Protein AF-A0A7K0K546-F1 (afdb_monomer)

Sequence (534 aa):
MDTLRQRLETKDLKIWVERTTDLLAESADLLNDLNTFPVPNFNTGSNLLASWSGIARFSKGLSAGLKPGQYTANLAGVAAKYPRGASGMFLAAFFGAMAKTWRDTAILRPADLVMAAETIETEFRALDGDAGLEYGLSSLASAVNEELSKLELYTLSQVIGTALVGAQERTVDSADANRGVGDAGLAGACLIIASLADVAAEAEGEAPANVELVSAMLSEWADRSRTLTKALRATPPGGEFAVTFCQVGFAADLKKQRGALSSTCSEVLLTGSVDEIGFGAFTTHVHTAVPLSALPHPPQGVLLEHLSETGMTLPDSTEEDPLPERGNVVLLSRFTKKPLASPRAHLLVLSEAPALMEMFARGGATVLLEPGEAEQIDWALGTRKGPVVVIPASEATRKLAEQFVESNLSENPERSLVLAPTVDELSAVWLCEELTKVDLRSLPLVPDGGLEREIQRILSEIRVEKMSDHLESQLDGLLAFSGEETKELFAVIGATQANPDRMSLQSLVALDPQIELITYYGGQTGPTLLGIHS

Foldseek 3Di:
DDDQQQWAWLVLVLQLLVVLLVLLVVCLQLLLLLCLPPWNLSCLSQQLNLLSVQLNVQLVPDDSQDAPLVSLLSSLVRLFAFHGAPNSLLVNLLSVLLNVLCVPPRIDGQVSLLSSLVSSLVSVCVFQDPPDDCLDPNVLSVQLNVQVVVDPDGGQLVSLVSSLVSLLVSQVVQCVVVVLRGHSSSLSVNQSSLSSNQSSCVSRVHHRDSNVVSVVVSVVSSVVCVVVSVVSLVPHTPQFKKKKDKDKFAPVVVVVLQVVCVVFFPGWTKGWDADPRRTTMMMIITRGPCVLSSADVVHAFMKMAGSRPQADDDPPPPDDDDDDPPDDADDDNPQDDGFDPDDAAEEEEEEQWSQCCVLLRSLRHTYTYHYDALVSVSSSCRPDDDAHEYHYAAPVSLVSVVVNVVVCCVVPVNHHYHYQPHHHNVLSSQLSRVSSVDPRVPADSDDPCRVVVVSVVSSVQKDKDFDDPPNLVVLVVLQVQADDPAWEKEKEAAPPCRPVVVVVVCVNVVVPPRYHYHYHYTHDPGMMMMHGHD

Organism: NCBI:txid2652278

Radius of gyration: 25.42 Å; Cα contacts (8 Å, |Δi|>4): 962; chains: 1; bounding box: 68×50×76 Å

Secondary structure (DSSP, 8-state):
-------B-HHHHHHHHHHHHHHHHHHHHHHHHHEEESS--S-HHHHHHHHHHHHHHHHHTS-TTS-HHHHHHHHHHHHHHS--HHHHHHHHHHHHHHHHHHTT-SSB-HHHHHHHHHHHHHHHHHHH-TT--TTSHHHHHHHHHHHHTT-SS--HHHHHHHHHHHHHHHHHHHHHHTTT-EEHHHHHHHHHHHHHHHHHHHHHTPPP-HHHHHHHHHHHHHHHHHHHHHHHTTSPPSSSEEEEEEEEEEHHHHHHHHHHHTTT-SEEEEEEEE-TTSEEEEEEEEEES-GGGG--SS--SEEEEESS-S-PPPP---S-PPPPSS-----------PPPSS-PPEEEEEES-TTTHHHHHHTTEEEEES--SHHHHHHHHTT--S-EEEEE-SHHHHHHHHHHHHHHHHH-TTS-EEE----SHHHHHHHHHHHHHS-GGGS--SSS-HHHHHHHHHHHTEEEEE--TTHHHHHHHHHHHH-SS-EEEEEEEPSSSHHHHHHHHHHHHTT-TTEEEEEEE--SSS-EEEEE--

Structure (mmCIF, N/CA/C/O backbone):
data_AF-A0A7K0K546-F1
#
_entry.id   AF-A0A7K0K546-F1
#
loop_
_atom_site.group_PDB
_atom_site.id
_atom_site.type_symbol
_atom_site.label_atom_id
_atom_site.label_alt_id
_atom_site.label_comp_id
_atom_site.label_asym_id
_atom_site.label_entity_id
_atom_site.label_seq_id
_atom_site.pdbx_PDB_ins_code
_atom_site.Cartn_x
_atom_site.Cartn_y
_atom_site.Cartn_z
_atom_site.occupancy
_atom_site.B_iso_or_equiv
_atom_site.auth_seq_id
_atom_site.auth_comp_id
_atom_site.auth_asym_id
_atom_site.auth_atom_id
_atom_site.pdbx_PDB_model_num
ATOM 1 N N . MET A 1 1 ? -30.101 18.270 27.335 1.00 40.88 1 MET A N 1
ATOM 2 C CA . MET A 1 1 ? -29.093 17.511 26.576 1.00 40.88 1 MET A CA 1
ATOM 3 C C . MET A 1 1 ? -29.440 16.064 26.792 1.00 40.88 1 MET A C 1
ATOM 5 O O . MET A 1 1 ? -29.297 15.568 27.899 1.00 40.88 1 MET A O 1
ATOM 9 N N . ASP A 1 2 ? -30.126 15.515 25.802 1.00 40.62 2 ASP A N 1
ATOM 10 C CA . ASP A 1 2 ? -30.921 14.298 25.881 1.00 40.62 2 ASP A CA 1
ATOM 11 C C . ASP A 1 2 ? -30.239 13.242 24.999 1.00 40.62 2 ASP A C 1
ATOM 13 O O . ASP A 1 2 ? -29.951 13.507 23.832 1.00 40.62 2 ASP A O 1
ATOM 17 N N . THR A 1 3 ? -29.978 12.074 25.591 1.00 49.44 3 THR A N 1
ATOM 18 C CA . THR A 1 3 ? -29.472 10.805 25.024 1.00 49.44 3 THR A CA 1
ATOM 19 C C . THR A 1 3 ? -28.021 10.724 24.504 1.00 49.44 3 THR A C 1
ATOM 21 O O . THR A 1 3 ? -27.746 10.963 23.334 1.00 49.44 3 THR A O 1
ATOM 24 N N . LEU A 1 4 ? -27.117 10.226 25.364 1.00 70.81 4 LEU A N 1
ATOM 25 C CA . LEU A 1 4 ? -25.844 9.584 24.989 1.00 70.81 4 LEU A CA 1
ATOM 26 C C . LEU A 1 4 ? -26.111 8.470 23.958 1.00 70.81 4 LEU A C 1
ATOM 28 O O . LEU A 1 4 ? -26.694 7.434 24.303 1.00 70.81 4 LEU A O 1
ATOM 32 N N . ARG A 1 5 ? -25.703 8.641 22.694 1.00 87.56 5 ARG A N 1
ATOM 33 C CA . ARG A 1 5 ? -25.858 7.588 21.682 1.00 87.56 5 ARG A CA 1
ATOM 34 C C . ARG A 1 5 ? -24.711 6.586 21.807 1.00 87.56 5 ARG A C 1
ATOM 36 O O . ARG A 1 5 ? -23.688 6.708 21.151 1.00 87.56 5 ARG A O 1
ATOM 43 N N . GLN A 1 6 ? -24.942 5.530 22.582 1.00 93.00 6 GLN A N 1
ATOM 44 C CA . GLN A 1 6 ? -24.031 4.386 22.762 1.00 93.00 6 GLN A CA 1
ATOM 45 C C . GLN A 1 6 ? -24.020 3.427 21.552 1.00 93.00 6 GLN A C 1
ATOM 47 O O . GLN A 1 6 ? -24.127 2.207 21.696 1.00 93.00 6 GLN A O 1
ATOM 52 N N . ARG A 1 7 ? -23.999 3.981 20.333 1.00 94.38 7 ARG A N 1
ATOM 53 C CA . ARG A 1 7 ? -23.923 3.216 19.084 1.00 94.38 7 ARG A CA 1
ATOM 54 C C . ARG A 1 7 ? -23.354 4.028 17.922 1.00 94.38 7 ARG A C 1
ATOM 56 O O . ARG A 1 7 ? -23.644 5.218 17.805 1.00 94.38 7 ARG A O 1
ATOM 63 N N . LEU A 1 8 ? -22.672 3.343 17.009 1.00 95.88 8 LEU A N 1
ATOM 64 C CA . LEU A 1 8 ? -22.259 3.868 15.709 1.00 95.88 8 LEU A CA 1
ATOM 65 C C . LEU A 1 8 ? -23.073 3.219 14.581 1.00 95.88 8 LEU A C 1
ATOM 67 O O . LEU A 1 8 ? -23.436 2.041 14.618 1.00 95.88 8 LEU A O 1
ATOM 71 N N . GLU A 1 9 ? -23.381 4.015 13.570 1.00 95.38 9 GLU A N 1
ATOM 72 C CA . GLU A 1 9 ? -24.082 3.648 12.343 1.00 95.38 9 GLU A CA 1
ATOM 73 C C . GLU A 1 9 ? -23.150 3.888 11.143 1.00 95.38 9 GLU A C 1
ATOM 75 O O . GLU A 1 9 ? -22.113 4.540 11.252 1.00 95.38 9 GLU A O 1
ATOM 80 N N . THR A 1 10 ? -23.523 3.405 9.959 1.00 96.56 10 THR A N 1
ATOM 81 C CA . THR A 1 10 ? -22.700 3.536 8.741 1.00 96.56 10 THR A CA 1
ATOM 82 C C . THR A 1 10 ? -22.330 4.981 8.411 1.00 96.56 10 THR A C 1
ATOM 84 O O . THR A 1 10 ? -21.231 5.241 7.933 1.00 96.56 10 THR A O 1
ATOM 87 N N . LYS A 1 11 ? -23.214 5.942 8.705 1.00 95.56 11 LYS A N 1
ATOM 88 C CA . LYS A 1 11 ? -22.924 7.373 8.533 1.00 95.56 11 LYS A CA 1
ATOM 89 C C . LYS A 1 11 ? -21.730 7.836 9.378 1.00 95.56 11 LYS A C 1
ATOM 91 O O . LYS A 1 11 ? -20.940 8.637 8.901 1.00 95.56 11 LYS A O 1
ATOM 96 N N . ASP A 1 12 ? -21.578 7.299 10.588 1.00 96.56 12 ASP A N 1
ATOM 97 C CA . ASP A 1 12 ? -20.487 7.655 11.497 1.00 96.56 12 ASP A CA 1
ATOM 98 C C . ASP A 1 12 ? -19.172 7.055 10.993 1.00 96.56 12 ASP A C 1
ATOM 100 O O . ASP A 1 12 ? -18.144 7.722 10.990 1.00 96.56 12 ASP A O 1
ATOM 104 N N . LEU A 1 13 ? -19.221 5.830 10.457 1.00 97.31 13 LEU A N 1
ATOM 105 C CA . LEU A 1 13 ? -18.067 5.205 9.806 1.00 97.31 13 LEU A CA 1
ATOM 106 C C . LEU A 1 13 ? -17.642 5.939 8.527 1.00 97.31 13 LEU A C 1
ATOM 108 O O . LEU A 1 13 ? -16.452 6.012 8.239 1.00 97.31 13 LEU A O 1
ATOM 112 N N . LYS A 1 14 ? -18.588 6.488 7.753 1.00 97.44 14 LYS A N 1
ATOM 113 C CA . LYS A 1 14 ? -18.265 7.343 6.597 1.00 97.44 14 LYS A CA 1
ATOM 114 C C . LYS A 1 14 ? -17.568 8.628 7.043 1.00 97.44 14 LYS A C 1
ATOM 116 O O . LYS A 1 14 ? -16.518 8.942 6.496 1.00 97.44 14 LYS A O 1
ATOM 121 N N . ILE A 1 15 ? -18.091 9.293 8.078 1.00 97.44 15 ILE A N 1
ATOM 122 C CA . ILE A 1 15 ? -17.460 10.482 8.672 1.00 97.44 15 ILE A CA 1
ATOM 123 C C . ILE A 1 15 ? -16.045 10.153 9.163 1.00 97.44 15 ILE A C 1
ATOM 125 O O . ILE A 1 15 ? -15.118 10.903 8.879 1.00 97.44 15 ILE A O 1
ATOM 129 N N . TRP A 1 16 ? -15.856 9.026 9.852 1.00 98.25 16 TRP A N 1
ATOM 130 C CA . TRP A 1 16 ? -14.535 8.586 10.303 1.00 98.25 16 TRP A CA 1
ATOM 131 C C . TRP A 1 16 ? -13.567 8.364 9.135 1.00 98.25 16 TRP A C 1
ATOM 133 O O . TRP A 1 16 ? -12.445 8.864 9.175 1.00 98.25 16 TRP A O 1
ATOM 143 N N . VAL A 1 17 ? -13.996 7.673 8.074 1.00 98.31 17 VAL A N 1
ATOM 144 C CA . VAL A 1 17 ? -13.164 7.447 6.879 1.00 98.31 17 VAL A CA 1
ATOM 145 C C . VAL A 1 17 ? -12.774 8.764 6.209 1.00 98.31 17 VAL A C 1
ATOM 147 O O . VAL A 1 17 ? -11.603 8.942 5.870 1.00 98.31 17 VAL A O 1
ATOM 150 N N . GLU A 1 18 ? -13.719 9.690 6.052 1.00 97.25 18 GLU A N 1
ATOM 151 C CA . GLU A 1 18 ? -13.484 11.015 5.467 1.00 97.25 18 GLU A CA 1
ATOM 152 C C . GLU A 1 18 ? -12.510 11.838 6.324 1.00 97.25 18 GLU A C 1
ATOM 154 O O . GLU A 1 18 ? -11.444 12.206 5.836 1.00 97.25 18 GLU A O 1
ATOM 159 N N . ARG A 1 19 ? -12.792 12.014 7.622 1.00 98.12 19 ARG A N 1
ATOM 160 C CA . ARG A 1 19 ? -11.923 12.766 8.546 1.00 98.12 19 ARG A CA 1
ATOM 161 C C . ARG A 1 19 ? -10.526 12.168 8.668 1.00 98.12 19 ARG A C 1
ATOM 163 O O . ARG A 1 19 ? -9.547 12.902 8.734 1.00 98.12 19 ARG A O 1
ATOM 170 N N . THR A 1 20 ? -10.418 10.840 8.689 1.00 98.56 20 THR A N 1
ATOM 171 C CA . THR A 1 20 ? -9.114 10.164 8.730 1.00 98.56 20 THR A CA 1
ATOM 172 C C . THR A 1 20 ? -8.340 10.383 7.431 1.00 98.56 20 THR A C 1
ATOM 174 O O . THR A 1 20 ? -7.120 10.484 7.468 1.00 98.56 20 THR A O 1
ATOM 177 N N . THR A 1 21 ? -9.020 10.507 6.285 1.00 97.38 21 THR A N 1
ATOM 178 C CA . THR A 1 21 ? -8.352 10.819 5.009 1.00 97.38 21 THR A CA 1
ATOM 179 C C . THR A 1 21 ? -7.686 12.188 5.070 1.00 97.38 21 THR A C 1
ATOM 181 O O . THR A 1 21 ? -6.504 12.292 4.750 1.00 97.38 21 THR A O 1
ATOM 184 N N . ASP A 1 22 ? -8.416 13.206 5.528 1.00 96.56 22 ASP A N 1
ATOM 185 C CA . ASP A 1 22 ? -7.891 14.568 5.664 1.00 96.56 22 ASP A CA 1
ATOM 186 C C . ASP A 1 22 ? -6.736 14.609 6.678 1.00 96.56 22 ASP A C 1
ATOM 188 O O . ASP A 1 22 ? -5.653 15.110 6.377 1.00 96.56 22 ASP A O 1
ATOM 192 N N . LEU A 1 23 ? -6.914 13.963 7.836 1.00 97.94 23 LEU A N 1
ATOM 193 C CA . LEU A 1 23 ? -5.892 13.886 8.881 1.00 97.94 23 LEU A CA 1
ATOM 194 C C . LEU A 1 23 ? -4.599 13.214 8.397 1.00 97.94 23 LEU A C 1
ATOM 196 O O . LEU A 1 23 ? -3.498 13.698 8.667 1.00 97.94 23 LEU A O 1
ATOM 200 N N . LEU A 1 24 ? -4.711 12.093 7.680 1.00 96.62 24 LEU A N 1
ATOM 201 C CA . LEU A 1 24 ? -3.552 11.405 7.114 1.00 96.62 24 LEU A CA 1
ATOM 202 C C . LEU A 1 24 ? -2.907 12.215 5.988 1.00 96.62 24 LEU A C 1
ATOM 204 O O . LEU A 1 24 ? -1.691 12.146 5.827 1.00 96.62 24 LEU A O 1
ATOM 208 N N . ALA A 1 25 ? -3.682 12.992 5.225 1.00 92.62 25 ALA A N 1
ATOM 209 C CA . ALA A 1 25 ? -3.144 13.869 4.191 1.00 92.62 25 ALA A CA 1
ATOM 210 C C . ALA A 1 25 ? -2.294 14.998 4.792 1.00 92.62 25 ALA A C 1
ATOM 212 O O . ALA A 1 25 ? -1.232 15.316 4.254 1.00 92.62 25 ALA A O 1
ATOM 213 N N . GLU A 1 26 ? -2.730 15.555 5.922 1.00 93.19 26 GLU A N 1
ATOM 214 C CA . GLU A 1 26 ? -2.000 16.572 6.687 1.00 93.19 26 GLU A CA 1
ATOM 215 C C . GLU A 1 26 ? -0.783 15.992 7.424 1.00 93.19 26 GLU A C 1
ATOM 217 O O . GLU A 1 26 ? 0.252 16.648 7.532 1.00 93.19 26 GLU A O 1
ATOM 222 N N . SER A 1 27 ? -0.878 14.743 7.889 1.00 93.06 27 SER A N 1
ATOM 223 C CA . SER A 1 27 ? 0.151 14.101 8.720 1.00 93.06 27 SER A CA 1
ATOM 224 C C . SER A 1 27 ? 1.150 13.241 7.939 1.00 93.06 27 SER A C 1
ATOM 226 O O . SER A 1 27 ? 2.081 12.705 8.539 1.00 93.06 27 SER A O 1
ATOM 228 N N . ALA A 1 28 ? 0.987 13.066 6.624 1.00 89.38 28 ALA A N 1
ATOM 229 C CA . ALA A 1 28 ? 1.807 12.135 5.843 1.00 89.38 28 ALA A CA 1
ATOM 230 C C . ALA A 1 28 ? 3.308 12.448 5.927 1.00 89.38 28 ALA A C 1
ATOM 232 O O . ALA A 1 28 ? 4.105 11.550 6.191 1.00 89.38 28 ALA A O 1
ATOM 233 N N . ASP A 1 29 ? 3.697 13.713 5.763 1.00 86.81 29 ASP A N 1
ATOM 234 C CA . ASP A 1 29 ? 5.107 14.113 5.825 1.00 86.81 29 ASP A CA 1
ATOM 235 C C . ASP A 1 29 ? 5.680 13.941 7.240 1.00 86.81 29 ASP A C 1
ATOM 237 O O . ASP A 1 29 ? 6.790 13.436 7.396 1.00 86.81 29 ASP A O 1
ATOM 241 N N . LEU A 1 30 ? 4.887 14.251 8.273 1.00 88.88 30 LEU A N 1
ATOM 242 C CA . LEU A 1 30 ? 5.243 14.007 9.673 1.00 88.88 30 LEU A CA 1
ATOM 243 C C . LEU A 1 30 ? 5.495 12.513 9.936 1.00 88.88 30 LEU A C 1
ATOM 245 O O . LEU A 1 30 ? 6.507 12.145 10.525 1.00 88.88 30 LEU A O 1
ATOM 249 N N . LEU A 1 31 ? 4.599 11.636 9.480 1.00 90.38 31 LEU A N 1
ATOM 250 C CA . LEU A 1 31 ? 4.751 10.186 9.628 1.00 90.38 31 LEU A CA 1
ATOM 251 C C . LEU A 1 31 ? 5.937 9.645 8.821 1.00 90.38 31 LEU A C 1
ATOM 253 O O . LEU A 1 31 ? 6.626 8.737 9.282 1.00 90.38 31 LEU A O 1
ATOM 257 N N . ASN A 1 32 ? 6.202 10.203 7.637 1.00 86.12 32 ASN A N 1
ATOM 258 C CA . ASN A 1 32 ? 7.397 9.884 6.859 1.00 86.12 32 ASN A CA 1
ATOM 259 C C . ASN A 1 32 ? 8.670 10.290 7.616 1.00 86.12 32 ASN A C 1
ATOM 261 O O . ASN A 1 32 ? 9.612 9.506 7.664 1.00 86.12 32 ASN A O 1
ATOM 265 N N . ASP A 1 33 ? 8.693 11.464 8.254 1.00 83.25 33 ASP A N 1
ATOM 266 C CA . ASP A 1 33 ? 9.810 11.928 9.090 1.00 83.25 33 ASP A CA 1
ATOM 267 C C . ASP A 1 33 ? 10.038 11.049 10.328 1.00 83.25 33 ASP A C 1
ATOM 269 O O . ASP A 1 33 ? 11.182 10.837 10.738 1.00 83.25 33 ASP A O 1
ATOM 273 N N . LEU A 1 34 ? 8.967 10.521 10.923 1.00 84.44 34 LEU A N 1
ATOM 274 C CA . LEU A 1 34 ? 9.049 9.605 12.062 1.00 84.44 34 LEU A CA 1
ATOM 275 C C . LEU A 1 34 ? 9.500 8.196 11.658 1.00 84.44 34 LEU A C 1
ATOM 277 O O . LEU A 1 34 ? 10.047 7.480 12.496 1.00 84.44 34 LEU A O 1
ATOM 281 N N . ASN A 1 35 ? 9.321 7.804 10.391 1.00 80.00 35 ASN A N 1
ATOM 282 C CA . ASN A 1 35 ? 9.610 6.462 9.883 1.00 80.00 35 ASN A CA 1
ATOM 283 C C . ASN A 1 35 ? 11.113 6.181 9.744 1.00 80.00 35 ASN A C 1
ATOM 285 O O . ASN A 1 35 ? 11.694 6.133 8.658 1.00 80.00 35 ASN A O 1
ATOM 289 N N . THR A 1 36 ? 11.735 6.013 10.901 1.00 74.12 36 THR A N 1
ATOM 290 C CA . THR A 1 36 ? 13.173 5.838 11.105 1.00 74.12 36 THR A CA 1
ATOM 291 C C . THR A 1 36 ? 13.504 4.499 11.764 1.00 74.12 36 THR A C 1
ATOM 293 O O . THR A 1 36 ? 14.676 4.139 11.868 1.00 74.12 36 THR A O 1
ATOM 296 N N . PHE A 1 37 ? 12.478 3.757 12.187 1.00 71.38 37 PHE A N 1
ATOM 297 C CA . PHE A 1 37 ? 12.557 2.473 12.868 1.00 71.38 37 PHE A CA 1
ATOM 298 C C . PHE A 1 37 ? 11.354 1.588 12.471 1.00 71.38 37 PHE A C 1
ATOM 300 O O . PHE A 1 37 ? 10.262 2.128 12.288 1.00 71.38 37 PHE A O 1
ATOM 307 N N . PRO A 1 38 ? 11.519 0.251 12.362 1.00 64.69 38 PRO A N 1
ATOM 308 C CA . PRO A 1 38 ? 12.786 -0.494 12.435 1.00 64.69 38 PRO A CA 1
ATOM 309 C C . PRO A 1 38 ? 13.668 -0.296 11.197 1.00 64.69 38 PRO A C 1
ATOM 311 O O . PRO A 1 38 ? 14.880 -0.495 11.264 1.00 64.69 38 PRO A O 1
ATOM 314 N N . VAL A 1 39 ? 13.072 0.135 10.083 1.00 71.75 39 VAL A N 1
ATOM 315 C CA . VAL A 1 39 ? 13.754 0.361 8.807 1.00 71.75 39 VAL A CA 1
ATOM 316 C C . VAL A 1 39 ? 13.539 1.818 8.375 1.00 71.75 39 VAL A C 1
ATOM 318 O O . VAL A 1 39 ? 12.400 2.202 8.116 1.00 71.75 39 VAL A O 1
ATOM 321 N N . PRO A 1 40 ? 14.595 2.649 8.279 1.00 74.62 40 PRO A N 1
ATOM 322 C CA . PRO A 1 40 ? 14.472 4.058 7.909 1.00 74.62 40 PRO A CA 1
ATOM 323 C C . PRO A 1 40 ? 14.278 4.222 6.393 1.00 74.62 40 PRO A C 1
ATOM 325 O O . PRO A 1 40 ? 15.223 4.515 5.663 1.00 74.62 40 PRO A O 1
ATOM 328 N N . ASN A 1 41 ? 13.055 4.008 5.904 1.00 75.56 41 ASN A N 1
ATOM 329 C CA . ASN A 1 41 ? 12.689 4.167 4.486 1.00 75.56 41 ASN A CA 1
ATOM 330 C C . ASN A 1 41 ? 11.722 5.343 4.223 1.00 75.56 41 ASN A C 1
ATOM 332 O O . ASN A 1 41 ? 11.343 5.565 3.075 1.00 75.56 41 ASN A O 1
ATOM 336 N N . PHE A 1 42 ? 11.353 6.114 5.258 1.00 82.50 42 PHE A N 1
ATOM 337 C CA . PHE A 1 42 ? 10.663 7.413 5.154 1.00 82.50 42 PHE A CA 1
ATOM 338 C C . PHE A 1 42 ? 9.371 7.413 4.317 1.00 82.50 42 PHE A C 1
ATOM 340 O O . PHE A 1 42 ? 9.059 8.400 3.652 1.00 82.50 42 PHE A O 1
ATOM 347 N N . ASN A 1 43 ? 8.618 6.311 4.332 1.00 85.69 43 ASN A N 1
ATOM 348 C CA . ASN A 1 43 ? 7.468 6.122 3.445 1.00 85.69 43 ASN A CA 1
ATOM 349 C C . ASN A 1 43 ? 6.167 5.707 4.153 1.00 85.69 43 ASN A C 1
ATOM 351 O O . ASN A 1 43 ? 5.153 5.533 3.476 1.00 85.69 43 ASN A O 1
ATOM 355 N N . THR A 1 44 ? 6.162 5.558 5.485 1.00 89.81 44 THR A N 1
ATOM 356 C CA . THR A 1 44 ? 4.975 5.101 6.236 1.00 89.81 44 THR A CA 1
ATOM 357 C C . THR A 1 44 ? 3.780 6.023 6.034 1.00 89.81 44 THR A C 1
ATOM 359 O O . THR A 1 44 ? 2.687 5.540 5.749 1.00 89.81 44 THR A O 1
ATOM 362 N N . GLY A 1 45 ? 3.968 7.341 6.119 1.00 91.12 45 GLY A N 1
ATOM 363 C CA . GLY A 1 45 ? 2.897 8.307 5.884 1.00 91.12 45 GLY A CA 1
ATOM 364 C C . GLY A 1 45 ? 2.356 8.245 4.459 1.00 91.12 45 GLY A C 1
ATOM 365 O O . GLY A 1 45 ? 1.144 8.175 4.262 1.00 91.12 45 GLY A O 1
ATOM 366 N N . SER A 1 46 ? 3.244 8.178 3.464 1.00 89.38 46 SER A N 1
ATOM 367 C CA . SER A 1 46 ? 2.870 8.042 2.049 1.00 89.38 46 SER A CA 1
ATOM 368 C C . SER A 1 46 ? 2.097 6.748 1.772 1.00 89.38 46 SER A C 1
ATOM 370 O O . SER A 1 46 ? 1.063 6.772 1.105 1.00 89.38 46 SER A O 1
ATOM 372 N N . ASN A 1 47 ? 2.566 5.616 2.302 1.00 93.06 47 ASN A N 1
ATOM 373 C CA . ASN A 1 47 ? 1.940 4.304 2.129 1.00 93.06 47 ASN A CA 1
ATOM 374 C C . ASN A 1 47 ? 0.588 4.205 2.843 1.00 93.06 47 ASN A C 1
ATOM 376 O O . ASN A 1 47 ? -0.379 3.679 2.278 1.00 93.06 47 ASN A O 1
ATOM 380 N N . LEU A 1 48 ? 0.499 4.745 4.061 1.00 95.44 48 LEU A N 1
ATOM 381 C CA . LEU A 1 48 ? -0.733 4.776 4.839 1.00 95.44 48 LEU A CA 1
ATOM 382 C C . LEU A 1 48 ? -1.785 5.666 4.169 1.00 95.44 48 LEU A C 1
ATOM 384 O O . LEU A 1 48 ? -2.910 5.216 3.951 1.00 95.44 48 LEU A O 1
ATOM 388 N N . LEU A 1 49 ? -1.407 6.882 3.757 1.00 95.00 49 LEU A N 1
ATOM 389 C CA . LEU A 1 49 ? -2.288 7.794 3.030 1.00 95.00 49 LEU A CA 1
ATOM 390 C C . LEU A 1 49 ? -2.756 7.189 1.702 1.00 95.00 49 LEU A C 1
ATOM 392 O O . LEU A 1 49 ? -3.941 7.278 1.386 1.00 95.00 49 LEU A O 1
ATOM 396 N N . ALA A 1 50 ? -1.859 6.565 0.931 1.00 92.62 50 ALA A N 1
ATOM 397 C CA . ALA A 1 50 ? -2.210 5.937 -0.342 1.00 92.62 50 ALA A CA 1
ATOM 398 C C . ALA A 1 50 ? -3.231 4.808 -0.166 1.00 92.62 50 ALA A C 1
ATOM 400 O O . ALA A 1 50 ? -4.254 4.785 -0.852 1.00 92.62 50 ALA A O 1
ATOM 401 N N . SER A 1 51 ? -2.989 3.919 0.800 1.00 95.69 51 SER A N 1
ATOM 402 C CA . SER A 1 51 ? -3.899 2.814 1.112 1.00 95.69 51 SER A CA 1
ATOM 403 C C . SER A 1 51 ? -5.260 3.326 1.597 1.00 95.69 51 SER A C 1
ATOM 405 O O . SER A 1 51 ? -6.301 2.903 1.092 1.00 95.69 51 SER A O 1
ATOM 407 N N . TRP A 1 52 ? -5.272 4.281 2.535 1.00 97.06 52 TRP A N 1
ATOM 408 C CA . TRP A 1 52 ? -6.511 4.833 3.088 1.00 97.06 52 TRP A CA 1
ATOM 409 C C . TRP A 1 52 ? -7.310 5.630 2.055 1.00 97.06 52 TRP A C 1
ATOM 411 O O . TRP A 1 52 ? -8.527 5.484 1.971 1.00 97.06 52 TRP A O 1
ATOM 421 N N . SER A 1 53 ? -6.642 6.423 1.212 1.00 93.19 53 SER A N 1
ATOM 422 C CA . SER A 1 53 ? -7.301 7.215 0.164 1.00 93.19 53 SER A CA 1
ATOM 423 C C . SER A 1 53 ? -8.005 6.333 -0.866 1.00 93.19 53 SER A C 1
ATOM 425 O O . SER A 1 53 ? -9.109 6.667 -1.300 1.00 93.19 53 SER A O 1
ATOM 427 N N . GLY A 1 54 ? -7.420 5.182 -1.224 1.00 90.44 54 GLY A N 1
ATOM 428 C CA . GLY A 1 54 ? -8.074 4.193 -2.085 1.00 90.44 54 GLY A CA 1
ATOM 429 C C . GLY A 1 54 ? -9.380 3.669 -1.476 1.00 90.44 54 GLY A C 1
ATOM 430 O O . GLY A 1 54 ? -10.420 3.654 -2.141 1.00 90.44 54 GLY A O 1
ATOM 431 N N . ILE A 1 55 ? -9.349 3.332 -0.182 1.00 94.50 55 ILE A N 1
ATOM 432 C CA . ILE A 1 55 ? -10.523 2.896 0.591 1.00 94.50 55 ILE A CA 1
ATOM 433 C C . ILE A 1 55 ? -11.569 4.017 0.673 1.00 94.50 55 ILE A C 1
ATOM 435 O O . ILE A 1 55 ? -12.755 3.784 0.432 1.00 94.50 55 ILE A O 1
ATOM 439 N N . ALA A 1 56 ? -11.146 5.246 0.967 1.00 94.94 56 ALA A N 1
ATOM 440 C CA . ALA A 1 56 ? -12.025 6.401 1.101 1.00 94.94 56 ALA A CA 1
ATOM 441 C C . ALA A 1 56 ? -12.705 6.773 -0.222 1.00 94.94 56 ALA A C 1
ATOM 443 O O . ALA A 1 56 ? -13.913 7.017 -0.251 1.00 94.94 56 ALA A O 1
ATOM 444 N N . ARG A 1 57 ? -11.968 6.757 -1.340 1.00 91.06 57 ARG A N 1
ATOM 445 C CA . ARG A 1 57 ? -12.530 6.997 -2.678 1.00 91.06 57 ARG A CA 1
ATOM 446 C C . ARG A 1 57 ? -13.609 5.971 -3.010 1.00 91.06 57 ARG A C 1
ATOM 448 O O . ARG A 1 57 ? -14.685 6.356 -3.458 1.00 91.06 57 ARG A O 1
ATOM 455 N N . PHE A 1 58 ? -13.360 4.692 -2.733 1.00 92.00 58 PHE A N 1
ATOM 456 C CA . PHE A 1 58 ? -14.369 3.650 -2.916 1.00 92.00 58 PHE A CA 1
ATOM 457 C C . PHE A 1 58 ? -15.577 3.845 -1.987 1.00 92.00 58 PHE A C 1
ATOM 459 O O . PHE A 1 58 ? -16.726 3.758 -2.426 1.00 92.00 58 PHE A O 1
ATOM 466 N N . SER A 1 59 ? -15.334 4.200 -0.722 1.00 95.00 59 SER A N 1
ATOM 467 C CA . SER A 1 59 ? -16.385 4.475 0.261 1.00 95.00 59 SER A CA 1
ATOM 468 C C . SER A 1 59 ? -17.368 5.560 -0.190 1.00 95.00 59 SER A C 1
ATOM 470 O O . SER A 1 59 ? -18.570 5.448 0.084 1.00 95.00 59 SER A O 1
ATOM 472 N N . LYS A 1 60 ? -16.910 6.595 -0.912 1.00 92.06 60 LYS A N 1
ATOM 473 C CA . LYS A 1 60 ? -17.778 7.677 -1.417 1.00 92.06 60 LYS A CA 1
ATOM 474 C C . LYS A 1 60 ? -18.934 7.148 -2.273 1.00 92.06 60 LYS A C 1
ATOM 476 O O . LYS A 1 60 ? -20.042 7.664 -2.155 1.00 92.06 60 LYS A O 1
ATOM 481 N N . GLY A 1 61 ? -18.708 6.087 -3.053 1.00 91.69 61 GLY A N 1
ATOM 482 C CA . GLY A 1 61 ? -19.735 5.442 -3.881 1.00 91.69 61 GLY A CA 1
ATOM 483 C C . GLY A 1 61 ? -20.722 4.551 -3.113 1.00 91.69 61 GLY A C 1
ATOM 484 O O . GLY A 1 61 ? -21.760 4.173 -3.654 1.00 91.69 61 GLY A O 1
ATOM 485 N N . LEU A 1 62 ? -20.438 4.212 -1.850 1.00 94.62 62 LEU A N 1
ATOM 486 C CA . LEU A 1 62 ? -21.283 3.327 -1.048 1.00 94.62 62 LEU A CA 1
ATOM 487 C C . LEU A 1 62 ? -22.457 4.076 -0.404 1.00 94.62 62 LEU A C 1
ATOM 489 O O . LEU A 1 62 ? -22.294 5.138 0.209 1.00 94.62 62 LEU A O 1
ATOM 493 N N . SER A 1 63 ? -23.643 3.463 -0.470 1.00 90.69 63 SER A N 1
ATOM 494 C CA . SER A 1 63 ? -24.865 3.981 0.152 1.00 90.69 63 SER A CA 1
ATOM 495 C C . SER A 1 63 ? -24.738 4.078 1.674 1.00 90.69 63 SER A C 1
ATOM 497 O O . SER A 1 63 ? -24.356 3.117 2.343 1.00 90.69 63 SER A O 1
ATOM 499 N N . ALA A 1 64 ? -25.166 5.209 2.240 1.00 85.12 64 ALA A N 1
ATOM 500 C CA . ALA A 1 64 ? -25.270 5.389 3.689 1.00 85.12 64 ALA A CA 1
ATOM 501 C C . ALA A 1 64 ? -26.337 4.481 4.342 1.00 85.12 64 ALA A C 1
ATOM 503 O O . ALA A 1 64 ? -26.356 4.344 5.561 1.00 85.12 64 ALA A O 1
ATOM 504 N N . GLY A 1 65 ? -27.217 3.862 3.543 1.00 89.31 65 GLY A N 1
ATOM 505 C CA . GLY A 1 65 ? -28.229 2.911 4.011 1.00 89.31 65 GLY A CA 1
ATOM 506 C C . GLY A 1 65 ? -27.722 1.477 4.205 1.00 89.31 65 GLY A C 1
ATOM 507 O O . GLY A 1 65 ? -28.485 0.629 4.665 1.00 89.31 65 GLY A O 1
ATOM 508 N N . LEU A 1 66 ? -26.465 1.184 3.851 1.00 94.75 66 LEU A N 1
ATOM 509 C CA . LEU A 1 66 ? -25.845 -0.105 4.163 1.00 94.75 66 LEU A CA 1
ATOM 510 C C . LEU A 1 66 ? -25.766 -0.303 5.676 1.00 94.75 66 LEU A C 1
ATOM 512 O O . LEU A 1 66 ? -25.600 0.657 6.426 1.00 94.75 66 LEU A O 1
ATOM 516 N N . LYS A 1 67 ? -25.830 -1.555 6.131 1.00 95.88 67 LYS A N 1
ATOM 517 C CA . LYS A 1 67 ? -25.488 -1.881 7.522 1.00 95.88 67 LYS A CA 1
ATOM 518 C C . LYS A 1 67 ? -23.978 -1.698 7.753 1.00 95.88 67 LYS A C 1
ATOM 520 O O . LYS A 1 67 ? -23.222 -1.968 6.816 1.00 95.88 67 LYS A O 1
ATOM 525 N N . PRO A 1 68 ? -23.523 -1.346 8.971 1.00 95.75 68 PRO A N 1
ATOM 526 C CA . PRO A 1 68 ? -22.100 -1.203 9.286 1.00 95.75 68 PRO A CA 1
ATOM 527 C C . PRO A 1 68 ? -21.256 -2.403 8.852 1.00 95.75 68 PRO A C 1
ATOM 529 O O . PRO A 1 68 ? -20.245 -2.223 8.186 1.00 95.75 68 PRO A O 1
ATOM 532 N N . GLY A 1 69 ? -21.725 -3.627 9.117 1.00 95.31 69 GLY A N 1
ATOM 533 C CA . GLY A 1 69 ? -21.052 -4.851 8.673 1.00 95.31 69 GLY A CA 1
ATOM 534 C C . GLY A 1 69 ? -20.814 -4.932 7.169 1.00 95.31 69 GLY A C 1
ATOM 535 O O . GLY A 1 69 ? -19.711 -5.225 6.716 1.00 95.31 69 GLY A O 1
ATOM 536 N N . GLN A 1 70 ? -21.847 -4.619 6.385 1.00 95.94 70 GLN A N 1
ATOM 537 C CA . GLN A 1 70 ? -21.780 -4.635 4.922 1.00 95.94 70 GLN A CA 1
ATOM 538 C C . GLN A 1 70 ? -20.882 -3.520 4.393 1.00 95.94 70 GLN A C 1
ATOM 540 O O . GLN A 1 70 ? -20.116 -3.736 3.458 1.00 95.94 70 GLN A O 1
ATOM 545 N N . TYR A 1 71 ? -20.975 -2.326 4.977 1.00 96.81 71 TYR A N 1
ATOM 546 C CA . TYR A 1 71 ? -20.109 -1.208 4.626 1.00 96.81 71 TYR A CA 1
ATOM 547 C C . TYR A 1 71 ? -18.636 -1.563 4.872 1.00 96.81 71 TYR A 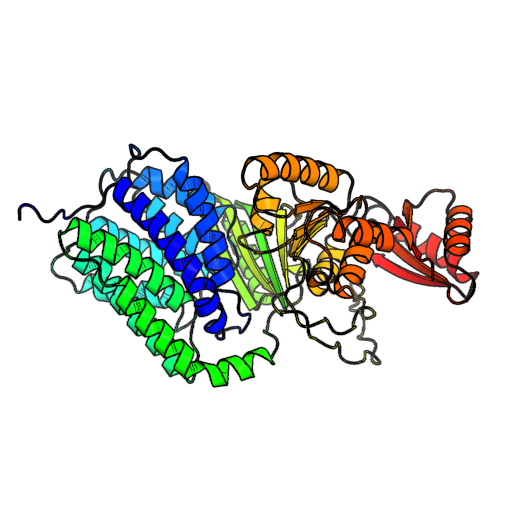C 1
ATOM 549 O O . TYR A 1 71 ? -17.829 -1.466 3.953 1.00 96.81 71 TYR A O 1
ATOM 557 N N . THR A 1 72 ? -18.299 -2.085 6.051 1.00 96.81 72 THR A N 1
ATOM 558 C CA . THR A 1 72 ? -16.928 -2.485 6.391 1.00 96.81 72 THR A CA 1
ATOM 559 C C . THR A 1 72 ? -16.424 -3.650 5.540 1.00 96.81 72 THR A C 1
ATOM 561 O O . THR A 1 72 ? -15.273 -3.627 5.119 1.00 96.81 72 THR A O 1
ATOM 564 N N . ALA A 1 73 ? -17.269 -4.633 5.206 1.00 95.31 73 ALA A N 1
ATOM 565 C CA . ALA A 1 73 ? -16.895 -5.720 4.294 1.00 95.31 73 ALA A CA 1
ATOM 566 C C . ALA A 1 73 ? -16.529 -5.217 2.888 1.00 95.31 73 ALA A C 1
ATOM 568 O O . ALA A 1 73 ? -15.570 -5.699 2.287 1.00 95.31 73 ALA A O 1
ATOM 569 N N . ASN A 1 74 ? -17.247 -4.207 2.388 1.00 95.38 74 ASN A N 1
ATOM 570 C CA . ASN A 1 74 ? -16.912 -3.536 1.134 1.00 95.38 74 ASN A CA 1
ATOM 571 C C . ASN A 1 74 ? -15.551 -2.818 1.226 1.00 95.38 74 ASN A C 1
ATOM 573 O O . ASN A 1 74 ? -14.736 -2.944 0.313 1.00 95.38 74 ASN A O 1
ATOM 577 N N . LEU A 1 75 ? -15.267 -2.122 2.336 1.00 96.12 75 LEU A N 1
ATOM 578 C CA . LEU A 1 75 ? -13.958 -1.487 2.552 1.00 96.12 75 LEU A CA 1
ATOM 579 C C . LEU A 1 75 ? -12.819 -2.512 2.636 1.00 96.12 75 LEU A C 1
ATOM 581 O O . LEU A 1 75 ? -11.770 -2.308 2.028 1.00 96.12 75 LEU A O 1
ATOM 585 N N . ALA A 1 76 ? -13.039 -3.628 3.335 1.00 95.69 76 ALA A N 1
ATOM 586 C CA . ALA A 1 76 ? -12.064 -4.707 3.477 1.00 95.69 76 ALA A CA 1
ATOM 587 C C . ALA A 1 76 ? -11.669 -5.319 2.127 1.00 95.69 76 ALA A C 1
ATOM 589 O O . ALA A 1 76 ? -10.488 -5.566 1.893 1.00 95.69 76 ALA A O 1
ATOM 590 N N . GLY A 1 77 ? -12.634 -5.508 1.217 1.00 92.19 77 GLY A N 1
ATOM 591 C CA . GLY A 1 77 ? -12.361 -6.016 -0.129 1.00 92.19 77 GLY A CA 1
ATOM 592 C C . GLY A 1 77 ? -11.399 -5.124 -0.920 1.00 92.19 77 GLY A C 1
ATOM 593 O O . GLY A 1 77 ? -10.477 -5.626 -1.558 1.00 92.19 77 GLY A O 1
ATOM 594 N N . VAL A 1 78 ? -11.563 -3.799 -0.831 1.00 91.94 78 VAL A N 1
ATOM 595 C CA . VAL A 1 78 ? -10.662 -2.843 -1.498 1.00 91.94 78 VAL A CA 1
ATOM 596 C C . VAL A 1 78 ? -9.306 -2.765 -0.806 1.00 91.94 78 VAL A C 1
ATOM 598 O O . VAL A 1 78 ? -8.282 -2.792 -1.486 1.00 91.94 78 VAL A O 1
ATOM 601 N N . ALA A 1 79 ? -9.291 -2.725 0.529 1.00 94.31 79 ALA A N 1
ATOM 602 C CA . ALA A 1 79 ? -8.057 -2.700 1.310 1.00 94.31 79 ALA A CA 1
ATOM 603 C C . ALA A 1 79 ? -7.165 -3.918 1.006 1.00 94.31 79 ALA A C 1
ATOM 605 O O . ALA A 1 79 ? -5.955 -3.774 0.856 1.00 94.31 79 ALA A O 1
ATOM 606 N N . ALA A 1 80 ? -7.768 -5.103 0.859 1.00 92.62 80 ALA A N 1
ATOM 607 C CA . ALA A 1 80 ? -7.053 -6.336 0.551 1.00 92.62 80 ALA A CA 1
ATOM 608 C C . ALA A 1 80 ? -6.517 -6.392 -0.888 1.00 92.62 80 ALA A C 1
ATOM 610 O O . ALA A 1 80 ? -5.454 -6.970 -1.101 1.00 92.62 80 ALA A O 1
ATOM 611 N N . LYS A 1 81 ? -7.215 -5.801 -1.871 1.00 88.50 81 LYS A N 1
ATOM 612 C CA . LYS A 1 81 ? -6.811 -5.889 -3.287 1.00 88.50 81 LYS A CA 1
ATOM 613 C C . LYS A 1 81 ? -5.575 -5.037 -3.600 1.00 88.50 81 LYS A C 1
ATOM 615 O O . LYS A 1 81 ? -4.740 -5.458 -4.391 1.00 88.50 81 LYS A O 1
ATOM 620 N N . TYR A 1 82 ? -5.452 -3.858 -2.986 1.00 87.19 82 TYR A N 1
ATOM 621 C CA . TYR A 1 82 ? -4.442 -2.859 -3.366 1.00 87.19 82 TYR A CA 1
ATOM 622 C C . TYR A 1 82 ? -3.711 -2.205 -2.173 1.00 87.19 82 TYR A C 1
ATOM 624 O O . TYR A 1 82 ? -3.678 -0.975 -2.067 1.00 87.19 82 TYR A O 1
ATOM 632 N N . PRO A 1 83 ? -3.101 -2.979 -1.255 1.00 93.12 83 PRO A N 1
ATOM 633 C CA . PRO A 1 83 ? -2.355 -2.413 -0.136 1.00 93.12 83 PRO A CA 1
ATOM 634 C C . PRO A 1 83 ? -1.034 -1.780 -0.595 1.00 93.12 83 PRO A C 1
ATOM 636 O O . PRO A 1 83 ? -0.377 -2.260 -1.522 1.00 93.12 83 PRO A O 1
ATOM 639 N N . ARG A 1 84 ? -0.614 -0.696 0.064 1.00 92.62 84 ARG A N 1
ATOM 640 C CA . ARG A 1 84 ? 0.683 -0.043 -0.166 1.00 92.62 84 ARG A CA 1
ATOM 641 C C . ARG A 1 84 ? 1.596 -0.251 1.037 1.00 92.62 84 ARG A C 1
ATOM 643 O O . ARG A 1 84 ? 1.301 0.241 2.126 1.00 92.62 84 ARG A O 1
ATOM 650 N N . GLY A 1 85 ? 2.698 -0.969 0.823 1.00 90.50 85 GLY A N 1
ATOM 651 C CA . GLY A 1 85 ? 3.668 -1.298 1.867 1.00 90.50 85 GLY A CA 1
ATOM 652 C C . GLY A 1 85 ? 3.075 -2.101 3.030 1.00 90.50 85 GLY A C 1
ATOM 653 O O . GLY A 1 85 ? 1.908 -2.503 3.009 1.00 90.50 85 GLY A O 1
ATOM 654 N N . ALA A 1 86 ? 3.859 -2.255 4.096 1.00 91.31 86 ALA A N 1
ATOM 655 C CA . ALA A 1 86 ? 3.395 -2.854 5.344 1.00 91.31 86 ALA A CA 1
ATOM 656 C C . ALA A 1 86 ? 2.153 -2.149 5.921 1.00 91.31 86 ALA A C 1
ATOM 658 O O . ALA A 1 86 ? 1.204 -2.810 6.342 1.00 91.31 86 ALA A O 1
ATOM 659 N N . SER A 1 87 ? 2.094 -0.814 5.866 1.00 93.56 87 SER A N 1
ATOM 660 C CA . SER A 1 87 ? 0.948 -0.038 6.364 1.00 93.56 87 SER A CA 1
ATOM 661 C C . SER A 1 87 ? -0.371 -0.445 5.700 1.00 93.56 87 SER A C 1
ATOM 663 O O . SER A 1 87 ? -1.371 -0.651 6.385 1.00 93.56 87 SER A O 1
ATOM 665 N N . GLY A 1 88 ? -0.378 -0.619 4.375 1.00 95.44 88 GLY A N 1
ATOM 666 C CA . GLY A 1 88 ? -1.551 -1.099 3.648 1.00 95.44 88 GLY A CA 1
ATOM 667 C C . GLY A 1 88 ? -1.942 -2.528 4.019 1.00 95.44 88 GLY A C 1
ATOM 668 O O . GLY A 1 88 ? -3.130 -2.822 4.123 1.00 95.44 88 GLY A O 1
ATOM 669 N N . MET A 1 89 ? -0.965 -3.403 4.277 1.00 96.31 89 MET A N 1
ATOM 670 C CA . MET A 1 89 ? -1.218 -4.783 4.708 1.00 96.31 89 MET A CA 1
ATOM 671 C C . MET A 1 89 ? -1.902 -4.843 6.076 1.00 96.31 89 MET A C 1
ATOM 673 O O . MET A 1 89 ? -2.871 -5.583 6.250 1.00 96.31 89 MET A O 1
ATOM 677 N N . PHE A 1 90 ? -1.446 -4.034 7.035 1.00 96.31 90 PHE A N 1
ATOM 678 C CA . PHE A 1 90 ? -2.092 -3.934 8.344 1.00 96.31 90 PHE A CA 1
ATOM 679 C C . PHE A 1 90 ? -3.483 -3.302 8.250 1.00 96.31 90 PHE A C 1
ATOM 681 O O . PHE A 1 90 ? -4.400 -3.774 8.917 1.00 96.31 90 PHE A O 1
ATOM 688 N N . LEU A 1 91 ? -3.693 -2.305 7.380 1.00 97.19 91 LEU A N 1
ATOM 689 C CA . LEU A 1 91 ? -5.038 -1.786 7.105 1.00 97.19 91 LEU A CA 1
ATOM 690 C C . LEU A 1 91 ? -5.957 -2.859 6.507 1.00 97.19 91 LEU A C 1
ATOM 692 O O . LEU A 1 91 ? -7.109 -2.974 6.924 1.00 97.19 91 LEU A O 1
ATOM 696 N N . ALA A 1 92 ? -5.461 -3.668 5.569 1.00 96.88 92 ALA A N 1
ATOM 697 C CA . ALA A 1 92 ? -6.217 -4.777 4.997 1.00 96.88 92 ALA A CA 1
ATOM 698 C C . ALA A 1 92 ? -6.629 -5.796 6.069 1.00 96.88 92 ALA A C 1
ATOM 700 O O . ALA A 1 92 ? -7.803 -6.159 6.145 1.00 96.88 92 ALA A O 1
ATOM 701 N N . ALA A 1 93 ? -5.699 -6.194 6.944 1.00 96.88 93 ALA A N 1
ATOM 702 C CA . ALA A 1 93 ? -5.995 -7.080 8.067 1.00 96.88 93 ALA A CA 1
ATOM 703 C C . ALA A 1 93 ? -6.975 -6.443 9.069 1.00 96.88 93 ALA A C 1
ATOM 705 O O . ALA A 1 93 ? -7.896 -7.109 9.536 1.00 96.88 93 ALA A O 1
ATOM 706 N N . PHE A 1 94 ? -6.838 -5.145 9.350 1.00 97.56 94 PHE A N 1
ATOM 707 C CA . PHE A 1 94 ? -7.708 -4.399 10.260 1.00 97.56 94 PHE A CA 1
ATOM 708 C C . PHE A 1 94 ? -9.154 -4.328 9.747 1.00 97.56 94 PHE A C 1
ATOM 710 O O . PHE A 1 94 ? -10.087 -4.709 10.456 1.00 97.56 94 PHE A O 1
ATOM 717 N N . PHE A 1 95 ? -9.361 -3.915 8.491 1.00 97.44 95 PHE A N 1
ATOM 718 C CA . PHE A 1 95 ? -10.693 -3.919 7.880 1.00 97.44 95 PHE A CA 1
ATOM 719 C C . PHE A 1 95 ? -11.241 -5.339 7.703 1.00 97.44 95 PHE A C 1
ATOM 721 O O . PHE A 1 95 ? -12.433 -5.556 7.925 1.00 97.44 95 PHE A O 1
ATOM 728 N N . GLY A 1 96 ? -10.389 -6.309 7.359 1.00 95.94 96 GLY A N 1
ATOM 729 C CA . GLY A 1 96 ? -10.751 -7.724 7.272 1.00 95.94 96 GLY A CA 1
ATOM 730 C C . GLY A 1 96 ? -11.269 -8.285 8.598 1.00 95.94 96 GLY A C 1
ATOM 731 O O . GLY A 1 96 ? -12.331 -8.910 8.625 1.00 95.94 96 GLY A O 1
ATOM 732 N N . ALA A 1 97 ? -10.580 -7.992 9.704 1.00 96.88 97 ALA A N 1
ATOM 733 C CA . ALA A 1 97 ? -10.994 -8.364 11.052 1.00 96.88 97 ALA A CA 1
ATOM 734 C C . ALA A 1 97 ? -12.361 -7.763 11.401 1.00 96.88 97 ALA A C 1
ATOM 736 O O . ALA A 1 97 ? -13.289 -8.496 11.739 1.00 96.88 97 ALA A O 1
ATOM 737 N N . MET A 1 98 ? -12.530 -6.449 11.224 1.00 97.25 98 MET A N 1
ATOM 738 C CA . MET A 1 98 ? -13.808 -5.782 11.492 1.00 97.25 98 MET A CA 1
ATOM 739 C C . MET A 1 98 ? -14.948 -6.339 10.623 1.00 97.25 98 MET A C 1
ATOM 741 O O . MET A 1 98 ? -16.053 -6.567 11.112 1.00 97.25 98 MET A O 1
ATOM 745 N N . ALA A 1 99 ? -14.696 -6.615 9.340 1.00 95.50 99 ALA A N 1
ATOM 746 C CA . ALA A 1 99 ? -15.683 -7.210 8.438 1.00 95.50 99 ALA A CA 1
ATOM 747 C C . ALA A 1 99 ? -16.093 -8.631 8.861 1.00 95.50 99 ALA A C 1
ATOM 749 O O . ALA A 1 99 ? -17.263 -9.006 8.740 1.00 95.50 99 ALA A O 1
ATOM 750 N N . LYS A 1 100 ? -15.145 -9.422 9.375 1.00 94.12 100 LYS A N 1
ATOM 751 C CA . LYS A 1 100 ? -15.392 -10.764 9.916 1.00 94.12 100 LYS A CA 1
ATOM 752 C C . LYS A 1 100 ? -16.253 -10.702 11.176 1.00 94.12 100 LYS A C 1
ATOM 754 O O . LYS A 1 100 ? -17.210 -11.467 11.275 1.00 94.12 100 LYS A O 1
ATOM 759 N N . THR A 1 101 ? -15.959 -9.776 12.087 1.00 96.50 101 THR A N 1
ATOM 760 C CA . THR A 1 101 ? -16.701 -9.602 13.343 1.00 96.50 101 THR A CA 1
ATOM 761 C C . THR A 1 101 ? -18.100 -9.025 13.116 1.00 96.50 101 THR A C 1
ATOM 763 O O . THR A 1 101 ? -19.061 -9.471 13.736 1.00 96.50 101 THR A O 1
ATOM 766 N N . TRP A 1 102 ? -18.250 -8.049 12.216 1.00 96.50 102 TRP A N 1
ATOM 767 C CA . TRP A 1 102 ? -19.488 -7.271 12.075 1.00 96.50 102 TRP A CA 1
ATOM 768 C C . TRP A 1 102 ? -20.431 -7.755 10.972 1.00 96.50 102 TRP A C 1
ATOM 770 O O . TRP A 1 102 ? -21.401 -7.058 10.690 1.00 96.50 102 TRP A O 1
ATOM 780 N N . ARG A 1 103 ? -20.172 -8.905 10.334 1.00 86.69 103 ARG A N 1
ATOM 781 C CA . ARG A 1 103 ? -20.809 -9.387 9.086 1.00 86.69 103 ARG A CA 1
ATOM 782 C C . ARG A 1 103 ? -22.322 -9.116 8.959 1.00 86.69 103 ARG A C 1
ATOM 784 O O . ARG A 1 103 ? -22.768 -8.710 7.888 1.00 86.69 103 ARG A O 1
ATOM 791 N N . ASP A 1 104 ? -23.086 -9.252 10.045 1.00 85.06 104 ASP A N 1
ATOM 792 C CA . ASP A 1 104 ? -24.548 -9.055 10.077 1.00 85.06 104 ASP A CA 1
ATOM 793 C C . ASP A 1 104 ? -25.027 -7.908 10.989 1.00 85.06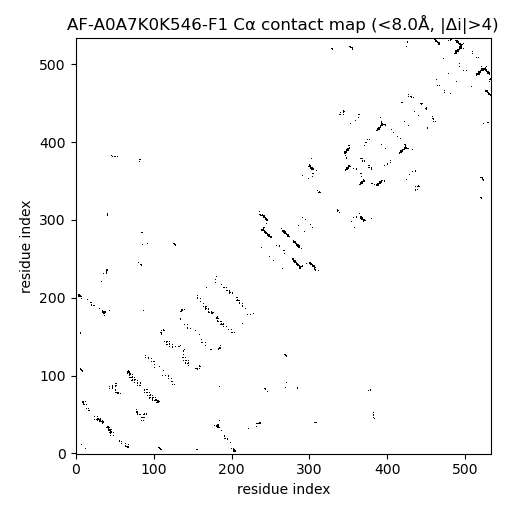 104 ASP A C 1
ATOM 795 O O . ASP A 1 104 ? -26.232 -7.684 11.174 1.00 85.06 104 ASP A O 1
ATOM 799 N N . THR A 1 105 ? -24.091 -7.144 11.543 1.00 91.00 105 THR A N 1
ATOM 800 C CA . THR A 1 105 ? -24.344 -6.121 12.551 1.00 91.00 105 THR A CA 1
ATOM 801 C C . THR A 1 105 ? -25.009 -4.888 11.935 1.00 91.00 105 THR A C 1
ATOM 803 O O . THR A 1 105 ? -24.467 -4.236 11.040 1.00 91.00 105 THR A O 1
ATOM 806 N N . ALA A 1 106 ? -26.214 -4.560 12.416 1.00 90.38 106 ALA A N 1
ATOM 807 C CA . ALA A 1 106 ? -27.017 -3.436 11.921 1.00 90.38 106 ALA A CA 1
ATOM 808 C C . ALA A 1 106 ? -26.655 -2.081 12.558 1.00 90.38 106 ALA A C 1
ATOM 810 O O . ALA A 1 106 ? -26.894 -1.042 11.949 1.00 90.38 106 ALA A O 1
ATOM 811 N N . ILE A 1 107 ? -26.093 -2.101 13.768 1.00 92.31 107 ILE A N 1
ATOM 812 C CA . ILE A 1 107 ? -25.551 -0.956 14.513 1.00 92.31 107 ILE A CA 1
ATOM 813 C C . ILE A 1 107 ? -24.353 -1.456 15.317 1.00 92.31 107 ILE A C 1
ATOM 815 O O . ILE A 1 107 ? -24.434 -2.554 15.854 1.00 92.31 107 ILE A O 1
ATOM 819 N N . LEU A 1 108 ? -23.285 -0.676 15.434 1.00 95.69 108 LEU A N 1
ATOM 820 C CA . LEU A 1 108 ? -22.136 -1.047 16.259 1.00 95.69 108 LEU A CA 1
ATOM 821 C C . LEU A 1 108 ? -22.347 -0.542 17.682 1.00 95.69 108 LEU A C 1
ATOM 823 O O . LEU A 1 108 ? -22.551 0.652 17.894 1.00 95.69 108 LEU A O 1
ATOM 827 N N . ARG A 1 109 ? -22.313 -1.443 18.653 1.00 95.75 109 ARG A N 1
ATOM 828 C CA . ARG A 1 109 ? -22.321 -1.146 20.088 1.00 95.75 109 ARG A CA 1
ATOM 829 C C . ARG A 1 109 ? -20.897 -1.275 20.638 1.00 95.75 109 ARG A C 1
ATOM 831 O O . ARG A 1 109 ? -20.064 -1.912 19.999 1.00 95.75 109 ARG A O 1
ATOM 838 N N . PRO A 1 110 ? -20.616 -0.765 21.848 1.00 96.38 110 PRO A N 1
ATOM 839 C CA . PRO A 1 110 ? -19.297 -0.908 22.467 1.00 96.38 110 PRO A CA 1
ATOM 840 C C . PRO A 1 110 ? -18.773 -2.356 22.498 1.00 96.38 110 PRO A C 1
ATOM 842 O O . PRO A 1 110 ? -17.617 -2.599 22.177 1.00 96.38 110 PRO A O 1
ATOM 845 N N . ALA A 1 111 ? -19.639 -3.340 22.769 1.00 94.94 111 ALA A N 1
ATOM 846 C CA . ALA A 1 111 ? -19.259 -4.756 22.753 1.00 94.94 111 ALA A CA 1
ATOM 847 C C . ALA A 1 111 ? -18.813 -5.260 21.362 1.00 94.94 111 ALA A C 1
ATOM 849 O O . ALA A 1 111 ? -17.933 -6.111 21.275 1.00 94.94 111 ALA A O 1
ATOM 850 N N . ASP A 1 112 ? -19.376 -4.722 20.273 1.00 96.81 112 ASP A N 1
ATOM 851 C CA . ASP A 1 112 ? -18.965 -5.075 18.906 1.00 96.81 112 ASP A CA 1
ATOM 852 C C . ASP A 1 112 ? -17.555 -4.558 18.581 1.00 96.81 112 ASP A C 1
ATOM 854 O O . ASP A 1 112 ? -16.851 -5.160 17.768 1.00 96.81 112 ASP A O 1
ATOM 858 N N . LEU A 1 113 ? -17.134 -3.460 19.219 1.00 96.94 113 LEU A N 1
ATOM 859 C CA . LEU A 1 113 ? -15.777 -2.919 19.107 1.00 96.94 113 LEU A CA 1
ATOM 860 C C . LEU A 1 113 ? -14.771 -3.767 19.898 1.00 96.94 113 LEU A C 1
ATOM 862 O O . LEU A 1 113 ? -13.692 -4.046 19.387 1.00 96.94 113 LEU A O 1
ATOM 866 N N . VAL A 1 114 ? -15.145 -4.239 21.094 1.00 97.44 114 VAL A N 1
ATOM 867 C CA . VAL A 1 114 ? -14.315 -5.163 21.891 1.00 97.44 114 VAL A CA 1
ATOM 868 C C . VAL A 1 114 ? -14.092 -6.479 21.138 1.00 97.44 114 VAL A C 1
ATOM 870 O O . VAL A 1 114 ? -12.954 -6.897 20.959 1.00 97.44 114 VAL A O 1
ATOM 873 N N . MET A 1 115 ? -15.153 -7.084 20.588 1.00 96.56 115 MET A N 1
ATOM 874 C CA . MET A 1 115 ? -15.019 -8.298 19.765 1.00 96.56 115 MET A CA 1
ATOM 875 C C . MET A 1 115 ? -14.160 -8.069 18.508 1.00 96.56 115 MET A C 1
ATOM 877 O O . MET A 1 115 ? -13.467 -8.977 18.036 1.00 96.56 115 MET A O 1
ATOM 881 N N . ALA A 1 116 ? -14.210 -6.863 17.932 1.00 97.62 116 ALA A N 1
ATOM 882 C CA . ALA A 1 116 ? -13.364 -6.520 16.796 1.00 97.62 116 ALA A CA 1
ATOM 883 C C . ALA A 1 116 ? -11.894 -6.428 17.215 1.00 97.62 116 ALA A C 1
ATOM 885 O O . ALA A 1 116 ? -11.051 -6.941 16.487 1.00 97.62 116 ALA A O 1
ATOM 886 N N . ALA A 1 117 ? -11.586 -5.858 18.384 1.00 97.69 117 ALA A N 1
ATOM 887 C CA . ALA A 1 117 ? -10.224 -5.786 18.910 1.00 97.69 117 ALA A CA 1
ATOM 888 C C . ALA A 1 117 ? -9.596 -7.183 19.095 1.00 97.69 117 ALA A C 1
ATOM 890 O O . ALA A 1 117 ? -8.465 -7.403 18.655 1.00 97.69 117 ALA A O 1
ATOM 891 N N . GLU A 1 118 ? -10.341 -8.162 19.624 1.00 96.56 118 GLU A N 1
ATOM 892 C CA . GLU A 1 118 ? -9.893 -9.566 19.741 1.00 96.56 118 GLU A CA 1
ATOM 893 C C . GLU A 1 118 ? -9.570 -10.186 18.369 1.00 96.56 118 GLU A C 1
ATOM 895 O O . GLU A 1 118 ? -8.571 -10.892 18.175 1.00 96.56 118 GLU A O 1
ATOM 900 N N . THR A 1 119 ? -10.417 -9.894 17.379 1.00 97.00 119 THR A N 1
ATOM 901 C CA . THR A 1 119 ? -10.230 -10.384 16.010 1.00 97.00 119 THR A CA 1
ATOM 902 C C . THR A 1 119 ? -9.036 -9.694 15.344 1.00 97.00 119 THR A C 1
ATOM 904 O O . THR A 1 119 ? -8.251 -10.363 14.679 1.00 97.00 119 THR A O 1
ATOM 907 N N . ILE A 1 120 ? -8.847 -8.389 15.560 1.00 97.31 120 ILE A N 1
ATOM 908 C CA . ILE A 1 120 ? -7.712 -7.613 15.040 1.00 97.31 120 ILE A CA 1
ATOM 909 C C . ILE A 1 120 ? -6.388 -8.171 15.565 1.00 97.31 120 ILE A C 1
ATOM 911 O O . ILE A 1 120 ? -5.485 -8.394 14.766 1.00 97.31 120 ILE A O 1
ATOM 915 N N . GLU A 1 121 ? -6.272 -8.462 16.865 1.00 95.50 121 GLU A N 1
ATOM 916 C CA . GLU A 1 121 ? -5.068 -9.094 17.433 1.00 95.50 121 GLU A CA 1
ATOM 917 C C . GLU A 1 121 ? -4.754 -10.425 16.742 1.00 95.50 121 GLU A C 1
ATOM 919 O O . GLU A 1 121 ? -3.605 -10.690 16.382 1.00 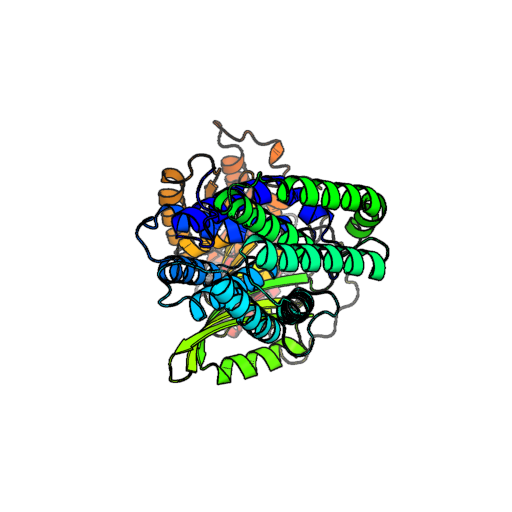95.50 121 GLU A O 1
ATOM 924 N N . THR A 1 122 ? -5.783 -11.245 16.510 1.00 94.25 122 THR A N 1
ATOM 925 C CA . THR A 1 122 ? -5.632 -12.537 15.831 1.00 94.25 122 THR A CA 1
ATOM 926 C C . THR A 1 122 ? -5.146 -12.366 14.391 1.00 94.25 122 THR A C 1
ATOM 928 O O . THR A 1 122 ? -4.199 -13.037 13.980 1.00 94.25 122 THR A O 1
ATOM 931 N N . GLU A 1 123 ? -5.767 -11.467 13.623 1.00 94.50 123 GLU A N 1
ATOM 932 C CA . GLU A 1 123 ? -5.402 -11.230 12.222 1.00 94.50 123 GLU A CA 1
ATOM 933 C C . GLU A 1 123 ? -4.031 -10.541 12.098 1.00 94.50 123 GLU A C 1
ATOM 935 O O . GLU A 1 123 ? -3.273 -10.856 11.185 1.00 94.50 123 GLU A O 1
ATOM 940 N N . PHE A 1 124 ? -3.654 -9.660 13.033 1.00 94.62 124 PHE A N 1
ATOM 941 C CA . PHE A 1 124 ? -2.332 -9.023 13.049 1.00 94.62 124 PHE A CA 1
ATOM 942 C C . PHE A 1 124 ? -1.218 -10.026 13.346 1.00 94.62 124 PHE A C 1
ATOM 944 O O . PHE A 1 124 ? -0.229 -10.034 12.622 1.00 94.62 124 PHE A O 1
ATOM 951 N N . ARG A 1 125 ? -1.398 -10.921 14.326 1.00 90.94 125 ARG A N 1
ATOM 952 C CA . ARG A 1 125 ? -0.440 -12.015 14.577 1.00 90.94 125 ARG A CA 1
ATOM 953 C C . ARG A 1 125 ? -0.347 -12.992 13.409 1.00 90.94 125 ARG A C 1
ATOM 955 O O . ARG A 1 125 ? 0.715 -13.530 13.115 1.00 90.94 125 ARG A O 1
ATOM 962 N N . ALA A 1 126 ? -1.469 -13.260 12.741 1.00 90.00 126 ALA A N 1
ATOM 963 C CA . ALA A 1 126 ? 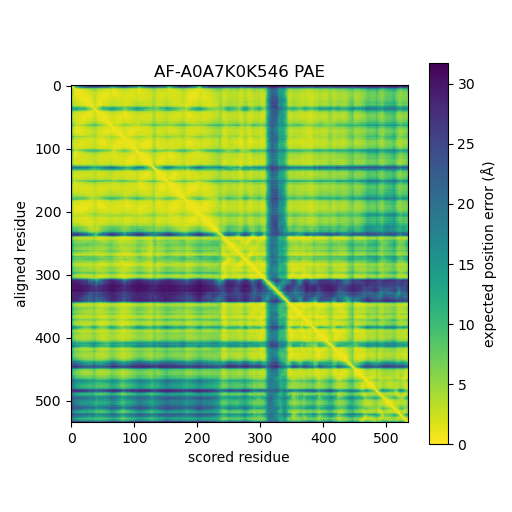-1.454 -14.072 11.532 1.00 90.00 126 ALA A CA 1
ATOM 964 C C . ALA A 1 126 ? -0.708 -13.359 10.394 1.00 90.00 126 ALA A C 1
ATOM 966 O O . ALA A 1 126 ? -0.043 -14.020 9.597 1.00 90.00 126 ALA A O 1
ATOM 967 N N . LEU A 1 127 ? -0.794 -12.029 10.317 1.00 91.38 127 LEU A N 1
ATOM 968 C CA . LEU A 1 127 ? -0.147 -11.214 9.296 1.00 91.38 127 LEU A CA 1
ATOM 969 C C . LEU A 1 127 ? 1.381 -11.249 9.409 1.00 91.38 127 LEU A C 1
ATOM 971 O O . LEU A 1 127 ? 2.024 -11.661 8.442 1.00 91.38 127 LEU A O 1
ATOM 975 N N . ASP A 1 128 ? 1.953 -10.881 10.557 1.00 84.62 128 ASP A N 1
ATOM 976 C CA . ASP A 1 128 ? 3.410 -10.793 10.768 1.00 84.62 128 ASP A CA 1
ATOM 977 C C . ASP A 1 128 ? 4.068 -12.131 11.174 1.00 84.62 128 ASP A C 1
ATOM 979 O O . ASP A 1 128 ? 5.247 -12.355 10.896 1.00 84.62 128 ASP A O 1
ATOM 983 N N . GLY A 1 129 ? 3.294 -13.086 11.702 1.00 80.00 129 GLY A N 1
ATOM 984 C CA . GLY A 1 129 ? 3.756 -14.430 12.062 1.00 80.00 129 GLY A CA 1
ATOM 985 C C . GLY A 1 129 ? 4.506 -14.492 13.400 1.00 80.00 129 GLY A C 1
ATOM 986 O O . GLY A 1 129 ? 4.468 -13.573 14.210 1.00 80.00 129 GLY A O 1
ATOM 987 N N . ASP A 1 130 ? 5.218 -15.597 13.648 1.00 68.00 130 ASP A N 1
ATOM 988 C CA . ASP A 1 130 ? 5.846 -15.878 14.957 1.00 68.00 130 ASP A CA 1
ATOM 989 C C . ASP A 1 130 ? 7.000 -14.920 15.332 1.00 68.00 130 ASP A C 1
ATOM 991 O O . ASP A 1 130 ? 7.447 -14.908 16.477 1.00 68.00 130 ASP A O 1
ATOM 995 N N . ALA A 1 131 ? 7.497 -14.129 14.375 1.00 60.56 131 ALA A N 1
ATOM 996 C CA . ALA A 1 131 ? 8.621 -13.205 14.540 1.00 60.56 131 ALA A CA 1
ATOM 997 C C . ALA A 1 131 ? 8.187 -11.738 14.742 1.00 60.56 131 ALA A C 1
ATOM 999 O O . ALA A 1 131 ? 8.999 -10.838 14.525 1.00 60.56 131 ALA A O 1
ATOM 1000 N N . GLY A 1 132 ? 6.920 -11.497 15.110 1.00 61.72 132 GLY A N 1
ATOM 1001 C CA . GLY A 1 132 ? 6.359 -10.155 15.286 1.00 61.72 132 GLY A CA 1
ATOM 1002 C C . GLY A 1 132 ? 7.232 -9.224 16.141 1.00 61.72 132 GLY A C 1
ATOM 1003 O O . GLY A 1 132 ? 7.933 -9.652 17.061 1.00 61.72 132 GLY A O 1
ATOM 1004 N N . LEU A 1 133 ? 7.198 -7.928 15.823 1.00 65.94 133 LEU A N 1
ATOM 1005 C CA . LEU A 1 133 ? 7.996 -6.918 16.517 1.00 65.94 133 LEU A CA 1
ATOM 1006 C C . LEU A 1 133 ? 7.499 -6.724 17.956 1.00 65.94 133 LEU A C 1
ATOM 1008 O O . LEU A 1 133 ? 6.307 -6.519 18.188 1.00 65.94 133 LEU A O 1
ATOM 1012 N N . GLU A 1 134 ? 8.433 -6.684 18.911 1.00 69.19 134 GLU A N 1
ATOM 1013 C CA . GLU A 1 134 ? 8.146 -6.440 20.337 1.00 69.19 134 GLU A CA 1
ATOM 1014 C C . GLU A 1 134 ? 7.321 -5.153 20.551 1.00 69.19 134 GLU A C 1
ATOM 1016 O O . GLU A 1 134 ? 6.402 -5.124 21.373 1.00 69.19 134 GLU A O 1
ATOM 1021 N N . TYR A 1 135 ? 7.589 -4.128 19.732 1.00 72.69 135 TYR A N 1
ATOM 1022 C CA . TYR A 1 135 ? 6.901 -2.832 19.712 1.00 72.69 135 TYR A CA 1
ATOM 1023 C C . TYR A 1 135 ? 6.166 -2.578 18.382 1.00 72.69 135 TYR A C 1
ATOM 1025 O O . TYR A 1 135 ? 6.205 -1.467 17.863 1.00 72.69 135 TYR A O 1
ATOM 1033 N N . GLY A 1 136 ? 5.535 -3.609 17.808 1.00 85.75 136 GLY A N 1
ATOM 1034 C CA . GLY A 1 136 ? 4.738 -3.509 16.578 1.00 85.75 136 GLY A CA 1
ATOM 1035 C C . GLY A 1 136 ? 3.223 -3.440 16.805 1.00 85.75 136 GLY A C 1
ATOM 1036 O O . GLY A 1 136 ? 2.721 -3.503 17.930 1.00 85.75 136 GLY A O 1
ATOM 1037 N N . LEU A 1 137 ? 2.465 -3.370 15.707 1.00 92.19 137 LEU A N 1
ATOM 1038 C CA . LEU A 1 137 ? 0.997 -3.294 15.728 1.00 92.19 137 LEU A CA 1
ATOM 1039 C C . LEU A 1 137 ? 0.324 -4.534 16.346 1.00 92.19 137 LEU A C 1
ATOM 1041 O O . LEU A 1 137 ? -0.712 -4.402 16.998 1.00 92.19 137 LEU A O 1
ATOM 1045 N N . SER A 1 138 ? 0.903 -5.728 16.194 1.00 91.88 138 SER A N 1
ATOM 1046 C CA . SER A 1 138 ? 0.409 -6.959 16.830 1.00 91.88 138 SER A CA 1
ATOM 1047 C C . SER A 1 138 ? 0.550 -6.922 18.361 1.00 91.88 138 SER A C 1
ATOM 1049 O O . SER A 1 138 ? -0.373 -7.316 19.079 1.00 91.88 138 SER A O 1
ATOM 1051 N N . SER A 1 139 ? 1.661 -6.377 18.868 1.00 91.44 139 SER A N 1
ATOM 1052 C CA . SER A 1 139 ? 1.895 -6.125 20.300 1.00 91.44 139 SER A CA 1
ATOM 1053 C C . SER A 1 139 ? 0.929 -5.074 20.861 1.00 91.44 139 SER A C 1
ATOM 1055 O O . SER A 1 139 ? 0.338 -5.278 21.925 1.00 91.44 139 SER A O 1
ATOM 1057 N N . LEU A 1 140 ? 0.676 -3.993 20.108 1.00 95.06 140 LEU A N 1
ATOM 1058 C CA . LEU A 1 140 ? -0.356 -3.007 20.447 1.00 95.06 140 LEU A CA 1
ATOM 1059 C C . LEU A 1 140 ? -1.739 -3.658 20.573 1.00 95.06 140 LEU A C 1
ATOM 1061 O O . LEU A 1 140 ? -2.403 -3.470 21.589 1.00 95.06 140 LEU A O 1
ATOM 1065 N N . ALA A 1 141 ? -2.163 -4.441 19.579 1.00 95.94 141 ALA A N 1
ATOM 1066 C CA . ALA A 1 141 ? -3.472 -5.091 19.607 1.00 95.94 141 ALA A CA 1
ATOM 1067 C C . ALA A 1 141 ? -3.633 -6.001 20.840 1.00 95.94 141 ALA A C 1
ATOM 1069 O O . ALA A 1 141 ? -4.664 -5.957 21.508 1.00 95.94 141 ALA A O 1
ATOM 1070 N N . SER A 1 142 ? -2.580 -6.745 21.199 1.00 94.56 142 SER A N 1
ATOM 1071 C CA . SER A 1 142 ? -2.554 -7.565 22.416 1.00 94.56 142 SER A CA 1
ATOM 1072 C C . SER A 1 142 ? -2.690 -6.736 23.697 1.00 94.56 142 SER A C 1
ATOM 1074 O O . SER A 1 142 ? -3.428 -7.129 24.597 1.00 94.56 142 SER A O 1
ATOM 1076 N N . ALA A 1 143 ? -1.991 -5.601 23.789 1.00 95.12 143 ALA A N 1
ATOM 1077 C CA . ALA A 1 143 ? -2.053 -4.716 24.953 1.00 95.12 143 ALA A CA 1
ATOM 1078 C C . ALA A 1 143 ? -3.443 -4.085 25.113 1.00 95.12 143 ALA A C 1
ATOM 1080 O O . ALA A 1 143 ? -3.995 -4.057 26.209 1.00 95.12 143 ALA A O 1
ATOM 1081 N N . VAL A 1 144 ? -4.040 -3.639 24.004 1.00 97.31 144 VAL A N 1
ATOM 1082 C CA . VAL A 1 144 ? -5.399 -3.088 23.998 1.00 97.31 144 VAL A CA 1
ATOM 1083 C C . VAL A 1 144 ? -6.406 -4.129 24.480 1.00 97.31 144 VAL A C 1
ATOM 1085 O O . VAL A 1 144 ? -7.232 -3.805 25.326 1.00 97.31 144 VAL A O 1
ATOM 1088 N N . ASN A 1 145 ? -6.333 -5.379 24.013 1.00 97.38 145 ASN A N 1
ATOM 1089 C CA . ASN A 1 145 ? -7.250 -6.422 24.482 1.00 97.38 145 ASN A CA 1
ATOM 1090 C C . ASN A 1 145 ? -7.064 -6.751 25.967 1.00 97.38 145 ASN A C 1
ATOM 1092 O O . ASN A 1 145 ? -8.055 -6.965 26.669 1.00 97.38 145 ASN A O 1
ATOM 1096 N N . GLU A 1 146 ? -5.826 -6.741 26.471 1.00 97.19 146 GLU A N 1
ATOM 1097 C CA . GLU A 1 146 ? -5.576 -6.908 27.904 1.00 97.19 146 GLU A CA 1
ATOM 1098 C C . GLU A 1 146 ? -6.276 -5.807 28.716 1.00 97.19 146 GLU A C 1
ATOM 1100 O O . GLU A 1 146 ? -6.988 -6.112 29.674 1.00 97.19 146 GLU A O 1
ATOM 1105 N N . GLU A 1 147 ? -6.144 -4.542 28.316 1.00 97.62 147 GLU A N 1
ATOM 1106 C CA . GLU A 1 147 ? -6.786 -3.421 29.010 1.00 97.62 147 GLU A CA 1
ATOM 1107 C C . GLU A 1 147 ? -8.313 -3.424 28.861 1.00 97.62 147 GLU A C 1
ATOM 1109 O O . GLU A 1 147 ? -9.036 -3.209 29.835 1.00 97.62 147 GLU A O 1
ATOM 1114 N N . LEU A 1 148 ? -8.837 -3.753 27.677 1.00 97.31 148 LEU A N 1
ATOM 1115 C CA . LEU A 1 148 ? -10.281 -3.883 27.454 1.00 97.31 148 LEU A CA 1
ATOM 1116 C C . LEU A 1 148 ? -10.907 -4.982 28.325 1.00 97.31 148 LEU A C 1
ATOM 1118 O O . LEU A 1 148 ? -12.052 -4.837 28.760 1.00 97.31 148 LEU A O 1
ATOM 1122 N N . SER A 1 149 ? -10.163 -6.052 28.627 1.00 96.06 149 SER A N 1
ATOM 1123 C CA . SER A 1 149 ? -10.625 -7.134 29.510 1.00 96.06 149 SER A CA 1
ATOM 1124 C C . SER A 1 149 ? -10.797 -6.705 30.974 1.00 96.06 149 SER A C 1
ATOM 1126 O O . SER A 1 149 ? -11.513 -7.364 31.729 1.00 96.06 149 SER A O 1
ATOM 1128 N N . LYS A 1 150 ? -10.167 -5.591 31.375 1.00 96.44 150 LYS A N 1
ATOM 1129 C CA . LYS A 1 150 ? -10.223 -5.033 32.737 1.00 96.44 150 LYS A CA 1
ATOM 1130 C C . LYS A 1 150 ? -11.414 -4.092 32.938 1.00 96.44 150 LYS A C 1
ATOM 1132 O O . LYS A 1 150 ? -11.708 -3.721 34.073 1.00 96.44 150 LYS A O 1
ATOM 1137 N N . LEU A 1 151 ? -12.098 -3.692 31.865 1.00 94.06 151 LEU A N 1
ATOM 1138 C CA . LEU A 1 151 ? -13.260 -2.811 31.949 1.00 94.06 151 LEU A CA 1
ATOM 1139 C C . LEU A 1 151 ? -14.488 -3.562 32.488 1.00 94.06 151 LEU A C 1
ATOM 1141 O O . LEU A 1 151 ? -14.854 -4.628 31.999 1.00 94.06 151 LEU A O 1
ATOM 1145 N N . GLU A 1 152 ? -15.175 -2.965 33.462 1.00 90.25 152 GLU A N 1
ATOM 1146 C CA . GLU A 1 152 ? -16.406 -3.528 34.041 1.00 90.25 152 GLU A CA 1
ATOM 1147 C C . GLU A 1 152 ? -17.673 -3.152 33.250 1.00 90.25 152 GLU A C 1
ATOM 1149 O O . GLU A 1 152 ? -18.692 -3.841 33.317 1.00 90.25 152 GLU A O 1
ATOM 1154 N N . LEU A 1 153 ? -17.623 -2.043 32.508 1.00 86.81 153 LEU A N 1
ATOM 1155 C CA . LEU A 1 153 ? -18.703 -1.520 31.673 1.00 86.81 153 LEU A CA 1
ATOM 1156 C C . LEU A 1 153 ? -18.118 -0.973 30.372 1.00 86.81 153 LEU A C 1
ATOM 1158 O O . LEU A 1 153 ? -16.996 -0.471 30.353 1.00 86.81 153 LEU A O 1
ATOM 1162 N N . TYR A 1 154 ? -18.904 -1.046 29.297 1.00 91.50 154 TYR A N 1
ATOM 1163 C CA . TYR A 1 154 ? -18.496 -0.569 27.980 1.00 91.50 154 TYR A CA 1
ATOM 1164 C C . TYR A 1 154 ? -19.366 0.604 27.518 1.00 91.50 154 TYR A C 1
ATOM 1166 O O . TYR A 1 154 ? -20.544 0.415 27.198 1.00 91.50 154 TYR A O 1
ATOM 1174 N N . THR A 1 155 ? -18.769 1.793 27.420 1.00 93.31 155 THR A N 1
ATOM 1175 C CA . THR A 1 155 ? -19.247 2.887 26.554 1.00 93.31 155 THR A CA 1
ATOM 1176 C C . THR A 1 155 ? -18.394 3.001 25.289 1.00 93.31 155 THR A C 1
ATOM 1178 O O . THR A 1 155 ? -17.326 2.386 25.217 1.00 93.31 155 THR A O 1
ATOM 1181 N N . LEU A 1 156 ? -18.837 3.756 24.273 1.00 94.00 156 LEU A N 1
ATOM 1182 C CA . LEU A 1 156 ? -18.021 3.950 23.066 1.00 94.00 156 LEU A CA 1
ATOM 1183 C C . LEU A 1 156 ? -16.717 4.665 23.423 1.00 94.00 156 LEU A C 1
ATOM 1185 O O . LEU A 1 156 ? -15.645 4.188 23.049 1.00 94.00 156 LEU A O 1
ATOM 1189 N N . SER A 1 157 ? -16.808 5.751 24.195 1.00 91.44 157 SER A N 1
ATOM 1190 C CA . SER A 1 157 ? -15.634 6.532 24.600 1.00 91.44 157 SER A CA 1
ATOM 1191 C C . SER A 1 157 ? -14.688 5.743 25.502 1.00 91.44 157 SER A C 1
ATOM 1193 O O . SER A 1 157 ? -13.478 5.879 25.362 1.00 91.44 157 SER A O 1
ATOM 1195 N N . GLN A 1 158 ? -15.195 4.865 26.378 1.00 93.75 158 GLN A N 1
ATOM 1196 C CA . GLN A 1 158 ? -14.335 3.999 27.192 1.00 93.75 158 GLN A CA 1
ATOM 1197 C C . GLN A 1 158 ? -13.574 2.993 26.329 1.00 93.75 158 GLN A C 1
ATOM 1199 O O . GLN A 1 158 ? -12.357 2.912 26.430 1.00 93.75 158 GLN A O 1
ATOM 1204 N N . VAL A 1 159 ? -14.262 2.259 25.450 1.00 97.56 159 VAL A N 1
ATOM 1205 C CA . VAL A 1 159 ? -13.620 1.219 24.631 1.00 97.56 159 VAL A CA 1
ATOM 1206 C C . VAL A 1 159 ? -12.608 1.824 23.654 1.00 97.56 159 VAL A C 1
ATOM 1208 O O . VAL A 1 159 ? -11.470 1.364 23.573 1.00 97.56 159 VAL A O 1
ATOM 1211 N N . ILE A 1 160 ? -12.991 2.878 22.928 1.00 97.81 160 ILE A N 1
ATOM 1212 C CA . ILE A 1 160 ? -12.100 3.515 21.948 1.00 97.81 160 ILE A CA 1
ATOM 1213 C C . ILE A 1 160 ? -11.004 4.322 22.655 1.00 97.81 160 ILE A C 1
ATOM 1215 O O . ILE A 1 160 ? -9.860 4.308 22.211 1.00 97.81 160 ILE A O 1
ATOM 1219 N N . GLY A 1 161 ? -11.319 4.967 23.781 1.00 97.06 161 GLY A N 1
ATOM 1220 C CA . GLY A 1 161 ? -10.346 5.671 24.613 1.00 97.06 161 GLY A CA 1
ATOM 1221 C C . GLY A 1 161 ? -9.278 4.738 25.182 1.00 97.06 161 GLY A C 1
ATOM 1222 O O . GLY A 1 161 ? -8.100 5.071 25.119 1.00 97.06 161 GLY A O 1
ATOM 1223 N N . THR A 1 162 ? -9.645 3.539 25.650 1.00 98.06 162 THR A N 1
ATOM 1224 C CA . THR A 1 162 ? -8.676 2.512 26.071 1.00 98.06 162 THR A CA 1
ATOM 1225 C C . THR A 1 162 ? -7.750 2.113 24.923 1.00 98.06 162 THR A C 1
ATOM 1227 O O . THR A 1 162 ? -6.536 2.049 25.111 1.00 98.06 162 THR A O 1
ATOM 1230 N N . ALA A 1 163 ? -8.291 1.904 23.718 1.00 98.19 163 ALA A N 1
ATOM 1231 C CA . ALA A 1 163 ? -7.469 1.617 22.544 1.00 98.19 163 ALA A CA 1
ATOM 1232 C C . ALA A 1 163 ? -6.529 2.783 22.187 1.00 98.19 163 ALA A C 1
ATOM 1234 O O . ALA A 1 163 ? -5.373 2.556 21.833 1.00 98.19 163 ALA A O 1
ATOM 1235 N N . LEU A 1 164 ? -7.008 4.027 22.307 1.00 98.50 164 LEU A N 1
ATOM 1236 C CA . LEU A 1 164 ? -6.223 5.227 22.032 1.00 98.50 164 LEU A CA 1
ATOM 1237 C C . LEU A 1 164 ? -5.066 5.391 23.018 1.00 98.50 164 LEU A C 1
ATOM 1239 O O . LEU A 1 164 ? -3.936 5.606 22.588 1.00 98.50 164 LEU A O 1
ATOM 1243 N N . VAL A 1 165 ? -5.335 5.250 24.318 1.00 97.94 165 VAL A N 1
ATOM 1244 C CA . VAL A 1 165 ? -4.306 5.317 25.364 1.00 97.94 165 VAL A CA 1
ATOM 1245 C C . VAL A 1 165 ? -3.260 4.230 25.140 1.00 97.94 165 VAL A C 1
ATOM 1247 O O . VAL A 1 165 ? -2.072 4.539 25.106 1.00 97.94 165 VAL A O 1
ATOM 1250 N N . GLY A 1 166 ? -3.682 2.991 24.862 1.00 96.75 166 GLY A N 1
ATOM 1251 C CA . GLY A 1 166 ? -2.752 1.908 24.536 1.00 96.75 166 GLY A CA 1
ATOM 1252 C C . GLY A 1 166 ? -1.880 2.219 23.313 1.00 96.75 166 GLY A C 1
ATOM 1253 O O . GLY A 1 166 ? -0.684 1.933 23.315 1.00 96.75 166 GLY A O 1
ATOM 1254 N N . ALA A 1 167 ? -2.439 2.855 22.278 1.00 96.56 167 ALA A N 1
ATOM 1255 C CA . ALA A 1 167 ? -1.677 3.275 21.102 1.00 96.56 167 ALA A CA 1
ATOM 1256 C C . ALA A 1 167 ? -0.655 4.376 21.434 1.00 96.56 167 ALA A C 1
ATOM 1258 O O . ALA A 1 167 ? 0.492 4.302 20.982 1.00 96.56 167 ALA A O 1
ATOM 1259 N N . GLN A 1 168 ? -1.041 5.361 22.249 1.00 96.12 168 GLN A N 1
ATOM 1260 C CA . GLN A 1 168 ? -0.159 6.439 22.705 1.00 96.12 168 GLN A CA 1
ATOM 1261 C C . GLN A 1 168 ? 1.001 5.893 23.541 1.00 96.12 168 GLN A C 1
ATOM 1263 O O . GLN A 1 168 ? 2.156 6.184 23.234 1.00 96.12 168 GLN A O 1
ATOM 1268 N N . GLU A 1 169 ? 0.706 5.058 24.541 1.00 95.44 169 GLU A N 1
ATOM 1269 C CA . GLU A 1 169 ? 1.705 4.416 25.401 1.00 95.44 169 GLU A CA 1
ATOM 1270 C C . GLU A 1 169 ? 2.684 3.586 24.573 1.00 95.44 169 GLU A C 1
ATOM 1272 O O . GLU A 1 169 ? 3.888 3.804 24.653 1.00 95.44 169 GLU A O 1
ATOM 1277 N N . ARG A 1 170 ? 2.189 2.723 23.676 1.00 93.44 170 ARG A N 1
ATOM 1278 C CA . ARG A 1 170 ? 3.060 1.911 22.813 1.00 93.44 170 ARG A CA 1
ATOM 1279 C C . ARG A 1 170 ? 3.922 2.744 21.874 1.00 93.44 170 ARG A C 1
ATOM 1281 O O . ARG A 1 170 ? 5.063 2.369 21.612 1.00 93.44 170 ARG A O 1
ATOM 1288 N N . THR A 1 171 ? 3.400 3.859 21.369 1.00 92.56 171 THR A N 1
ATOM 1289 C CA . THR A 1 171 ? 4.175 4.784 20.531 1.00 92.56 171 THR A CA 1
ATOM 1290 C C . THR A 1 171 ? 5.320 5.409 21.329 1.00 92.56 171 THR A C 1
ATOM 1292 O O . THR A 1 171 ? 6.451 5.455 20.844 1.00 92.56 171 THR A O 1
ATOM 1295 N N . VAL A 1 172 ? 5.050 5.843 22.565 1.00 91.62 172 VAL A N 1
ATOM 1296 C CA . VAL A 1 172 ? 6.065 6.399 23.472 1.00 91.62 172 VAL A CA 1
ATOM 1297 C C . VAL A 1 172 ? 7.082 5.335 23.885 1.00 91.62 172 VAL A C 1
ATOM 1299 O O . VAL A 1 172 ? 8.277 5.575 23.745 1.00 91.62 172 VAL A O 1
ATOM 1302 N N . ASP A 1 173 ? 6.636 4.146 24.293 1.00 91.94 173 ASP A N 1
ATOM 1303 C CA . ASP A 1 173 ? 7.505 3.024 24.665 1.00 91.94 173 ASP A CA 1
ATOM 1304 C C . ASP A 1 173 ? 8.439 2.633 23.515 1.00 91.94 173 ASP A C 1
ATOM 1306 O O . ASP A 1 173 ? 9.635 2.426 23.717 1.00 91.94 173 ASP A O 1
ATOM 1310 N N . SER A 1 174 ? 7.905 2.571 22.289 1.00 90.38 174 SER A N 1
ATOM 1311 C CA . SER A 1 174 ? 8.687 2.305 21.080 1.00 90.38 174 SER A CA 1
ATOM 1312 C C . SER A 1 174 ? 9.762 3.372 20.872 1.00 90.38 174 SER A C 1
ATOM 1314 O O . SER A 1 174 ? 10.911 3.034 20.582 1.00 90.38 174 SER A O 1
ATOM 1316 N N . ALA A 1 175 ? 9.421 4.650 21.069 1.00 87.62 175 ALA A N 1
ATOM 1317 C CA . ALA A 1 175 ? 10.376 5.747 20.972 1.00 87.62 175 ALA A CA 1
ATOM 1318 C C . ALA A 1 175 ? 11.468 5.669 22.057 1.00 87.62 175 ALA A C 1
ATOM 1320 O O . ALA A 1 175 ? 12.659 5.796 21.760 1.00 87.62 175 ALA A O 1
ATOM 1321 N N . ASP A 1 176 ? 11.084 5.423 23.308 1.00 89.25 176 ASP A N 1
ATOM 1322 C CA . ASP A 1 176 ? 12.000 5.353 24.447 1.00 89.25 176 ASP A CA 1
ATOM 1323 C C . ASP A 1 176 ? 12.956 4.157 24.337 1.00 89.25 176 ASP A C 1
ATOM 1325 O O . ASP A 1 176 ? 14.168 4.303 24.539 1.00 89.25 176 ASP A O 1
ATOM 1329 N N . ALA A 1 177 ? 12.447 2.992 23.922 1.00 87.56 177 ALA A N 1
ATOM 1330 C CA . ALA A 1 177 ? 13.246 1.791 23.686 1.00 87.56 177 ALA A CA 1
ATOM 1331 C C . ALA A 1 177 ? 14.299 1.989 22.580 1.00 87.56 177 ALA A C 1
ATOM 1333 O O . ALA A 1 177 ? 15.371 1.379 22.616 1.00 87.56 177 ALA A O 1
ATOM 1334 N N . ASN A 1 178 ? 14.035 2.884 21.625 1.00 83.62 178 ASN A N 1
ATOM 1335 C CA . ASN A 1 178 ? 14.849 3.068 20.428 1.00 83.62 178 ASN A CA 1
ATOM 1336 C C . ASN A 1 178 ? 15.520 4.455 20.366 1.00 83.62 178 ASN A C 1
ATOM 1338 O O . ASN A 1 178 ? 15.779 4.998 19.296 1.00 83.62 178 ASN A O 1
ATOM 1342 N N . ARG A 1 179 ? 15.918 5.011 21.522 1.00 82.19 179 ARG A N 1
ATOM 1343 C CA . ARG A 1 179 ? 16.724 6.254 21.632 1.00 82.19 179 ARG A CA 1
ATOM 1344 C C . ARG A 1 179 ? 16.044 7.491 21.025 1.00 82.19 179 ARG A C 1
ATOM 1346 O O . ARG A 1 179 ? 16.719 8.386 20.513 1.00 82.19 179 ARG A O 1
ATOM 1353 N N . GLY A 1 180 ? 14.720 7.547 21.095 1.00 79.69 180 GLY A N 1
ATOM 1354 C CA . GLY A 1 180 ? 13.897 8.659 20.627 1.00 79.69 180 GLY A CA 1
ATOM 1355 C C . GLY A 1 180 ? 13.425 8.545 19.176 1.00 79.69 180 GLY A C 1
ATOM 1356 O O . GLY A 1 180 ? 12.619 9.373 18.755 1.00 79.69 180 GLY A O 1
ATOM 1357 N N . VAL A 1 181 ? 13.876 7.543 18.414 1.00 79.56 181 VAL A N 1
ATOM 1358 C CA . VAL A 1 181 ? 13.183 7.089 17.192 1.00 79.56 181 VAL A CA 1
ATOM 1359 C C . VAL A 1 181 ? 12.278 5.927 17.552 1.00 79.56 181 VAL A C 1
ATOM 1361 O O . VAL A 1 181 ? 12.542 5.266 18.537 1.00 79.56 181 VAL A O 1
ATOM 1364 N N . GLY A 1 182 ? 11.213 5.683 16.805 1.00 83.81 182 GLY A N 1
ATOM 1365 C CA . GLY A 1 182 ? 10.176 4.718 17.171 1.00 83.81 182 GLY A CA 1
ATOM 1366 C C . GLY A 1 182 ? 9.347 4.337 15.955 1.00 83.81 182 GLY A C 1
ATOM 1367 O O . GLY A 1 182 ? 9.582 4.837 14.854 1.00 83.81 182 GLY A O 1
ATOM 1368 N N . ASP A 1 183 ? 8.401 3.428 16.148 1.00 89.25 183 ASP A N 1
ATOM 1369 C CA . ASP A 1 183 ? 7.600 2.867 15.063 1.00 89.25 183 ASP A CA 1
ATOM 1370 C C . ASP A 1 183 ? 6.550 3.878 14.554 1.00 89.25 183 ASP A C 1
ATOM 1372 O O . ASP A 1 183 ? 5.594 4.239 15.246 1.00 89.25 183 ASP A O 1
ATOM 1376 N N . ALA A 1 184 ? 6.717 4.342 13.312 1.00 90.38 184 ALA A N 1
ATOM 1377 C CA . ALA A 1 184 ? 5.783 5.278 12.681 1.00 90.38 184 ALA A CA 1
ATOM 1378 C C . ALA A 1 184 ? 4.421 4.645 12.334 1.00 90.38 184 ALA A C 1
ATOM 1380 O O . ALA A 1 184 ? 3.436 5.362 12.146 1.00 90.38 184 ALA A O 1
ATOM 1381 N N . GLY A 1 185 ? 4.337 3.317 12.249 1.00 92.81 185 GLY A N 1
ATOM 1382 C CA . GLY A 1 185 ? 3.083 2.583 12.119 1.00 92.81 185 GLY A CA 1
ATOM 1383 C C . GLY A 1 185 ? 2.215 2.705 13.372 1.00 92.81 185 GLY A C 1
ATOM 1384 O O . GLY A 1 185 ? 1.010 2.930 13.246 1.00 92.81 185 GLY A O 1
ATOM 1385 N N . LEU A 1 186 ? 2.813 2.663 14.570 1.00 94.56 186 LEU A N 1
ATOM 1386 C CA . LEU A 1 186 ? 2.103 2.946 15.829 1.00 94.56 186 LEU A CA 1
ATOM 1387 C C . LEU A 1 186 ? 1.589 4.394 15.883 1.00 94.56 186 LEU A C 1
ATOM 1389 O O . LEU A 1 186 ? 0.445 4.634 16.275 1.00 94.56 186 LEU A O 1
ATOM 1393 N N . ALA A 1 187 ? 2.390 5.349 15.401 1.00 94.81 187 ALA A N 1
ATOM 1394 C CA . ALA A 1 187 ? 1.981 6.748 15.267 1.00 94.81 187 ALA A CA 1
ATOM 1395 C C . ALA A 1 187 ? 0.770 6.909 14.330 1.00 94.81 187 ALA A C 1
ATOM 1397 O O . ALA A 1 187 ? -0.197 7.600 14.653 1.00 94.81 187 ALA A O 1
ATOM 1398 N N . GLY A 1 188 ? 0.797 6.225 13.180 1.00 96.81 188 GLY A N 1
ATOM 1399 C CA . GLY A 1 188 ? -0.326 6.178 12.245 1.00 96.81 188 GLY A CA 1
ATOM 1400 C C . GLY A 1 188 ? -1.582 5.559 12.865 1.00 96.81 188 GLY A C 1
ATOM 1401 O O . GLY A 1 188 ? -2.678 6.097 12.701 1.00 96.81 188 GLY A O 1
ATOM 1402 N N . ALA A 1 189 ? -1.435 4.478 13.639 1.00 97.56 189 ALA A N 1
ATOM 1403 C CA . ALA A 1 189 ? -2.542 3.872 14.376 1.00 97.56 189 ALA A CA 1
ATOM 1404 C C . ALA A 1 189 ? -3.141 4.834 15.416 1.00 97.56 189 ALA A C 1
ATOM 1406 O O . ALA A 1 189 ? -4.366 4.926 15.502 1.00 97.56 189 ALA A O 1
ATOM 1407 N N . CYS A 1 190 ? -2.317 5.610 16.134 1.00 97.31 190 CYS A N 1
ATOM 1408 C CA . CYS A 1 190 ? -2.802 6.646 17.055 1.00 97.31 190 CYS A CA 1
ATOM 1409 C C . CYS A 1 190 ? -3.725 7.646 16.355 1.00 97.31 190 CYS A C 1
ATOM 1411 O O . CYS A 1 190 ? -4.796 7.945 16.873 1.00 97.31 190 CYS A O 1
ATOM 1413 N N . LEU A 1 191 ? -3.344 8.143 15.173 1.00 98.56 191 LEU A N 1
ATOM 1414 C CA . LEU A 1 191 ? -4.152 9.106 14.415 1.00 98.56 191 LEU A CA 1
ATOM 1415 C C . LEU A 1 191 ? -5.487 8.502 13.954 1.00 98.56 191 LEU A C 1
ATOM 1417 O O . LEU A 1 191 ? -6.536 9.133 14.096 1.00 98.56 191 LEU A O 1
ATOM 1421 N N . ILE A 1 192 ? -5.464 7.264 13.449 1.00 98.62 192 ILE A N 1
ATOM 1422 C CA . ILE A 1 192 ? -6.672 6.554 12.997 1.00 98.62 192 ILE A CA 1
ATOM 1423 C C . ILE A 1 192 ? -7.640 6.322 14.167 1.00 98.62 192 ILE A C 1
ATOM 1425 O O . ILE A 1 192 ? -8.844 6.566 14.031 1.00 98.62 192 ILE A O 1
ATOM 1429 N N . ILE A 1 193 ? -7.123 5.875 15.318 1.00 98.62 193 ILE A N 1
ATOM 1430 C CA . ILE A 1 193 ? -7.922 5.623 16.523 1.00 98.62 193 ILE A CA 1
ATOM 1431 C C . ILE A 1 193 ? -8.426 6.942 17.120 1.00 98.62 193 ILE A C 1
ATOM 1433 O O . ILE A 1 193 ? -9.590 7.016 17.503 1.00 98.62 193 ILE A O 1
ATOM 1437 N N . ALA A 1 194 ? -7.614 8.003 17.141 1.00 98.69 194 ALA A N 1
ATOM 1438 C CA . ALA A 1 194 ? -8.025 9.324 17.622 1.00 98.69 194 ALA A CA 1
ATOM 1439 C C . ALA A 1 194 ? -9.175 9.909 16.795 1.00 98.69 194 ALA A C 1
ATOM 1441 O O . ALA A 1 194 ? -10.133 10.437 17.357 1.00 98.69 194 ALA A O 1
ATOM 1442 N N . SER A 1 195 ? -9.129 9.754 15.468 1.00 98.62 195 SER A N 1
ATOM 1443 C CA . SER A 1 195 ? -10.230 10.172 14.595 1.00 98.62 195 SER A CA 1
ATOM 1444 C C . SER A 1 195 ? -11.527 9.412 14.906 1.00 98.62 195 SER A C 1
ATOM 1446 O O . SER A 1 195 ? -12.605 10.009 14.950 1.00 98.62 195 SER A O 1
ATOM 1448 N N . LEU A 1 196 ? -11.436 8.105 15.187 1.00 98.50 196 LEU A N 1
ATOM 1449 C CA . LEU A 1 196 ? -12.588 7.307 15.616 1.00 98.50 196 LEU A CA 1
ATOM 1450 C C . LEU A 1 196 ? -13.090 7.723 17.009 1.00 98.50 196 LEU A C 1
ATOM 1452 O O . LEU A 1 196 ? -14.300 7.760 17.234 1.00 98.50 196 LEU A O 1
ATOM 1456 N N . ALA A 1 197 ? -12.178 8.053 17.926 1.00 98.25 197 ALA A N 1
ATOM 1457 C CA . ALA A 1 197 ? -12.494 8.518 19.274 1.00 98.25 197 ALA A CA 1
ATOM 1458 C C . ALA A 1 197 ? -13.292 9.827 19.239 1.00 98.25 197 ALA A C 1
ATOM 1460 O O . ALA A 1 197 ? -14.286 9.953 19.945 1.00 98.25 197 ALA A O 1
ATOM 1461 N N . ASP A 1 198 ? -12.930 10.759 18.356 1.00 98.25 198 ASP A N 1
ATOM 1462 C CA . ASP A 1 198 ? -13.670 12.010 18.169 1.00 98.25 198 ASP A CA 1
ATOM 1463 C C . ASP A 1 198 ? -15.072 11.784 17.586 1.00 98.25 198 ASP A C 1
ATOM 1465 O O . ASP A 1 198 ? -16.036 12.408 18.028 1.00 98.25 198 ASP A O 1
ATOM 1469 N N . VAL A 1 199 ? -15.230 10.838 16.654 1.00 97.38 199 VAL A N 1
ATOM 1470 C CA . VAL A 1 199 ? -16.556 10.435 16.144 1.00 97.38 199 VAL A CA 1
ATOM 1471 C C . VAL A 1 199 ? -17.414 9.811 17.254 1.00 97.38 199 VAL A C 1
ATOM 1473 O O . VAL A 1 199 ? -18.623 10.049 17.319 1.00 97.38 199 VAL A O 1
ATOM 1476 N N . ALA A 1 200 ? -16.809 9.014 18.138 1.00 95.75 200 ALA A N 1
ATOM 1477 C CA . ALA A 1 200 ? -17.496 8.413 19.278 1.00 95.75 200 ALA A CA 1
ATOM 1478 C C . ALA A 1 200 ? -17.892 9.445 20.343 1.00 95.75 200 ALA A C 1
ATOM 1480 O O . ALA A 1 200 ? -19.037 9.421 20.797 1.00 95.75 200 ALA A O 1
ATOM 1481 N N . ALA A 1 201 ? -16.998 10.380 20.672 1.00 94.81 201 ALA A N 1
ATOM 1482 C CA . ALA A 1 201 ? -17.274 11.493 21.576 1.00 94.81 201 ALA A CA 1
ATOM 1483 C C . ALA A 1 201 ? -18.474 12.312 21.073 1.00 94.81 201 ALA A C 1
ATOM 1485 O O . ALA A 1 201 ? -19.448 12.510 21.798 1.00 94.81 201 ALA A O 1
ATOM 1486 N N . GLU A 1 202 ? -18.483 12.680 19.788 1.00 94.50 202 GLU A N 1
ATOM 1487 C CA . GLU A 1 202 ? -19.610 13.392 19.175 1.00 94.50 202 GLU A CA 1
ATOM 1488 C C . GLU A 1 202 ? -20.914 12.582 19.210 1.00 94.50 202 GLU A C 1
ATOM 1490 O O . GLU A 1 202 ? -21.988 13.141 19.453 1.00 94.50 202 GLU A O 1
ATOM 1495 N N . ALA A 1 203 ? -20.853 11.262 18.994 1.00 92.50 203 ALA A N 1
ATOM 1496 C CA . ALA A 1 203 ? -22.020 10.394 19.131 1.00 92.50 203 ALA A CA 1
ATOM 1497 C C . ALA A 1 203 ? -22.578 10.423 20.566 1.00 92.50 203 ALA A C 1
ATOM 1499 O O . ALA A 1 203 ? -23.793 10.418 20.764 1.00 92.50 203 ALA A O 1
ATOM 1500 N N . GLU A 1 204 ? -21.705 10.506 21.561 1.00 92.38 204 GLU A N 1
ATOM 1501 C CA . GLU A 1 204 ? -22.059 10.633 22.972 1.00 92.38 204 GLU A CA 1
ATOM 1502 C C . GLU A 1 204 ? -22.444 12.074 23.377 1.00 92.38 204 GLU A C 1
ATOM 1504 O O . GLU A 1 204 ? -22.958 12.299 24.470 1.00 92.38 204 GLU A O 1
ATOM 1509 N N . GLY A 1 205 ? -22.330 13.048 22.470 1.00 91.62 205 GLY A N 1
ATOM 1510 C CA . GLY A 1 205 ? -22.632 14.456 22.745 1.00 91.62 205 GLY A CA 1
ATOM 1511 C C . GLY A 1 205 ? -21.509 15.186 23.485 1.00 91.62 205 GLY A C 1
ATOM 1512 O O . GLY A 1 205 ? -21.744 16.249 24.064 1.00 91.62 205 GLY A O 1
ATOM 1513 N N . GLU A 1 206 ? -20.307 14.618 23.466 1.00 91.81 206 GLU A N 1
ATOM 1514 C CA . GLU A 1 206 ? -19.067 15.207 23.954 1.00 91.81 206 GLU A CA 1
ATOM 1515 C C . GLU A 1 206 ? -18.340 15.951 22.821 1.00 91.81 206 GLU A C 1
ATOM 1517 O O . GLU A 1 206 ? -18.629 15.766 21.636 1.00 91.81 206 GLU A O 1
ATOM 1522 N N . ALA A 1 207 ? -17.422 16.851 23.180 1.00 93.06 207 ALA A N 1
ATOM 1523 C CA . ALA A 1 207 ? -16.648 17.605 22.199 1.00 93.06 207 ALA A CA 1
ATOM 1524 C C . ALA A 1 207 ? -15.461 16.768 21.682 1.00 93.06 207 ALA A C 1
ATOM 1526 O O . ALA A 1 207 ? -14.777 16.148 22.499 1.00 93.06 207 ALA A O 1
ATOM 1527 N N . PRO A 1 208 ? -15.174 16.779 20.366 1.00 94.44 208 PRO A N 1
ATOM 1528 C CA . PRO A 1 208 ? -13.980 16.139 19.823 1.00 94.44 208 PRO A CA 1
ATOM 1529 C C . PRO A 1 208 ? -12.720 16.890 20.285 1.00 94.44 208 PRO A C 1
ATOM 1531 O O . PRO A 1 208 ? -12.708 18.122 20.317 1.00 94.44 208 PRO A O 1
ATOM 1534 N N . ALA A 1 209 ? -11.670 16.155 20.649 1.00 96.12 209 ALA A N 1
ATOM 1535 C CA . ALA A 1 209 ? -10.399 16.713 21.136 1.00 96.12 209 ALA A CA 1
ATOM 1536 C C . ALA A 1 209 ? -9.193 15.768 20.956 1.00 96.12 209 ALA A C 1
ATOM 1538 O O . ALA A 1 209 ? -8.044 16.170 21.154 1.00 96.12 209 ALA A O 1
ATOM 1539 N N . ASN A 1 210 ? -9.425 14.503 20.600 1.00 98.06 210 ASN A N 1
ATOM 1540 C CA . ASN A 1 210 ? -8.404 13.462 20.587 1.00 98.06 210 ASN A CA 1
ATOM 1541 C C . ASN A 1 210 ? -7.416 13.651 19.435 1.00 98.06 210 ASN A C 1
ATOM 1543 O O . ASN A 1 210 ? -6.213 13.468 19.630 1.00 98.06 210 ASN A O 1
ATOM 1547 N N . VAL A 1 211 ? -7.895 14.042 18.247 1.00 97.94 211 VAL A N 1
ATOM 1548 C CA . VAL A 1 211 ? -7.022 14.292 17.089 1.00 97.94 211 VAL A CA 1
ATOM 1549 C C . VAL A 1 211 ? -6.046 15.432 17.365 1.00 97.94 211 VAL A C 1
ATOM 1551 O O . VAL A 1 211 ? -4.859 15.297 17.068 1.00 97.94 211 VAL A O 1
ATOM 1554 N N . GLU A 1 212 ? -6.514 16.531 17.963 1.00 96.94 212 GLU A N 1
ATOM 1555 C CA . GLU A 1 212 ? -5.662 17.673 18.319 1.00 96.94 212 GLU A CA 1
ATOM 1556 C C . GLU A 1 212 ? -4.563 17.250 19.304 1.00 96.94 212 GLU A C 1
ATOM 1558 O O . GLU A 1 212 ? -3.382 17.530 19.083 1.00 96.94 212 GLU A O 1
ATOM 1563 N N . LEU A 1 213 ? -4.934 16.494 20.343 1.00 97.19 213 LEU A N 1
ATOM 1564 C CA . LEU A 1 213 ? -4.008 16.007 21.363 1.00 97.19 213 LEU A CA 1
ATOM 1565 C C . LEU A 1 213 ? -2.941 15.067 20.782 1.00 97.19 213 LEU A C 1
ATOM 1567 O O . LEU A 1 213 ? -1.752 15.240 21.056 1.00 97.19 213 LEU A O 1
ATOM 1571 N N . VAL A 1 214 ? -3.337 14.092 19.956 1.00 97.62 214 VAL A N 1
ATOM 1572 C CA . VAL A 1 214 ? -2.383 13.173 19.312 1.00 97.62 214 VAL A CA 1
ATOM 1573 C C . VAL A 1 214 ? -1.487 13.911 18.325 1.00 97.62 214 VAL A C 1
ATOM 1575 O O . VAL A 1 214 ? -0.281 13.672 18.306 1.00 97.62 214 VAL A O 1
ATOM 1578 N N . SER A 1 215 ? -2.033 14.837 17.538 1.00 94.94 215 SER A N 1
ATOM 1579 C CA . SER A 1 215 ? -1.243 15.610 16.571 1.00 94.94 215 SER A CA 1
ATOM 1580 C C . SER A 1 215 ? -0.176 16.458 17.267 1.00 94.94 215 SER A C 1
ATOM 1582 O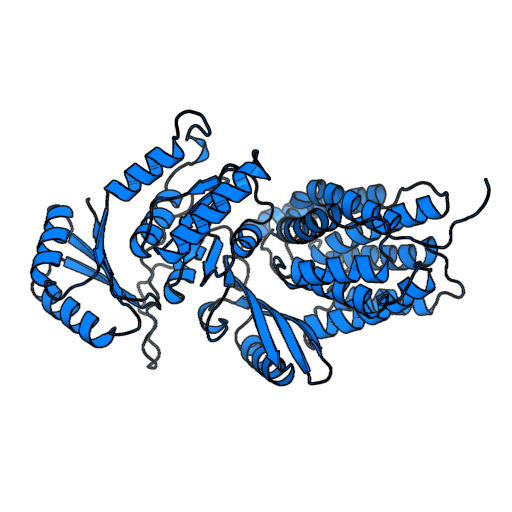 O . SER A 1 215 ? 0.970 16.504 16.813 1.00 94.94 215 SER A O 1
ATOM 1584 N N . ALA A 1 216 ? -0.513 17.071 18.407 1.00 94.12 216 ALA A N 1
ATOM 1585 C CA . ALA A 1 216 ? 0.446 17.792 19.240 1.00 94.12 216 ALA A CA 1
ATOM 1586 C C . ALA A 1 216 ? 1.536 16.862 19.801 1.00 94.12 216 ALA A C 1
ATOM 1588 O O . ALA A 1 216 ? 2.722 17.173 19.683 1.00 94.12 216 ALA A O 1
ATOM 1589 N N . MET A 1 217 ? 1.152 15.694 20.332 1.00 95.12 217 MET A N 1
ATOM 1590 C CA . MET A 1 217 ? 2.084 14.681 20.846 1.00 95.12 217 MET A CA 1
ATOM 1591 C C . MET A 1 217 ? 3.081 14.209 19.773 1.00 95.12 217 MET A C 1
ATOM 1593 O O . MET A 1 217 ? 4.287 14.149 20.024 1.00 95.12 217 MET A O 1
ATOM 1597 N N . LEU A 1 218 ? 2.597 13.888 18.568 1.00 93.25 218 LEU A N 1
ATOM 1598 C CA . LEU A 1 218 ? 3.443 13.426 17.463 1.00 93.25 218 LEU A CA 1
ATOM 1599 C C . LEU A 1 218 ? 4.346 14.540 16.922 1.00 93.25 218 LEU A C 1
ATOM 1601 O O . LEU A 1 218 ? 5.502 14.280 16.591 1.00 93.25 218 LEU A O 1
ATOM 1605 N N . SER A 1 219 ? 3.856 15.782 16.884 1.00 90.38 219 SER A N 1
ATOM 1606 C CA . SER A 1 219 ? 4.664 16.945 16.497 1.00 90.38 219 SER A CA 1
ATOM 1607 C C . SER A 1 219 ? 5.812 17.183 17.482 1.00 90.38 219 SER A C 1
ATOM 1609 O O . SER A 1 219 ? 6.958 17.356 17.068 1.00 90.38 219 SER A O 1
ATOM 1611 N N . GLU A 1 220 ? 5.537 17.110 18.789 1.00 89.94 220 GLU A N 1
ATOM 1612 C CA . GLU A 1 220 ? 6.567 17.216 19.827 1.00 89.94 220 GLU A CA 1
ATOM 1613 C C . GLU A 1 220 ? 7.591 16.077 19.729 1.00 89.94 220 GLU A C 1
ATOM 1615 O O . GLU A 1 220 ? 8.795 16.283 19.906 1.00 89.94 220 GLU A O 1
ATOM 1620 N N . TRP A 1 221 ? 7.144 14.853 19.438 1.00 88.50 221 TRP A N 1
ATOM 1621 C CA . TRP A 1 221 ? 8.057 13.740 19.198 1.00 88.50 221 TRP A CA 1
ATOM 1622 C C . TRP A 1 221 ? 8.953 13.979 17.975 1.00 88.50 221 TRP A C 1
ATOM 1624 O O . TRP A 1 221 ? 10.174 13.856 18.100 1.00 88.50 221 TRP A O 1
ATOM 1634 N N . ALA A 1 222 ? 8.396 14.391 16.835 1.00 86.44 222 ALA A N 1
ATOM 1635 C CA . ALA A 1 222 ? 9.179 14.683 15.635 1.00 86.44 222 ALA A CA 1
ATOM 1636 C C . ALA A 1 222 ? 10.200 15.812 15.852 1.00 86.44 222 ALA A C 1
ATOM 1638 O O . ALA A 1 222 ? 11.330 15.741 15.363 1.00 86.44 222 ALA A O 1
ATOM 1639 N N . ASP A 1 223 ? 9.848 16.838 16.632 1.00 85.69 223 ASP A N 1
ATOM 1640 C CA . ASP A 1 223 ? 10.784 17.897 17.012 1.00 85.69 223 ASP A CA 1
ATOM 1641 C C . ASP A 1 223 ? 11.952 17.362 17.857 1.00 85.69 223 ASP A C 1
ATOM 1643 O O . ASP A 1 223 ? 13.107 17.730 17.612 1.00 85.69 223 ASP A O 1
ATOM 1647 N N . ARG A 1 224 ? 11.682 16.450 18.802 1.00 85.44 224 ARG A N 1
ATOM 1648 C CA . ARG A 1 224 ? 12.712 15.799 19.633 1.00 85.44 224 ARG A CA 1
ATOM 1649 C C . ARG A 1 224 ? 13.618 14.864 18.825 1.00 85.44 224 ARG A C 1
ATOM 1651 O O . ARG A 1 224 ? 14.825 14.832 19.072 1.00 85.44 224 ARG A O 1
ATOM 1658 N N . SER A 1 225 ? 13.072 14.128 17.857 1.00 83.81 225 SER A N 1
ATOM 1659 C CA . SER A 1 225 ? 13.815 13.141 17.058 1.00 83.81 225 SER A CA 1
ATOM 1660 C C . SER A 1 225 ? 14.536 13.742 15.842 1.00 83.81 225 SER A C 1
ATOM 1662 O O . SER A 1 225 ? 15.456 13.120 15.305 1.00 83.81 225 SER A O 1
ATOM 1664 N N . ARG A 1 226 ? 14.223 14.991 15.459 1.00 83.06 226 ARG A N 1
ATOM 1665 C CA . ARG A 1 226 ? 14.705 15.681 14.246 1.00 83.06 226 ARG A CA 1
ATOM 1666 C C . ARG A 1 226 ? 16.200 15.527 13.955 1.00 83.06 226 ARG A C 1
ATOM 1668 O O . ARG A 1 226 ? 16.582 15.323 12.802 1.00 83.06 226 ARG A O 1
ATOM 1675 N N . THR A 1 227 ? 17.065 15.674 14.959 1.00 82.31 227 THR A N 1
ATOM 1676 C CA . THR A 1 227 ? 18.525 15.573 14.768 1.00 82.31 227 THR A CA 1
ATOM 1677 C C . THR A 1 227 ? 18.943 14.156 14.379 1.00 82.31 227 THR A C 1
ATOM 1679 O O . THR A 1 227 ? 19.755 13.986 13.470 1.00 82.31 227 THR A O 1
ATOM 1682 N N . LEU A 1 228 ? 18.367 13.145 15.032 1.00 80.56 228 LEU A N 1
ATOM 1683 C CA . LEU A 1 228 ? 18.643 11.739 14.754 1.00 80.56 228 LEU A CA 1
ATOM 1684 C C . LEU A 1 228 ? 18.042 11.321 13.407 1.00 80.56 228 LEU A C 1
ATOM 1686 O O . LEU A 1 228 ? 18.751 10.743 12.589 1.00 80.56 228 LEU A O 1
ATOM 1690 N N . THR A 1 229 ? 16.800 11.719 13.118 1.00 76.69 229 THR A N 1
ATOM 1691 C CA . THR A 1 229 ? 16.145 11.523 11.814 1.00 76.69 229 THR A CA 1
ATOM 1692 C C . THR A 1 229 ? 17.002 12.054 10.664 1.00 76.69 229 THR A C 1
ATOM 1694 O O . THR A 1 229 ? 17.236 11.352 9.681 1.00 76.69 229 THR A O 1
ATOM 1697 N N . LYS A 1 230 ? 17.544 13.274 10.796 1.00 76.88 230 LYS A N 1
ATOM 1698 C CA . LYS A 1 230 ? 18.447 13.859 9.789 1.00 76.88 230 LYS A CA 1
ATOM 1699 C C . LYS A 1 230 ? 19.721 13.042 9.578 1.00 76.88 230 LYS A C 1
ATOM 1701 O O . LYS A 1 230 ? 20.188 12.962 8.448 1.00 76.88 230 LYS A O 1
ATOM 1706 N N . ALA A 1 231 ? 20.282 12.454 10.634 1.00 76.69 231 ALA A N 1
ATOM 1707 C CA . ALA A 1 231 ? 21.451 11.584 10.519 1.00 76.69 231 ALA A CA 1
ATOM 1708 C C . ALA A 1 231 ? 21.101 10.239 9.855 1.00 76.69 231 ALA A C 1
ATOM 1710 O O . ALA A 1 231 ? 21.849 9.762 9.005 1.00 76.69 231 ALA A O 1
ATOM 1711 N N . LEU A 1 232 ? 19.948 9.652 10.194 1.00 73.44 232 LEU A N 1
ATOM 1712 C CA . LEU A 1 232 ? 19.498 8.368 9.649 1.00 73.44 232 LEU A CA 1
ATOM 1713 C C . LEU A 1 232 ? 19.121 8.440 8.169 1.00 73.44 232 LEU A C 1
ATOM 1715 O O . LEU A 1 232 ? 19.375 7.479 7.453 1.00 73.44 232 LEU A O 1
ATOM 1719 N N . ARG A 1 233 ? 18.635 9.589 7.674 1.00 69.44 233 ARG A N 1
ATOM 1720 C CA . ARG A 1 233 ? 18.416 9.822 6.229 1.00 69.44 233 ARG A CA 1
ATOM 1721 C C . ARG A 1 233 ? 19.666 9.586 5.367 1.00 69.44 233 ARG A C 1
ATOM 1723 O O . ARG A 1 233 ? 19.539 9.406 4.164 1.00 69.44 233 ARG A O 1
ATOM 1730 N N . ALA A 1 234 ? 20.865 9.592 5.956 1.00 60.53 234 ALA A N 1
ATOM 1731 C CA . ALA A 1 234 ? 22.116 9.309 5.253 1.00 60.53 234 ALA A CA 1
ATOM 1732 C C . ALA A 1 234 ? 22.489 7.811 5.205 1.00 60.53 234 ALA A C 1
ATOM 1734 O O . ALA A 1 234 ? 23.510 7.469 4.611 1.00 60.53 234 ALA A O 1
ATOM 1735 N N . THR A 1 235 ? 21.705 6.929 5.837 1.00 55.41 235 THR A N 1
ATOM 1736 C CA . THR A 1 235 ? 21.973 5.485 5.912 1.00 55.41 235 THR A CA 1
ATOM 1737 C C . THR A 1 235 ? 20.908 4.725 5.117 1.00 55.41 235 THR A C 1
ATOM 1739 O O . THR A 1 235 ? 19.725 4.891 5.412 1.00 55.41 235 THR A O 1
ATOM 1742 N N . PRO A 1 236 ? 21.274 3.901 4.119 1.00 50.53 236 PRO A N 1
ATOM 1743 C CA . PRO A 1 236 ? 20.289 3.149 3.351 1.00 50.53 236 PRO A CA 1
ATOM 1744 C C . PRO A 1 236 ? 19.572 2.113 4.235 1.00 50.53 236 PRO A C 1
ATOM 1746 O O . PRO A 1 236 ? 20.225 1.485 5.075 1.00 50.53 236 PRO A O 1
ATOM 1749 N N . PRO A 1 237 ? 18.260 1.898 4.049 1.00 54.09 237 PRO A N 1
ATOM 1750 C CA . PRO A 1 237 ? 17.528 0.828 4.719 1.00 54.09 237 PRO A CA 1
ATOM 1751 C C . PRO A 1 237 ? 18.060 -0.567 4.345 1.00 54.09 237 PRO A C 1
ATOM 1753 O O . PRO A 1 237 ? 18.579 -0.782 3.250 1.00 54.09 237 PRO A O 1
ATOM 1756 N N . GLY A 1 238 ? 17.907 -1.532 5.256 1.00 49.69 238 GLY A N 1
ATOM 1757 C CA . GLY A 1 238 ? 18.093 -2.956 4.953 1.00 49.69 238 GLY A CA 1
ATOM 1758 C C . GLY A 1 238 ? 16.882 -3.529 4.205 1.00 49.69 238 GLY A C 1
ATOM 1759 O O . GLY A 1 238 ? 15.752 -3.161 4.511 1.00 49.69 238 GLY A O 1
ATOM 1760 N N . GLY A 1 239 ? 17.114 -4.443 3.253 1.00 63.47 239 GLY A N 1
ATOM 1761 C CA . GLY A 1 239 ? 16.090 -4.910 2.307 1.00 63.47 239 GLY A CA 1
ATOM 1762 C C . GLY A 1 239 ? 15.822 -3.838 1.251 1.00 63.47 239 GLY A C 1
ATOM 1763 O O . GLY A 1 239 ? 15.138 -2.858 1.513 1.00 63.47 239 GLY A O 1
ATOM 1764 N N . GLU A 1 240 ? 16.414 -3.981 0.068 1.00 79.81 240 GLU A N 1
ATOM 1765 C CA . GLU A 1 240 ? 16.439 -2.901 -0.929 1.00 79.81 240 GLU A CA 1
ATOM 1766 C C . GLU A 1 240 ? 15.095 -2.682 -1.631 1.00 79.81 240 GLU A C 1
ATOM 1768 O O . GLU A 1 240 ? 14.827 -1.581 -2.111 1.00 79.81 240 GLU A O 1
ATOM 1773 N N . PHE A 1 241 ? 14.243 -3.707 -1.674 1.00 88.06 241 PHE A N 1
ATOM 1774 C CA . PHE A 1 241 ? 13.007 -3.704 -2.443 1.00 88.06 241 PHE A CA 1
ATOM 1775 C C . PHE A 1 241 ? 11.801 -4.093 -1.601 1.00 88.06 241 PHE A C 1
ATOM 1777 O O . PHE A 1 241 ? 11.860 -5.026 -0.799 1.00 88.06 241 PHE A O 1
ATOM 1784 N N . ALA A 1 242 ? 10.690 -3.418 -1.869 1.00 91.88 242 ALA A N 1
ATOM 1785 C CA . ALA A 1 242 ? 9.351 -3.814 -1.480 1.00 91.88 242 ALA A CA 1
ATOM 1786 C C . ALA A 1 242 ? 8.660 -4.476 -2.673 1.00 91.88 242 ALA A C 1
ATOM 1788 O O . ALA A 1 242 ? 8.582 -3.882 -3.748 1.00 91.88 242 ALA A O 1
ATOM 1789 N N . VAL A 1 243 ? 8.143 -5.688 -2.474 1.00 94.94 243 VAL A N 1
ATOM 1790 C CA . VAL A 1 243 ? 7.382 -6.430 -3.486 1.00 94.94 243 VAL A CA 1
ATOM 1791 C C . VAL A 1 243 ? 5.999 -6.733 -2.928 1.00 94.94 243 VAL A C 1
ATOM 1793 O O . VAL A 1 243 ? 5.892 -7.355 -1.873 1.00 94.94 243 VAL A O 1
ATOM 1796 N N . THR A 1 244 ? 4.945 -6.325 -3.630 1.00 96.25 244 THR A N 1
ATOM 1797 C CA . THR A 1 244 ? 3.553 -6.602 -3.256 1.00 96.25 244 THR A CA 1
ATOM 1798 C C . THR A 1 244 ? 2.811 -7.242 -4.416 1.00 96.25 244 THR A C 1
ATOM 1800 O O . THR A 1 244 ? 2.901 -6.764 -5.543 1.00 96.25 244 THR A O 1
ATOM 1803 N N . PHE A 1 245 ? 2.041 -8.295 -4.162 1.00 94.81 245 PHE A N 1
ATOM 1804 C CA . PHE A 1 245 ? 1.229 -8.946 -5.191 1.00 94.81 245 PHE A CA 1
ATOM 1805 C C . PHE A 1 245 ? 0.027 -9.680 -4.600 1.00 94.81 245 PHE A C 1
ATOM 1807 O O . PHE A 1 245 ? 0.042 -10.099 -3.440 1.00 94.81 245 PHE A O 1
ATOM 1814 N N . CYS A 1 246 ? -1.000 -9.869 -5.430 1.00 92.19 246 CYS A N 1
ATOM 1815 C CA . CYS A 1 246 ? -2.181 -10.663 -5.106 1.00 92.19 246 CYS A CA 1
ATOM 1816 C C . CYS A 1 246 ? -2.138 -12.011 -5.832 1.00 92.19 246 CYS A C 1
ATOM 1818 O O . CYS A 1 246 ? -1.843 -12.074 -7.022 1.00 92.19 246 CYS A O 1
ATOM 1820 N N . GLN A 1 247 ? -2.480 -13.088 -5.133 1.00 90.12 247 GLN A N 1
ATOM 1821 C CA . GLN A 1 247 ? -2.591 -14.436 -5.684 1.00 90.12 247 GLN A CA 1
ATOM 1822 C C . GLN A 1 247 ? -3.886 -15.098 -5.232 1.00 90.12 247 GLN A C 1
ATOM 1824 O O . GLN A 1 247 ? -4.416 -14.805 -4.163 1.00 90.12 247 GLN A O 1
ATOM 1829 N N . VAL A 1 248 ? -4.364 -16.049 -6.029 1.00 90.56 248 VAL A N 1
ATOM 1830 C CA . VAL A 1 248 ? -5.484 -16.916 -5.662 1.00 90.56 248 VAL A CA 1
ATOM 1831 C C . VAL A 1 248 ? -4.958 -18.337 -5.492 1.00 90.56 248 VAL A C 1
ATOM 1833 O O . VAL A 1 248 ? -4.177 -18.812 -6.316 1.00 90.56 248 VAL A O 1
ATOM 1836 N N . GLY A 1 249 ? -5.358 -19.023 -4.426 1.00 91.75 249 GLY A N 1
ATOM 1837 C CA . GLY A 1 249 ? -4.876 -20.374 -4.149 1.00 91.75 249 GLY A CA 1
ATOM 1838 C C . GLY A 1 249 ? -5.445 -20.976 -2.872 1.00 91.75 249 GLY A C 1
ATOM 1839 O O . GLY A 1 249 ? -6.395 -20.455 -2.293 1.00 91.75 249 GLY A O 1
ATOM 1840 N N . PHE A 1 250 ? -4.859 -22.088 -2.427 1.00 92.31 250 PHE A N 1
ATOM 1841 C CA . PHE A 1 250 ? -5.209 -22.730 -1.159 1.00 92.31 250 PHE A CA 1
ATOM 1842 C C . PHE A 1 250 ? -4.324 -22.225 -0.019 1.00 92.31 250 PHE A C 1
ATOM 1844 O O . PHE A 1 250 ? -3.099 -22.209 -0.149 1.00 92.31 250 PHE A O 1
ATOM 1851 N N . ALA A 1 251 ? -4.910 -21.929 1.146 1.00 88.81 251 ALA A N 1
ATOM 1852 C CA . ALA A 1 251 ? -4.180 -21.457 2.332 1.00 88.81 251 ALA A CA 1
ATOM 1853 C C . ALA A 1 251 ? -2.971 -22.335 2.710 1.00 88.81 251 ALA A C 1
ATOM 1855 O O . ALA A 1 251 ? -1.950 -21.832 3.181 1.00 88.81 251 ALA A O 1
ATOM 1856 N N . ALA A 1 252 ? -3.067 -23.650 2.492 1.00 88.75 252 ALA A N 1
ATOM 1857 C CA . ALA A 1 252 ? -1.982 -24.587 2.771 1.00 88.75 252 ALA A CA 1
ATOM 1858 C C . ALA A 1 252 ? -0.733 -24.337 1.907 1.00 88.75 252 ALA A C 1
ATOM 1860 O O . ALA A 1 252 ? 0.387 -24.507 2.394 1.00 88.75 252 ALA A O 1
ATOM 1861 N N . ASP A 1 253 ? -0.908 -23.925 0.652 1.00 88.12 253 ASP A N 1
ATOM 1862 C CA . ASP A 1 253 ? 0.201 -23.639 -0.258 1.00 88.12 253 ASP A CA 1
ATOM 1863 C C . ASP A 1 253 ? 0.808 -22.265 0.029 1.00 88.12 253 ASP A C 1
ATOM 1865 O O . ASP A 1 253 ? 2.032 -22.139 0.084 1.00 88.12 253 ASP A O 1
ATOM 1869 N N . LEU A 1 254 ? -0.025 -21.280 0.380 1.00 85.31 254 LEU A N 1
ATOM 1870 C CA . LEU A 1 254 ? 0.440 -19.965 0.825 1.00 85.31 254 LEU A CA 1
ATOM 1871 C C . LEU A 1 254 ? 1.252 -20.053 2.126 1.00 85.31 254 LEU A C 1
ATOM 1873 O O . LEU A 1 254 ? 2.252 -19.355 2.285 1.00 85.31 254 LEU A O 1
ATOM 1877 N N . LYS A 1 255 ? 0.893 -20.957 3.049 1.00 84.19 255 LYS A N 1
ATOM 1878 C CA . LYS A 1 255 ? 1.685 -21.193 4.267 1.00 84.19 255 LYS A CA 1
ATOM 1879 C C . LYS A 1 255 ? 3.089 -21.723 3.950 1.00 84.19 255 LYS A C 1
ATOM 1881 O O . LYS A 1 255 ? 4.054 -21.310 4.592 1.00 84.19 255 LYS A O 1
ATOM 1886 N N . LYS A 1 256 ? 3.220 -22.617 2.962 1.00 87.56 256 LYS A N 1
ATOM 1887 C CA . LYS A 1 256 ? 4.534 -23.104 2.499 1.00 87.56 256 LYS A CA 1
ATOM 1888 C C . LYS A 1 256 ? 5.331 -21.979 1.844 1.00 87.56 256 LYS A C 1
ATOM 1890 O O . LYS A 1 256 ? 6.517 -21.838 2.129 1.00 87.56 256 LYS A O 1
ATOM 1895 N N . GLN A 1 257 ? 4.673 -21.171 1.012 1.00 86.69 257 GLN A N 1
ATOM 1896 C CA . GLN A 1 257 ? 5.284 -20.018 0.356 1.00 86.69 257 GLN A CA 1
ATOM 1897 C C . GLN A 1 257 ? 5.800 -18.999 1.374 1.00 86.69 257 GLN A C 1
ATOM 1899 O O . GLN A 1 257 ? 6.944 -18.574 1.257 1.00 86.69 257 GLN A O 1
ATOM 1904 N N . ARG A 1 258 ? 5.023 -18.682 2.420 1.00 88.88 258 ARG A N 1
ATOM 1905 C CA . ARG A 1 258 ? 5.489 -17.836 3.529 1.00 88.88 258 ARG A CA 1
ATOM 1906 C C . ARG A 1 258 ? 6.783 -18.385 4.128 1.00 88.88 258 ARG A C 1
ATOM 1908 O O . ARG A 1 258 ? 7.751 -17.648 4.226 1.00 88.88 258 ARG A O 1
ATOM 1915 N N . GLY A 1 259 ? 6.821 -19.676 4.469 1.00 87.81 259 GLY A N 1
ATOM 1916 C CA . GLY A 1 259 ? 8.022 -20.305 5.029 1.00 87.81 259 GLY A CA 1
ATOM 1917 C C . GLY A 1 259 ? 9.247 -20.217 4.111 1.00 87.81 259 GLY A C 1
ATOM 1918 O O . GLY A 1 259 ? 10.355 -20.005 4.597 1.00 87.81 259 GLY A O 1
ATOM 1919 N N . ALA A 1 260 ? 9.056 -20.332 2.794 1.00 88.94 260 ALA A N 1
ATOM 1920 C CA . ALA A 1 260 ? 10.129 -20.146 1.819 1.00 88.94 260 ALA A CA 1
ATOM 1921 C C . ALA A 1 260 ? 10.609 -18.685 1.769 1.00 88.94 260 ALA A C 1
ATOM 1923 O O . ALA A 1 260 ? 11.809 -18.435 1.882 1.00 88.94 260 ALA A O 1
ATOM 1924 N N . LEU A 1 261 ? 9.684 -17.724 1.679 1.00 91.00 261 LEU A N 1
ATOM 1925 C CA . LEU A 1 261 ? 9.996 -16.292 1.634 1.00 91.00 261 LEU A CA 1
ATOM 1926 C C . LEU A 1 261 ? 10.697 -15.817 2.911 1.00 91.00 261 LEU A C 1
ATOM 1928 O O . LEU A 1 261 ? 11.667 -15.072 2.829 1.00 91.00 261 LEU A O 1
ATOM 1932 N N . SER A 1 262 ? 10.285 -16.302 4.087 1.00 88.69 262 SER A N 1
ATOM 1933 C CA . SER A 1 262 ? 10.894 -15.930 5.373 1.00 88.69 262 SER A CA 1
ATOM 1934 C C . SER A 1 262 ? 12.381 -16.293 5.482 1.00 88.69 262 SER A C 1
ATOM 1936 O O . SER A 1 262 ? 13.059 -15.789 6.369 1.00 88.69 262 SER A O 1
ATOM 1938 N N . SER A 1 263 ? 12.905 -17.154 4.601 1.00 85.25 263 SER A N 1
ATOM 1939 C CA . SER A 1 263 ? 14.338 -17.478 4.553 1.00 85.25 263 SER A CA 1
ATOM 1940 C C . SER A 1 263 ? 15.181 -16.482 3.743 1.00 85.25 263 SER A C 1
ATOM 1942 O O . SER A 1 263 ? 16.397 -16.437 3.916 1.00 85.25 263 SER A O 1
ATOM 1944 N N . THR A 1 264 ? 14.554 -15.684 2.872 1.00 83.88 264 THR A N 1
ATOM 1945 C CA . THR A 1 264 ? 15.226 -14.779 1.914 1.00 83.88 264 THR A CA 1
ATOM 1946 C C . THR A 1 264 ? 14.753 -13.325 1.994 1.00 83.88 264 THR A C 1
ATOM 1948 O O . THR A 1 264 ? 15.318 -12.448 1.338 1.00 83.88 264 THR A O 1
ATOM 1951 N N . CYS A 1 265 ? 13.699 -13.059 2.758 1.00 87.69 265 CYS A N 1
ATOM 1952 C CA . CYS A 1 265 ? 13.083 -11.748 2.925 1.00 87.69 265 CYS A CA 1
ATOM 1953 C C . CYS A 1 265 ? 13.269 -11.269 4.368 1.00 87.69 265 CYS A C 1
ATOM 1955 O O . CYS A 1 265 ? 13.147 -12.055 5.306 1.00 87.69 265 CYS A O 1
ATOM 1957 N N . SER A 1 266 ? 13.546 -9.976 4.545 1.00 84.38 266 SER A N 1
ATOM 1958 C CA . SER A 1 266 ? 13.640 -9.347 5.868 1.00 84.38 266 SER A CA 1
ATOM 1959 C C . SER A 1 266 ? 12.267 -9.099 6.494 1.00 84.38 266 SER A C 1
ATOM 1961 O O . SER A 1 266 ? 12.161 -9.006 7.711 1.00 84.38 266 SER A O 1
ATOM 1963 N N . GLU A 1 267 ? 11.221 -9.026 5.672 1.00 87.50 267 GLU A N 1
ATOM 1964 C CA . GLU A 1 267 ? 9.829 -8.941 6.105 1.00 87.50 267 GLU A CA 1
ATOM 1965 C C . GLU A 1 267 ? 8.953 -9.770 5.165 1.00 87.50 267 GLU A C 1
ATOM 1967 O O . GLU A 1 267 ? 9.171 -9.769 3.951 1.00 87.50 267 GLU A O 1
ATOM 1972 N N . VAL A 1 268 ? 7.970 -10.477 5.728 1.00 91.25 268 VAL A N 1
ATOM 1973 C CA . VAL A 1 268 ? 6.956 -11.220 4.974 1.00 91.25 268 VAL A CA 1
ATOM 1974 C C . VAL A 1 268 ? 5.604 -11.038 5.644 1.00 91.25 268 VAL A C 1
ATOM 1976 O O . VAL A 1 268 ? 5.333 -11.637 6.682 1.00 91.25 268 VAL A O 1
ATOM 1979 N N . LEU A 1 269 ? 4.739 -10.251 5.014 1.00 92.88 269 LEU A N 1
ATOM 1980 C CA . LEU A 1 269 ? 3.360 -10.044 5.433 1.00 92.88 269 LEU A CA 1
ATOM 1981 C C . LEU A 1 269 ? 2.437 -10.733 4.436 1.00 92.88 269 LEU A C 1
ATOM 1983 O O . LEU A 1 269 ? 2.519 -10.507 3.231 1.00 92.88 269 LEU A O 1
ATOM 1987 N N . LEU A 1 270 ? 1.536 -11.569 4.937 1.00 91.88 270 LEU A N 1
ATOM 1988 C CA . LEU A 1 270 ? 0.533 -12.241 4.118 1.00 91.88 270 LEU A CA 1
ATOM 1989 C C . LEU A 1 270 ? -0.833 -12.138 4.799 1.00 91.88 270 LEU A C 1
ATOM 1991 O O . LEU A 1 270 ? -1.002 -12.616 5.920 1.00 91.88 270 LEU A O 1
ATOM 1995 N N . THR A 1 271 ? -1.803 -11.560 4.093 1.00 90.69 271 THR A N 1
ATOM 1996 C CA . THR A 1 271 ? -3.214 -11.490 4.503 1.00 90.69 271 THR A CA 1
ATOM 1997 C C . THR A 1 271 ? -4.102 -12.087 3.419 1.00 90.69 271 THR A C 1
ATOM 1999 O O . THR A 1 271 ? -3.704 -12.170 2.258 1.00 90.69 271 THR A O 1
ATOM 2002 N N . GLY A 1 272 ? -5.305 -12.517 3.772 1.00 87.50 272 GLY A N 1
ATOM 2003 C CA . GLY A 1 272 ? -6.251 -13.056 2.807 1.00 87.50 272 GLY A CA 1
ATOM 2004 C C . GLY A 1 272 ? -7.509 -13.584 3.469 1.00 87.50 272 GLY A C 1
ATOM 2005 O O . GLY A 1 272 ? -7.599 -13.695 4.690 1.00 87.50 272 GLY A O 1
ATOM 2006 N N . SER A 1 273 ? -8.484 -13.930 2.639 1.00 82.31 273 SER A N 1
ATOM 2007 C CA . SER A 1 273 ? -9.711 -14.586 3.085 1.00 82.31 273 SER A CA 1
ATOM 2008 C C . SER A 1 273 ? -9.919 -15.855 2.281 1.00 82.31 273 SER A C 1
ATOM 2010 O O . SER A 1 273 ? -9.627 -15.882 1.086 1.00 82.31 273 SER A O 1
ATOM 2012 N N . VAL A 1 274 ? -10.405 -16.899 2.947 1.00 86.69 274 VAL A N 1
ATOM 2013 C CA . VAL A 1 274 ? -10.676 -18.196 2.330 1.00 86.69 274 VAL A CA 1
ATOM 2014 C C . VAL A 1 274 ? -12.121 -18.609 2.522 1.00 86.69 274 VAL A C 1
ATOM 2016 O O . VAL A 1 274 ? -12.769 -18.230 3.500 1.00 86.69 274 VAL A O 1
ATOM 2019 N N . ASP A 1 275 ? -12.604 -19.404 1.580 1.00 89.00 275 ASP A N 1
ATOM 2020 C CA . ASP A 1 275 ? -13.861 -20.125 1.687 1.00 89.00 275 ASP A CA 1
ATOM 2021 C C . ASP A 1 275 ? -13.750 -21.354 2.616 1.00 89.00 275 ASP A C 1
ATOM 2023 O O . ASP A 1 275 ? -12.717 -21.622 3.239 1.00 89.00 275 ASP A O 1
ATOM 2027 N N . GLU A 1 276 ? -14.837 -22.124 2.715 1.00 89.44 276 GLU A N 1
ATOM 2028 C CA . GLU A 1 276 ? -14.925 -23.316 3.570 1.00 89.44 276 GLU A CA 1
ATOM 2029 C C . GLU A 1 276 ? -13.946 -24.436 3.178 1.00 89.44 276 GLU A C 1
ATOM 2031 O O . GLU A 1 276 ? -13.623 -25.282 4.013 1.00 89.44 276 GLU A O 1
ATOM 2036 N N . ILE A 1 277 ? -13.460 -24.448 1.932 1.00 90.88 277 ILE A N 1
ATOM 2037 C CA . ILE A 1 277 ? -12.479 -25.429 1.446 1.00 90.88 277 ILE A CA 1
ATOM 2038 C C . ILE A 1 277 ? -11.039 -24.900 1.524 1.00 90.88 277 ILE A C 1
ATOM 2040 O O . ILE A 1 277 ? -10.102 -25.594 1.124 1.00 90.88 277 ILE A O 1
ATOM 2044 N N . GLY A 1 278 ? -10.843 -23.697 2.072 1.00 89.19 278 GLY A N 1
ATOM 2045 C CA . GLY A 1 278 ? -9.534 -23.081 2.249 1.00 89.19 278 GLY A CA 1
ATOM 2046 C C . GLY A 1 278 ? -8.969 -22.438 0.980 1.00 89.19 278 GLY A C 1
ATOM 2047 O O . GLY A 1 278 ? -7.764 -22.179 0.942 1.00 89.19 278 GLY A O 1
ATOM 2048 N N . PHE A 1 279 ? -9.794 -22.202 -0.043 1.00 94.00 279 PHE A N 1
ATOM 2049 C CA . PHE A 1 279 ? -9.417 -21.516 -1.276 1.00 94.00 279 PHE A CA 1
ATOM 2050 C C . PHE A 1 279 ? -9.798 -20.036 -1.203 1.00 94.00 279 PHE A C 1
ATOM 2052 O O . PHE A 1 279 ? -10.846 -19.675 -0.669 1.00 94.00 279 PHE A O 1
ATOM 2059 N N . GLY A 1 280 ? -8.954 -19.151 -1.723 1.00 91.88 280 GLY A N 1
ATOM 2060 C CA . GLY A 1 280 ? -9.230 -17.724 -1.645 1.00 91.88 280 GLY A CA 1
ATOM 2061 C C . GLY A 1 280 ? -8.166 -16.837 -2.263 1.00 91.88 280 GLY A C 1
ATOM 2062 O O . GLY A 1 280 ? -7.216 -17.319 -2.881 1.00 91.88 280 GLY A O 1
ATOM 2063 N N . ALA A 1 281 ? -8.360 -15.531 -2.095 1.00 90.75 281 ALA A N 1
ATOM 2064 C CA . ALA A 1 281 ? -7.425 -14.505 -2.530 1.00 90.75 281 ALA A CA 1
ATOM 2065 C C . ALA A 1 281 ? -6.545 -14.065 -1.357 1.00 90.75 281 ALA A C 1
ATOM 2067 O O . ALA A 1 281 ? -7.030 -13.823 -0.246 1.00 90.75 281 ALA A O 1
ATOM 2068 N N . PHE A 1 282 ? -5.254 -13.947 -1.638 1.00 91.50 282 PHE A N 1
ATOM 2069 C CA . PHE A 1 282 ? -4.222 -13.574 -0.692 1.00 91.50 282 PHE A CA 1
ATOM 2070 C C . PHE A 1 282 ? -3.371 -12.465 -1.267 1.00 91.50 282 PHE A C 1
ATOM 2072 O O . PHE A 1 282 ? -3.026 -12.481 -2.448 1.00 91.50 282 PHE A O 1
ATOM 2079 N N . THR A 1 283 ? -2.960 -11.563 -0.397 1.00 93.94 283 THR A N 1
ATOM 2080 C CA . THR A 1 283 ? -2.027 -10.503 -0.730 1.00 93.94 283 THR A CA 1
ATOM 2081 C C . THR A 1 283 ? -0.767 -10.725 0.073 1.00 93.94 283 THR A C 1
ATOM 2083 O O . THR A 1 283 ? -0.822 -10.965 1.281 1.00 93.94 283 THR A O 1
ATOM 2086 N N . THR A 1 284 ? 0.366 -10.694 -0.617 1.00 94.31 284 THR A N 1
ATOM 2087 C CA . THR A 1 284 ? 1.689 -10.862 -0.024 1.00 94.31 284 THR A CA 1
ATOM 2088 C C . THR A 1 284 ? 2.466 -9.576 -0.215 1.00 94.31 284 THR A C 1
ATOM 2090 O O . THR A 1 284 ? 2.468 -9.014 -1.309 1.00 94.31 284 THR A O 1
ATOM 2093 N N . HIS A 1 285 ? 3.135 -9.138 0.841 1.00 94.81 285 HIS A N 1
ATOM 2094 C CA . HIS A 1 285 ? 4.101 -8.056 0.821 1.00 94.81 285 HIS A CA 1
ATOM 2095 C C . HIS A 1 285 ? 5.406 -8.552 1.429 1.00 94.81 285 HIS A C 1
ATOM 2097 O O . HIS A 1 285 ? 5.392 -9.186 2.486 1.00 94.81 285 HIS A O 1
ATOM 2103 N N . VAL A 1 286 ? 6.526 -8.269 0.774 1.00 92.44 286 VAL A N 1
ATOM 2104 C CA . VAL A 1 286 ? 7.844 -8.614 1.298 1.00 92.44 286 VAL A CA 1
ATOM 2105 C C . VAL A 1 286 ? 8.833 -7.477 1.148 1.00 92.44 286 VAL A C 1
ATOM 2107 O O . VAL A 1 286 ? 8.795 -6.731 0.168 1.00 92.44 286 VAL A O 1
ATOM 2110 N N . HIS A 1 287 ? 9.782 -7.431 2.078 1.00 90.56 287 HIS A N 1
ATOM 2111 C CA . HIS A 1 287 ? 11.027 -6.692 1.918 1.00 90.56 287 HIS A CA 1
ATOM 2112 C C . HIS A 1 287 ? 12.166 -7.662 1.595 1.00 90.56 287 HIS A C 1
ATOM 2114 O O . HIS A 1 287 ? 12.347 -8.677 2.272 1.00 90.56 287 HIS A O 1
ATOM 2120 N N . THR A 1 288 ? 12.934 -7.386 0.544 1.00 87.69 288 THR A N 1
ATOM 2121 C CA . THR A 1 288 ? 14.021 -8.269 0.098 1.00 87.69 288 THR A CA 1
ATOM 2122 C C . THR A 1 288 ? 15.104 -7.510 -0.663 1.00 87.69 288 THR A C 1
ATOM 2124 O O . THR A 1 288 ? 14.844 -6.470 -1.255 1.00 87.69 288 THR A O 1
ATOM 2127 N N . ALA A 1 289 ? 16.330 -8.033 -0.657 1.00 85.81 289 ALA A N 1
ATOM 2128 C CA . ALA A 1 289 ? 17.404 -7.580 -1.546 1.00 85.81 289 ALA A CA 1
ATOM 2129 C C . ALA A 1 289 ? 17.387 -8.301 -2.910 1.00 85.81 289 ALA A C 1
ATOM 2131 O O . ALA A 1 289 ? 18.095 -7.902 -3.823 1.00 85.81 289 ALA A O 1
ATOM 2132 N N . VAL A 1 290 ? 16.591 -9.368 -3.056 1.00 86.50 290 VAL A N 1
ATOM 2133 C CA . VAL A 1 290 ? 16.552 -10.227 -4.252 1.00 86.50 290 VAL A CA 1
ATOM 2134 C C . VAL A 1 290 ? 15.113 -10.370 -4.768 1.00 86.50 290 VAL A C 1
ATOM 2136 O O . VAL A 1 290 ? 14.517 -11.446 -4.665 1.00 86.50 290 VAL A O 1
ATOM 2139 N N . PRO A 1 291 ? 14.513 -9.299 -5.322 1.00 89.81 291 PRO A N 1
ATOM 2140 C CA . PRO A 1 291 ? 13.083 -9.256 -5.640 1.00 89.81 291 PRO A CA 1
ATOM 2141 C C . PRO A 1 291 ? 12.647 -10.348 -6.624 1.00 89.81 291 PRO A C 1
ATOM 2143 O O . PRO A 1 291 ? 11.529 -10.847 -6.519 1.00 89.81 291 PRO A O 1
ATOM 2146 N N . LEU A 1 292 ? 13.533 -10.790 -7.526 1.00 88.56 292 LEU A N 1
ATOM 2147 C CA . LEU A 1 292 ? 13.240 -11.854 -8.496 1.00 88.56 292 LEU A CA 1
ATOM 2148 C C . LEU A 1 292 ? 12.894 -13.187 -7.822 1.00 88.56 292 LEU A C 1
ATOM 2150 O O . LEU A 1 292 ? 12.009 -13.903 -8.285 1.00 88.56 292 LEU A O 1
ATOM 2154 N N . SER A 1 293 ? 13.542 -13.492 -6.699 1.00 88.12 293 SER A N 1
ATOM 2155 C CA . SER A 1 293 ? 13.300 -14.714 -5.925 1.00 88.12 293 SER A CA 1
ATOM 2156 C C . SER A 1 293 ? 12.000 -14.667 -5.120 1.00 88.12 293 SER A C 1
ATOM 2158 O O . SER A 1 293 ? 11.533 -15.707 -4.661 1.00 88.12 293 SER A O 1
ATOM 2160 N N . ALA A 1 294 ? 11.422 -13.477 -4.933 1.00 91.38 294 ALA A N 1
ATOM 2161 C CA . ALA A 1 294 ? 10.176 -13.285 -4.198 1.00 91.38 294 ALA A CA 1
ATOM 2162 C C . ALA A 1 294 ? 8.925 -13.346 -5.086 1.00 91.38 294 ALA A C 1
ATOM 2164 O O . ALA A 1 294 ? 7.808 -13.339 -4.562 1.00 91.38 294 ALA A O 1
ATOM 2165 N N . LEU A 1 295 ? 9.092 -13.376 -6.413 1.00 91.38 295 LEU A N 1
ATOM 2166 C CA . LEU A 1 295 ? 7.970 -13.308 -7.338 1.00 91.38 295 LEU A CA 1
ATOM 2167 C C . LEU A 1 295 ? 7.049 -14.531 -7.235 1.00 91.38 295 LEU A C 1
ATOM 2169 O O . LEU A 1 295 ? 7.516 -15.664 -7.068 1.00 91.38 295 LEU A O 1
ATOM 2173 N N . PRO A 1 296 ? 5.734 -14.325 -7.412 1.00 89.75 296 PRO A N 1
ATOM 2174 C CA . PRO A 1 296 ? 4.812 -15.426 -7.607 1.00 89.75 296 PRO A CA 1
ATOM 2175 C C . PRO A 1 296 ? 5.068 -16.116 -8.955 1.00 89.75 296 PRO A C 1
ATOM 2177 O O . PRO A 1 296 ? 5.609 -15.516 -9.885 1.00 89.75 296 PRO A O 1
ATOM 2180 N N . HIS A 1 297 ? 4.665 -17.385 -9.076 1.00 84.12 297 HIS A N 1
ATOM 2181 C CA . HIS A 1 297 ? 4.740 -18.122 -10.338 1.00 84.12 297 HIS A CA 1
ATOM 2182 C C . HIS A 1 297 ? 3.345 -18.581 -10.802 1.00 84.12 297 HIS A C 1
ATOM 2184 O O . HIS A 1 297 ? 2.732 -19.398 -10.108 1.00 84.12 297 HIS A O 1
ATOM 2190 N N . PRO A 1 298 ? 2.858 -18.116 -11.971 1.00 86.81 298 PRO A N 1
ATOM 2191 C CA . PRO A 1 298 ? 3.439 -17.050 -12.803 1.00 86.81 298 PRO A CA 1
ATOM 2192 C C . PRO A 1 298 ? 3.363 -15.658 -12.128 1.00 86.81 298 PRO A C 1
ATOM 2194 O O . PRO A 1 298 ? 2.520 -15.464 -11.247 1.00 86.81 298 PRO A O 1
ATOM 2197 N N . PRO A 1 299 ? 4.223 -14.694 -12.520 1.00 88.06 299 PRO A N 1
ATOM 2198 C CA . PRO A 1 299 ? 4.103 -13.310 -12.078 1.00 88.06 299 PRO A CA 1
ATOM 2199 C C . PRO A 1 299 ? 2.854 -12.674 -12.692 1.00 88.06 299 PRO A C 1
ATOM 2201 O O . PRO A 1 299 ? 2.612 -12.813 -13.886 1.00 88.06 299 PRO A O 1
ATOM 2204 N N . GLN A 1 300 ? 2.049 -11.996 -11.877 1.00 91.25 300 GLN A N 1
ATOM 2205 C CA . GLN A 1 300 ? 0.883 -11.253 -12.348 1.00 91.25 300 GLN A CA 1
ATOM 2206 C C . GLN A 1 300 ? 0.585 -10.104 -11.388 1.00 91.25 300 GLN A C 1
ATOM 2208 O O . GLN A 1 300 ? 0.452 -10.333 -10.185 1.00 91.25 300 GLN A O 1
ATOM 2213 N N . GLY A 1 301 ? 0.465 -8.882 -11.911 1.00 94.06 301 GLY A N 1
ATOM 2214 C CA . GLY A 1 301 ? 0.097 -7.711 -11.119 1.00 94.06 301 GLY A CA 1
ATOM 2215 C C . GLY A 1 301 ? 1.017 -7.474 -9.926 1.00 94.06 301 GLY A C 1
ATOM 2216 O O . GLY A 1 301 ? 0.532 -7.283 -8.810 1.00 94.06 301 GLY A O 1
ATOM 2217 N N . VAL A 1 302 ? 2.331 -7.555 -10.138 1.00 96.31 302 VAL A N 1
ATOM 2218 C CA . VAL A 1 302 ? 3.320 -7.408 -9.068 1.00 96.31 302 VAL A CA 1
ATOM 2219 C C . VAL A 1 302 ? 3.791 -5.963 -9.008 1.00 96.31 302 VAL A C 1
ATOM 2221 O O . VAL A 1 302 ? 4.308 -5.430 -9.986 1.00 96.31 302 VAL A O 1
ATOM 2224 N N . LEU A 1 303 ? 3.642 -5.339 -7.846 1.00 97.00 303 LEU A N 1
ATOM 2225 C CA . LEU A 1 303 ? 4.134 -4.000 -7.567 1.00 97.00 303 LEU A CA 1
ATOM 2226 C C . LEU A 1 303 ? 5.499 -4.083 -6.891 1.00 97.00 303 LEU A C 1
ATOM 2228 O O . LEU A 1 303 ? 5.628 -4.681 -5.823 1.00 97.00 303 LEU A O 1
ATOM 2232 N N . LEU A 1 304 ? 6.498 -3.463 -7.503 1.00 94.69 304 LEU A N 1
ATOM 2233 C CA . LEU A 1 304 ? 7.861 -3.394 -6.999 1.00 94.69 304 LEU A CA 1
ATOM 2234 C C . LEU A 1 304 ? 8.276 -1.937 -6.799 1.00 94.69 304 LEU A C 1
ATOM 2236 O O . LEU A 1 304 ? 8.119 -1.091 -7.682 1.00 94.69 304 LEU A O 1
ATOM 2240 N N . GLU A 1 305 ? 8.880 -1.673 -5.647 1.00 90.38 305 GLU A N 1
ATOM 2241 C CA . GLU A 1 305 ? 9.485 -0.390 -5.317 1.00 90.38 305 GLU A CA 1
ATOM 2242 C C . GLU A 1 305 ? 10.861 -0.586 -4.701 1.00 90.38 305 GLU A C 1
ATOM 2244 O O . GLU A 1 305 ? 11.081 -1.506 -3.915 1.00 90.38 305 GLU A O 1
ATOM 2249 N N . HIS A 1 306 ? 11.777 0.321 -5.016 1.00 85.81 306 HIS A N 1
ATOM 2250 C CA . HIS A 1 306 ? 13.038 0.427 -4.301 1.00 85.81 306 HIS A CA 1
ATOM 2251 C C . HIS A 1 306 ? 12.842 1.270 -3.035 1.00 85.81 306 HIS A C 1
ATOM 2253 O O . HIS A 1 306 ? 12.282 2.365 -3.089 1.00 85.81 306 HIS A O 1
ATOM 2259 N N . LEU A 1 307 ? 13.285 0.752 -1.890 1.00 78.12 307 LEU A N 1
ATOM 2260 C CA . LEU A 1 307 ? 13.028 1.329 -0.568 1.00 78.12 307 LEU A CA 1
ATOM 2261 C C . LEU A 1 307 ? 14.006 2.434 -0.169 1.00 78.12 307 LEU A C 1
ATOM 2263 O O . LEU A 1 307 ? 13.729 3.167 0.777 1.00 78.12 307 LEU A O 1
ATOM 2267 N N . SER A 1 308 ? 15.132 2.581 -0.871 1.00 67.00 308 SER A N 1
ATOM 2268 C CA . SER A 1 308 ? 16.012 3.733 -0.680 1.00 67.00 308 SER A CA 1
ATOM 2269 C C . SER A 1 308 ? 15.728 4.802 -1.731 1.00 67.00 308 SER A C 1
ATOM 2271 O O . SER A 1 308 ? 15.669 4.514 -2.932 1.00 67.00 308 SER A O 1
ATOM 2273 N N . GLU A 1 309 ? 15.573 6.052 -1.281 1.00 52.44 309 GLU A N 1
ATOM 2274 C CA . GLU A 1 309 ? 15.657 7.202 -2.176 1.00 52.44 309 GLU A CA 1
ATOM 2275 C C . GLU A 1 309 ? 17.058 7.188 -2.781 1.00 52.44 309 GLU A C 1
ATOM 2277 O O . GLU A 1 309 ? 18.067 7.404 -2.112 1.00 52.44 309 GLU A O 1
ATOM 2282 N N . THR A 1 310 ? 17.097 6.807 -4.051 1.00 42.00 310 THR A N 1
ATOM 2283 C CA . THR A 1 310 ? 18.286 6.529 -4.844 1.00 42.00 310 THR A CA 1
ATOM 2284 C C . THR A 1 310 ? 19.396 7.544 -4.573 1.00 42.00 310 THR A C 1
ATOM 2286 O O . THR A 1 310 ? 19.302 8.723 -4.915 1.00 42.00 310 THR A O 1
ATOM 2289 N N . GLY A 1 311 ? 20.465 7.047 -3.962 1.00 38.59 311 GLY A N 1
ATOM 2290 C CA . GLY A 1 311 ? 21.695 7.769 -3.677 1.00 38.59 311 GLY A CA 1
ATOM 2291 C C . GLY A 1 311 ? 22.830 6.820 -3.301 1.00 38.59 311 GLY A C 1
ATOM 2292 O O . GLY A 1 311 ? 23.721 7.220 -2.562 1.00 38.59 311 GLY A O 1
ATOM 2293 N N . MET A 1 312 ? 22.796 5.568 -3.772 1.00 33.38 312 MET A N 1
ATOM 2294 C CA . MET A 1 312 ? 23.879 4.609 -3.566 1.00 33.38 312 MET A CA 1
ATOM 2295 C C . MET A 1 312 ? 24.830 4.614 -4.762 1.00 33.38 312 MET A C 1
ATOM 2297 O O . MET A 1 312 ? 24.447 4.346 -5.897 1.00 33.38 312 MET A O 1
ATOM 2301 N N . THR A 1 313 ? 26.089 4.924 -4.477 1.00 30.95 313 THR A N 1
ATOM 2302 C CA . THR A 1 313 ? 27.252 4.405 -5.200 1.00 30.95 313 THR A CA 1
ATOM 2303 C C . THR A 1 313 ? 27.295 2.891 -5.006 1.00 30.95 313 THR A C 1
ATOM 2305 O O . THR A 1 313 ? 27.386 2.443 -3.861 1.00 30.95 313 THR A O 1
ATOM 2308 N N . LEU A 1 314 ? 27.260 2.107 -6.089 1.00 31.92 314 LEU A N 1
ATOM 2309 C CA . LEU A 1 314 ? 27.816 0.753 -6.035 1.00 31.92 314 LEU A CA 1
ATOM 2310 C C . LEU A 1 314 ? 29.301 0.881 -5.636 1.00 31.92 314 LEU A C 1
ATOM 2312 O O . LEU A 1 314 ? 29.945 1.858 -6.036 1.00 31.92 314 LEU A O 1
ATOM 2316 N N . PRO A 1 315 ? 29.862 -0.039 -4.832 1.00 27.92 315 PRO A N 1
ATOM 2317 C CA . PRO A 1 315 ? 31.312 -0.136 -4.715 1.00 27.92 315 PRO A CA 1
ATOM 2318 C C . PRO A 1 315 ? 31.898 -0.341 -6.119 1.00 27.92 315 PRO A C 1
ATOM 2320 O O . PRO A 1 315 ? 31.309 -1.071 -6.914 1.00 27.92 315 PRO A O 1
ATOM 2323 N N . ASP A 1 316 ? 33.022 0.315 -6.431 1.00 28.12 316 ASP A N 1
ATOM 2324 C CA . ASP A 1 316 ? 33.768 0.091 -7.676 1.00 28.12 316 ASP A CA 1
ATOM 2325 C C . ASP A 1 316 ? 33.993 -1.421 -7.847 1.00 28.12 316 ASP A C 1
ATOM 2327 O O . ASP A 1 316 ? 34.829 -2.016 -7.162 1.00 28.12 316 ASP A O 1
ATOM 2331 N N . SER A 1 317 ? 33.224 -2.063 -8.731 1.00 35.09 317 SER A N 1
ATOM 2332 C CA . SER A 1 317 ? 33.325 -3.498 -8.985 1.00 35.09 317 SER A CA 1
ATOM 2333 C C . SER A 1 317 ? 34.564 -3.757 -9.839 1.00 35.09 317 SER A C 1
ATOM 2335 O O . SER A 1 317 ? 34.486 -3.895 -11.057 1.00 35.09 317 SER A O 1
ATOM 2337 N N . THR A 1 318 ? 35.729 -3.768 -9.194 1.00 30.31 318 THR A N 1
ATOM 2338 C CA . THR A 1 318 ? 36.954 -4.367 -9.747 1.00 30.31 318 THR A CA 1
ATOM 2339 C C . THR A 1 318 ? 37.114 -5.832 -9.332 1.00 30.31 318 THR A C 1
ATOM 2341 O O . THR A 1 318 ? 38.035 -6.494 -9.802 1.00 30.31 318 THR A O 1
ATOM 2344 N N . GLU A 1 319 ? 36.199 -6.371 -8.519 1.00 30.91 319 GLU A N 1
ATOM 2345 C CA . GLU A 1 319 ? 36.132 -7.796 -8.192 1.00 30.91 319 GLU A CA 1
ATOM 2346 C C . GLU A 1 319 ? 34.897 -8.423 -8.856 1.00 30.91 319 GLU A C 1
ATOM 2348 O O . GLU A 1 319 ? 33.758 -8.087 -8.532 1.00 30.91 319 GLU A O 1
ATOM 2353 N N . GLU A 1 320 ? 35.139 -9.299 -9.836 1.00 32.16 320 GLU A N 1
ATOM 2354 C CA . GLU A 1 320 ? 34.140 -10.217 -10.385 1.00 32.16 320 GLU A CA 1
ATOM 2355 C C . GLU A 1 320 ? 33.633 -11.116 -9.252 1.00 32.16 320 GLU A C 1
ATOM 2357 O O . GLU A 1 320 ? 34.359 -11.989 -8.769 1.00 32.16 320 GLU A O 1
ATOM 2362 N N . ASP A 1 321 ? 32.389 -10.916 -8.820 1.00 29.30 321 ASP A N 1
ATOM 2363 C CA . ASP A 1 321 ? 31.734 -11.863 -7.922 1.00 29.30 321 ASP A CA 1
ATOM 2364 C C . ASP A 1 321 ? 31.618 -13.221 -8.645 1.00 29.30 321 ASP A C 1
ATOM 2366 O O . ASP A 1 321 ? 31.166 -13.275 -9.798 1.00 29.30 321 ASP A O 1
ATOM 2370 N N . PRO A 1 322 ? 32.026 -14.341 -8.022 1.00 29.36 322 PRO A N 1
ATOM 2371 C CA . PRO A 1 322 ? 31.965 -15.640 -8.666 1.00 29.36 322 PRO A CA 1
ATOM 2372 C C . PRO A 1 322 ? 30.501 -16.024 -8.903 1.00 29.36 322 PRO A C 1
ATOM 2374 O O . PRO A 1 322 ? 29.724 -16.222 -7.969 1.00 29.36 322 PRO A O 1
ATOM 2377 N N . LEU A 1 323 ? 30.138 -16.148 -10.182 1.00 34.25 323 LEU A N 1
ATOM 2378 C CA . LEU A 1 323 ? 28.840 -16.641 -10.638 1.00 34.25 323 LEU A CA 1
ATOM 2379 C C . LEU A 1 323 ? 28.482 -17.957 -9.917 1.00 34.25 323 LEU A C 1
ATOM 2381 O O . LEU A 1 323 ? 29.258 -18.916 -9.990 1.00 34.25 323 LEU A O 1
ATOM 2385 N N . PRO A 1 324 ? 27.309 -18.078 -9.272 1.00 31.45 324 PRO A N 1
ATOM 2386 C CA . PRO A 1 324 ? 26.833 -19.378 -8.823 1.00 31.45 324 PRO A CA 1
ATOM 2387 C C . PRO A 1 324 ? 26.569 -20.275 -10.043 1.00 31.45 324 PRO A C 1
ATOM 2389 O O . PRO A 1 324 ? 25.917 -19.864 -11.001 1.00 31.45 324 PRO A O 1
ATOM 2392 N N . GLU A 1 325 ? 27.026 -21.533 -9.996 1.00 32.25 325 GLU A N 1
ATOM 2393 C CA . GLU A 1 325 ? 26.936 -22.546 -11.073 1.00 32.25 325 GLU A CA 1
ATOM 2394 C C . GLU A 1 325 ? 25.497 -22.907 -11.528 1.00 32.25 325 GLU A C 1
ATOM 2396 O O . GLU A 1 325 ? 25.297 -23.795 -12.358 1.00 32.25 325 GLU A O 1
ATOM 2401 N N . ARG A 1 326 ? 24.465 -22.212 -11.037 1.00 32.88 326 ARG A N 1
ATOM 2402 C CA . ARG A 1 326 ? 23.103 -22.257 -11.584 1.00 32.88 326 ARG A CA 1
ATOM 2403 C C . ARG A 1 326 ? 22.873 -21.017 -12.442 1.00 32.88 326 ARG A C 1
ATOM 2405 O O . ARG A 1 326 ? 22.338 -20.013 -11.986 1.00 32.88 326 ARG A O 1
ATOM 2412 N N . GLY A 1 327 ? 23.337 -21.116 -13.686 1.00 35.78 327 GLY A N 1
ATOM 2413 C CA . GLY A 1 327 ? 23.273 -20.053 -14.683 1.00 35.78 327 GLY A CA 1
ATOM 2414 C C . GLY A 1 327 ? 21.849 -19.569 -14.952 1.00 35.78 327 GLY A C 1
ATOM 2415 O O . GLY A 1 327 ? 20.935 -20.386 -15.046 1.00 35.78 327 GLY A O 1
ATOM 2416 N N . ASN A 1 328 ? 21.709 -18.240 -15.026 1.00 31.59 328 ASN A N 1
ATOM 2417 C CA . ASN A 1 328 ? 20.798 -17.451 -15.880 1.00 31.59 328 ASN A CA 1
ATOM 2418 C C . ASN A 1 328 ? 20.611 -16.005 -15.373 1.00 31.59 328 ASN A C 1
ATOM 2420 O O . ASN A 1 328 ? 19.853 -15.253 -15.977 1.00 31.59 328 ASN A O 1
ATOM 2424 N N . VAL A 1 329 ? 21.294 -15.585 -14.303 1.00 33.00 329 VAL A N 1
ATOM 2425 C CA . VAL A 1 329 ? 21.201 -14.209 -13.790 1.00 33.00 329 VAL A CA 1
ATOM 2426 C C . VAL A 1 329 ? 22.579 -13.558 -13.852 1.00 33.00 329 VAL A C 1
ATOM 2428 O O . VAL A 1 329 ? 23.506 -14.003 -13.181 1.00 33.00 329 VAL A O 1
ATOM 2431 N N . VAL A 1 330 ? 22.713 -12.529 -14.689 1.00 35.59 330 VAL A N 1
ATOM 2432 C CA . VAL A 1 330 ? 23.869 -11.624 -14.702 1.00 35.59 330 VAL A CA 1
ATOM 2433 C C . VAL A 1 330 ? 23.437 -10.345 -13.991 1.00 35.59 330 VAL A C 1
ATOM 2435 O O . VAL A 1 330 ? 22.481 -9.702 -14.417 1.00 35.59 330 VAL A O 1
ATOM 2438 N N . LEU A 1 331 ? 24.126 -9.999 -12.902 1.00 32.12 331 LEU A N 1
ATOM 2439 C CA . LEU A 1 331 ? 24.001 -8.704 -12.232 1.00 32.12 331 LEU A CA 1
ATOM 2440 C C . LEU A 1 331 ? 24.755 -7.654 -13.057 1.00 32.12 331 LEU A C 1
ATOM 2442 O O . LEU A 1 331 ? 25.935 -7.818 -13.357 1.00 32.12 331 LEU A O 1
ATOM 2446 N N . LEU A 1 332 ? 24.052 -6.600 -13.467 1.00 42.19 332 LEU A N 1
ATOM 2447 C CA . LEU A 1 332 ? 24.547 -5.600 -14.415 1.00 42.19 332 LEU A CA 1
ATOM 2448 C C . LEU A 1 332 ? 24.972 -4.336 -13.662 1.00 42.19 332 LEU A C 1
ATOM 2450 O O . LEU A 1 332 ? 24.133 -3.550 -13.230 1.00 42.19 332 LEU A O 1
ATOM 2454 N N . SER A 1 333 ? 26.283 -4.146 -13.504 1.00 32.66 333 SER A N 1
ATOM 2455 C CA . SER A 1 333 ? 26.887 -3.108 -12.654 1.00 32.66 333 SER A CA 1
ATOM 2456 C C . SER A 1 333 ? 27.274 -1.801 -13.368 1.00 32.66 333 SER A C 1
ATOM 2458 O O . SER A 1 333 ? 27.934 -0.959 -12.767 1.00 32.66 333 SER A O 1
ATOM 2460 N N . ARG A 1 334 ? 26.870 -1.566 -14.627 1.00 37.72 334 ARG A N 1
ATOM 2461 C CA . ARG A 1 334 ? 27.283 -0.349 -15.368 1.00 37.72 334 ARG A CA 1
ATOM 2462 C C . ARG A 1 334 ? 26.463 0.919 -15.097 1.00 37.72 334 ARG A C 1
ATOM 2464 O O . ARG A 1 334 ? 26.887 2.005 -15.486 1.00 37.72 334 ARG A O 1
ATOM 2471 N N . PHE A 1 335 ? 25.340 0.831 -14.389 1.00 40.88 335 PHE A N 1
ATOM 2472 C CA . PHE A 1 335 ? 24.408 1.955 -14.241 1.00 40.88 335 PHE A CA 1
ATOM 2473 C C . PHE A 1 335 ? 24.469 2.582 -12.849 1.00 40.88 335 PHE A C 1
ATOM 2475 O O . PHE A 1 335 ? 23.556 2.440 -12.042 1.00 40.88 335 PHE A O 1
ATOM 2482 N N . THR A 1 336 ? 25.554 3.300 -12.550 1.00 37.19 336 THR A N 1
ATOM 2483 C CA . THR A 1 336 ? 25.645 4.099 -11.318 1.00 37.19 336 THR A CA 1
ATOM 2484 C C . THR A 1 336 ? 26.270 5.458 -11.549 1.00 37.19 336 THR A C 1
ATOM 2486 O O . THR A 1 336 ? 27.467 5.667 -11.352 1.00 37.19 336 THR A O 1
ATOM 2489 N N . LYS A 1 337 ? 25.427 6.435 -11.885 1.00 39.53 337 LYS A N 1
ATOM 2490 C CA . LYS A 1 337 ? 25.724 7.841 -11.606 1.00 39.53 337 LYS A CA 1
ATOM 2491 C C . LYS A 1 337 ? 24.674 8.433 -10.682 1.00 39.53 337 LYS A C 1
ATOM 2493 O O . LYS A 1 337 ? 23.502 8.073 -10.699 1.00 39.53 337 LYS A O 1
ATOM 2498 N N . LYS A 1 338 ? 25.169 9.321 -9.824 1.00 36.12 338 LYS A N 1
ATOM 2499 C CA . LYS A 1 338 ? 24.479 9.859 -8.658 1.00 36.12 338 LYS A CA 1
ATOM 2500 C C . LYS A 1 338 ? 23.205 10.613 -9.071 1.00 36.12 338 LYS A C 1
ATOM 2502 O O . LYS A 1 338 ? 23.293 11.544 -9.870 1.00 36.12 338 LYS A O 1
ATOM 2507 N N . PRO A 1 339 ? 22.047 10.268 -8.500 1.00 44.09 339 PRO A N 1
ATOM 2508 C CA . PRO A 1 339 ? 20.816 11.020 -8.676 1.00 44.09 339 PRO A CA 1
ATOM 2509 C C . PRO A 1 339 ? 20.909 12.486 -8.229 1.00 44.09 339 PRO A C 1
ATOM 2511 O O . PRO A 1 339 ? 21.541 12.792 -7.217 1.00 44.09 339 PRO A O 1
ATOM 2514 N N . LEU A 1 340 ? 20.241 13.394 -8.949 1.00 41.97 340 LEU A N 1
ATOM 2515 C CA . LEU A 1 340 ? 19.999 14.770 -8.501 1.00 41.97 340 LEU A CA 1
ATOM 2516 C C . LEU A 1 340 ? 18.936 14.769 -7.384 1.00 41.97 340 LEU A C 1
ATOM 2518 O O . LEU A 1 340 ? 17.852 14.215 -7.547 1.00 41.97 340 LEU A O 1
ATOM 2522 N N . ALA A 1 341 ? 19.256 15.398 -6.250 1.00 42.62 341 ALA A N 1
ATOM 2523 C CA . ALA A 1 341 ? 18.538 15.317 -4.971 1.00 42.62 341 ALA A CA 1
ATOM 2524 C C . ALA A 1 341 ? 17.275 16.204 -4.875 1.00 42.62 341 ALA A C 1
ATOM 2526 O O . ALA A 1 341 ? 17.153 17.042 -3.984 1.00 42.62 341 ALA A O 1
ATOM 2527 N N . SER A 1 342 ? 16.337 16.116 -5.814 1.00 43.75 342 SER A N 1
ATOM 2528 C CA . SER A 1 342 ? 15.107 16.928 -5.784 1.00 43.75 342 SER A CA 1
ATOM 2529 C C . SER A 1 342 ? 13.909 16.131 -6.296 1.00 43.75 342 SER A C 1
ATOM 2531 O O . SER A 1 342 ? 14.133 15.191 -7.053 1.00 43.75 342 SER A O 1
ATOM 2533 N N . PRO A 1 343 ? 12.657 16.453 -5.905 1.00 50.09 343 PRO A N 1
ATOM 2534 C CA . PRO A 1 343 ? 11.507 15.629 -6.265 1.00 50.09 343 PRO A CA 1
ATOM 2535 C C . PRO A 1 343 ? 11.323 15.626 -7.788 1.00 50.09 343 PRO A C 1
ATOM 2537 O O . PRO A 1 343 ? 10.926 16.624 -8.391 1.00 50.09 343 PRO A O 1
ATOM 2540 N N . ARG A 1 344 ? 11.718 14.500 -8.389 1.00 63.59 344 ARG A N 1
ATOM 2541 C CA . ARG A 1 344 ? 11.618 14.160 -9.811 1.00 63.59 344 ARG A CA 1
ATOM 2542 C C . ARG A 1 344 ? 10.160 13.869 -10.161 1.00 63.59 344 ARG A C 1
ATOM 2544 O O . ARG A 1 344 ? 9.397 13.465 -9.284 1.00 63.59 344 ARG A O 1
ATOM 2551 N N . ALA A 1 345 ? 9.785 14.010 -11.436 1.00 71.06 345 ALA A N 1
ATOM 2552 C CA . ALA A 1 345 ? 8.572 13.351 -11.914 1.00 71.06 345 ALA A CA 1
ATOM 2553 C C . ALA A 1 345 ? 8.647 11.869 -11.538 1.00 71.06 345 ALA A C 1
ATOM 2555 O O . ALA A 1 345 ? 9.717 11.255 -11.597 1.00 71.06 345 ALA A O 1
ATOM 2556 N N . HIS A 1 346 ? 7.527 11.305 -11.114 1.00 81.75 346 HIS A N 1
ATOM 2557 C CA . HIS A 1 346 ? 7.509 9.900 -10.754 1.00 81.75 346 HIS A CA 1
ATOM 2558 C C . HIS A 1 346 ? 7.470 9.055 -12.016 1.00 81.75 346 HIS A C 1
ATOM 2560 O O . HIS A 1 346 ? 6.685 9.322 -12.920 1.00 81.75 346 HIS A O 1
ATOM 2566 N N . LEU A 1 347 ? 8.325 8.043 -12.072 1.00 89.31 347 LEU A N 1
ATOM 2567 C CA . LEU A 1 347 ? 8.347 7.096 -13.174 1.00 89.31 347 LEU A CA 1
ATOM 2568 C C . LEU A 1 347 ? 7.538 5.871 -12.751 1.00 89.31 347 LEU A C 1
ATOM 2570 O O . LEU A 1 347 ? 7.800 5.292 -11.694 1.00 89.31 347 LEU A O 1
ATOM 2574 N N . LEU A 1 348 ? 6.546 5.500 -13.555 1.00 94.12 348 LEU A N 1
ATOM 2575 C CA . LEU A 1 348 ? 5.813 4.247 -13.421 1.00 94.12 348 LEU A CA 1
ATOM 2576 C C . LEU A 1 348 ? 6.078 3.407 -14.663 1.00 94.12 348 LEU A C 1
ATOM 2578 O O . LEU A 1 348 ? 5.583 3.731 -15.740 1.00 94.12 348 LEU A O 1
ATOM 2582 N N . VAL A 1 349 ? 6.846 2.336 -14.509 1.00 96.44 349 VAL A N 1
ATOM 2583 C CA . VAL A 1 349 ? 7.136 1.406 -15.600 1.00 96.44 349 VAL A CA 1
ATOM 2584 C C . VAL A 1 349 ? 6.141 0.254 -15.560 1.00 96.44 349 VAL A C 1
ATOM 2586 O O . VAL A 1 349 ? 5.954 -0.373 -14.518 1.00 96.44 349 VAL A O 1
ATOM 2589 N N . LEU A 1 350 ? 5.517 -0.027 -16.702 1.00 97.50 350 LEU A N 1
ATOM 2590 C CA . LEU A 1 350 ? 4.663 -1.192 -16.908 1.00 97.50 350 LEU A CA 1
ATOM 2591 C C . LEU A 1 350 ? 5.451 -2.206 -17.738 1.00 97.50 350 LEU A C 1
ATOM 2593 O O . LEU A 1 350 ? 5.670 -1.969 -18.924 1.00 97.50 350 LEU A O 1
ATOM 2597 N N . SER A 1 351 ? 5.893 -3.297 -17.118 1.00 94.31 351 SER A N 1
ATOM 2598 C CA . SER A 1 351 ? 6.818 -4.260 -17.734 1.00 94.31 351 SER A CA 1
ATOM 2599 C C . SER A 1 351 ? 6.223 -5.664 -17.782 1.00 94.31 351 SER A C 1
ATOM 2601 O O . SER A 1 351 ? 5.434 -6.038 -16.916 1.00 94.31 351 SER A O 1
ATOM 2603 N N . GLU A 1 352 ? 6.623 -6.445 -18.782 1.00 91.00 352 GLU A N 1
ATOM 2604 C CA . GLU A 1 352 ? 6.378 -7.893 -18.884 1.00 91.00 352 GLU A CA 1
ATOM 2605 C C . GLU A 1 352 ? 7.696 -8.678 -18.709 1.00 91.00 352 GLU A C 1
ATOM 2607 O O . GLU A 1 352 ? 7.762 -9.885 -18.918 1.00 91.00 352 GLU A O 1
ATOM 2612 N N . ALA A 1 353 ? 8.789 -8.007 -18.324 1.00 89.06 353 ALA A N 1
ATOM 2613 C CA . ALA A 1 353 ? 10.110 -8.602 -18.168 1.00 89.06 353 ALA A CA 1
ATOM 2614 C C . ALA A 1 353 ? 10.551 -8.627 -16.690 1.00 89.06 353 ALA A C 1
ATOM 2616 O O . ALA A 1 353 ? 11.219 -7.701 -16.218 1.00 89.06 353 ALA A O 1
ATOM 2617 N N . PRO A 1 354 ? 10.305 -9.733 -15.953 1.00 88.38 354 PRO A N 1
ATOM 2618 C CA . PRO A 1 354 ? 10.692 -9.868 -14.546 1.00 88.38 354 PRO A CA 1
ATOM 2619 C C . PRO A 1 354 ? 12.168 -9.585 -14.256 1.00 88.38 354 PRO A C 1
ATOM 2621 O O . PRO A 1 354 ? 12.516 -9.165 -13.163 1.00 88.38 354 PRO A O 1
ATOM 2624 N N . ALA A 1 355 ? 13.057 -9.817 -15.219 1.00 83.50 355 ALA A N 1
ATOM 2625 C CA . ALA A 1 355 ? 14.489 -9.630 -15.017 1.00 83.50 355 ALA A CA 1
ATOM 2626 C C . ALA A 1 355 ? 14.952 -8.166 -15.105 1.00 83.5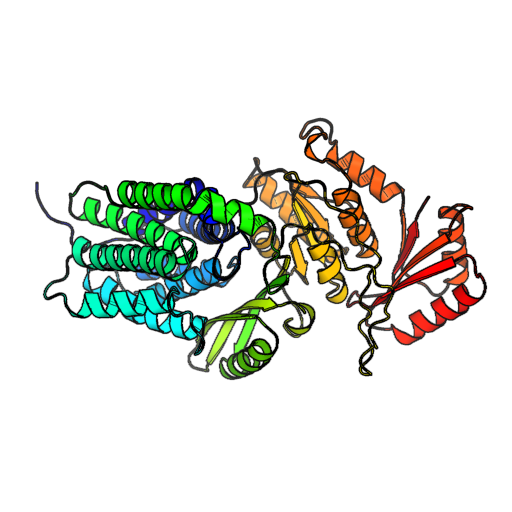0 355 ALA A C 1
ATOM 2628 O O . ALA A 1 355 ? 16.046 -7.852 -14.647 1.00 83.50 355 ALA A O 1
ATOM 2629 N N . LEU A 1 356 ? 14.136 -7.272 -15.671 1.00 85.88 356 LEU A N 1
ATOM 2630 C CA . LEU A 1 356 ? 14.450 -5.843 -15.778 1.00 85.88 356 LEU A CA 1
ATOM 2631 C C . LEU A 1 356 ? 13.847 -5.024 -14.632 1.00 85.88 356 LEU A C 1
ATOM 2633 O O . LEU A 1 356 ? 14.210 -3.866 -14.442 1.00 85.88 356 LEU A O 1
ATOM 2637 N N . MET A 1 357 ? 12.967 -5.618 -13.822 1.00 87.12 357 MET A N 1
ATOM 2638 C CA . MET A 1 357 ? 12.274 -4.902 -12.749 1.00 87.12 357 MET A CA 1
ATOM 2639 C C . MET A 1 357 ? 13.234 -4.254 -11.742 1.00 87.12 357 MET A C 1
ATOM 2641 O O . MET A 1 357 ? 13.000 -3.135 -11.297 1.00 87.12 357 MET A O 1
ATOM 2645 N N . GLU A 1 358 ? 14.344 -4.925 -11.419 1.00 85.88 358 GLU A N 1
ATOM 2646 C CA . GLU A 1 358 ? 15.349 -4.390 -10.503 1.00 85.88 358 GLU A CA 1
ATOM 2647 C C . GLU A 1 358 ? 16.007 -3.134 -11.081 1.00 85.88 358 GLU A C 1
ATOM 2649 O O . GLU A 1 358 ? 16.172 -2.138 -10.379 1.00 85.88 358 GLU A O 1
ATOM 2654 N N . MET A 1 359 ? 16.322 -3.159 -12.376 1.00 80.31 359 MET A N 1
ATOM 2655 C CA . MET A 1 359 ? 16.924 -2.036 -13.086 1.00 80.31 359 MET A CA 1
ATOM 2656 C C . MET A 1 359 ? 16.006 -0.817 -13.082 1.00 80.31 359 MET A C 1
ATOM 2658 O O . MET A 1 359 ? 16.433 0.269 -12.694 1.00 80.31 359 MET A O 1
ATOM 2662 N N . PHE A 1 360 ? 14.735 -1.002 -13.442 1.00 87.50 360 PHE A N 1
ATOM 2663 C CA . PHE A 1 360 ? 13.747 0.073 -13.390 1.00 87.50 360 PHE A CA 1
ATOM 2664 C C . PHE A 1 360 ? 13.614 0.646 -11.972 1.00 87.50 360 PHE A C 1
ATOM 2666 O O . PHE A 1 360 ? 13.676 1.862 -11.778 1.00 87.50 360 PHE A O 1
ATOM 2673 N N . ALA A 1 361 ? 13.491 -0.225 -10.966 1.00 85.94 361 ALA A N 1
ATOM 2674 C CA . ALA A 1 361 ? 13.314 0.187 -9.580 1.00 85.94 361 ALA A CA 1
ATOM 2675 C C . ALA A 1 361 ? 14.531 0.951 -9.031 1.00 85.94 361 ALA A C 1
ATOM 2677 O O . ALA A 1 361 ? 14.370 2.004 -8.410 1.00 85.94 361 ALA A O 1
ATOM 2678 N N . ARG A 1 362 ? 15.756 0.490 -9.318 1.00 81.25 362 ARG A N 1
ATOM 2679 C CA . ARG A 1 362 ? 16.997 1.210 -8.972 1.00 81.25 362 ARG A CA 1
ATOM 2680 C C . ARG A 1 362 ? 17.157 2.521 -9.745 1.00 81.25 362 ARG A C 1
ATOM 2682 O O . ARG A 1 362 ? 17.757 3.457 -9.221 1.00 81.25 362 ARG A O 1
ATOM 2689 N N . GLY A 1 363 ? 16.574 2.621 -10.939 1.00 76.19 363 GLY A N 1
ATOM 2690 C CA . GLY A 1 363 ? 16.411 3.870 -11.690 1.00 76.19 363 GLY A CA 1
ATOM 2691 C C . GLY A 1 363 ? 15.436 4.865 -11.042 1.00 76.19 363 GLY A C 1
ATOM 2692 O O . GLY A 1 363 ? 15.291 5.989 -11.517 1.00 76.19 363 GLY A O 1
ATOM 2693 N N . GLY A 1 364 ? 14.784 4.493 -9.937 1.00 78.56 364 GLY A N 1
ATOM 2694 C CA . GLY A 1 364 ? 13.816 5.327 -9.227 1.00 78.56 364 GLY A CA 1
ATOM 2695 C C . GLY A 1 364 ? 12.383 5.182 -9.739 1.00 78.56 364 GLY A C 1
ATOM 2696 O O . GLY A 1 364 ? 11.514 5.953 -9.320 1.00 78.56 364 GLY A O 1
ATOM 2697 N N . ALA A 1 365 ? 12.116 4.215 -10.622 1.00 87.56 365 ALA A N 1
ATOM 2698 C CA . ALA A 1 365 ? 10.760 3.903 -11.041 1.00 87.56 365 ALA A CA 1
ATOM 2699 C C . ALA A 1 365 ? 10.023 3.046 -10.007 1.00 87.56 365 ALA A C 1
ATOM 2701 O O . ALA A 1 365 ? 10.591 2.204 -9.317 1.00 87.56 365 ALA A O 1
ATOM 2702 N N . THR A 1 366 ? 8.713 3.241 -9.935 1.00 92.62 366 THR A N 1
ATOM 2703 C CA . THR A 1 366 ? 7.804 2.200 -9.453 1.00 92.62 366 THR A CA 1
ATOM 2704 C C . THR A 1 366 ? 7.553 1.250 -10.613 1.00 92.62 366 THR A C 1
ATOM 2706 O O . THR A 1 366 ? 7.310 1.709 -11.728 1.00 92.62 366 THR A O 1
ATOM 2709 N N . VAL A 1 367 ? 7.627 -0.056 -10.378 1.00 95.62 367 VAL A N 1
ATOM 2710 C CA . VAL A 1 367 ? 7.446 -1.054 -11.435 1.00 95.62 367 VAL A CA 1
ATOM 2711 C C . VAL A 1 367 ? 6.170 -1.823 -11.171 1.00 95.62 367 VAL A C 1
ATOM 2713 O O . VAL A 1 367 ? 5.984 -2.371 -10.085 1.00 95.62 367 VAL A O 1
ATOM 2716 N N . LEU A 1 368 ? 5.304 -1.876 -12.174 1.00 97.38 368 LEU A N 1
ATOM 2717 C CA . LEU A 1 368 ? 4.159 -2.765 -12.198 1.00 97.38 368 LEU A CA 1
ATOM 2718 C C . LEU A 1 368 ? 4.427 -3.848 -13.244 1.00 97.38 368 LEU A C 1
ATOM 2720 O O . LEU A 1 368 ? 4.402 -3.593 -14.448 1.00 97.38 368 LEU A O 1
ATOM 2724 N N . LEU A 1 369 ? 4.744 -5.042 -12.758 1.00 95.94 369 LEU A N 1
ATOM 2725 C CA . LEU A 1 369 ? 5.093 -6.201 -13.565 1.00 95.94 369 LEU A CA 1
ATOM 2726 C C . LEU A 1 369 ? 3.839 -7.021 -13.884 1.00 95.94 369 LEU A C 1
ATOM 2728 O O . LEU A 1 369 ? 3.055 -7.342 -12.985 1.00 95.94 369 LEU A O 1
ATOM 2732 N N . GLU A 1 370 ? 3.694 -7.388 -15.155 1.00 94.00 370 GLU A N 1
ATOM 2733 C CA . GLU A 1 370 ? 2.581 -8.179 -15.693 1.00 94.00 370 GLU A CA 1
ATOM 2734 C C . GLU A 1 370 ? 1.205 -7.585 -15.321 1.00 94.00 370 GLU A C 1
ATOM 2736 O O . GLU A 1 370 ? 0.374 -8.270 -14.707 1.00 94.00 370 GLU A O 1
ATOM 2741 N N . PRO A 1 371 ? 0.951 -6.286 -15.603 1.00 95.06 371 PRO A N 1
ATOM 2742 C CA . PRO A 1 371 ? -0.331 -5.675 -15.282 1.00 95.06 371 PRO A CA 1
ATOM 2743 C C . PRO A 1 371 ? -1.449 -6.238 -16.165 1.00 95.06 371 PRO A C 1
ATOM 2745 O O . PRO A 1 371 ? -1.343 -6.269 -17.389 1.00 95.06 371 PRO A O 1
ATOM 2748 N N . GLY A 1 372 ? -2.551 -6.641 -15.534 1.00 91.00 372 GLY A N 1
ATOM 2749 C CA . GLY A 1 372 ? -3.750 -7.152 -16.203 1.00 91.00 372 GLY A CA 1
ATOM 2750 C C . GLY A 1 372 ? -4.946 -6.199 -16.179 1.00 91.00 372 GLY A C 1
ATOM 2751 O O . GLY A 1 372 ? -5.839 -6.336 -17.010 1.00 91.00 372 GLY A O 1
ATOM 2752 N N . GLU A 1 373 ? -4.981 -5.246 -15.245 1.00 91.50 373 GLU A N 1
ATOM 2753 C CA . GLU A 1 373 ? -6.127 -4.355 -15.021 1.00 91.50 373 GLU A CA 1
ATOM 2754 C C . GLU A 1 373 ? -5.673 -2.896 -14.847 1.00 91.50 373 GLU A C 1
ATOM 2756 O O . GLU A 1 373 ? -4.616 -2.622 -14.274 1.00 91.50 373 GLU A O 1
ATOM 2761 N N . ALA A 1 374 ? -6.482 -1.939 -15.310 1.00 89.56 374 ALA A N 1
ATOM 2762 C CA . ALA A 1 374 ? -6.161 -0.511 -15.227 1.00 89.56 374 ALA A CA 1
ATOM 2763 C C . ALA A 1 374 ? -6.113 -0.018 -13.769 1.00 89.56 374 ALA A C 1
ATOM 2765 O O . ALA A 1 374 ? -5.332 0.866 -13.422 1.00 89.56 374 ALA A O 1
ATOM 2766 N N . GLU A 1 375 ? -6.893 -0.634 -12.882 1.00 88.94 375 GLU A N 1
ATOM 2767 C CA . GLU A 1 375 ? -6.899 -0.361 -11.447 1.00 88.94 375 GLU A CA 1
ATOM 2768 C C . GLU A 1 375 ? -5.549 -0.670 -10.781 1.00 88.94 375 GLU A C 1
ATOM 2770 O O . GLU A 1 375 ? -5.213 -0.055 -9.770 1.00 88.94 375 GLU A O 1
ATOM 2775 N N . GLN A 1 376 ? -4.745 -1.578 -11.348 1.00 93.38 376 GLN A N 1
ATOM 2776 C CA . GLN A 1 376 ? -3.396 -1.851 -10.845 1.00 93.38 376 GLN A CA 1
ATOM 2777 C C . GLN A 1 376 ? -2.436 -0.692 -11.137 1.00 93.38 376 GLN A C 1
ATOM 2779 O O . GLN A 1 376 ? -1.531 -0.436 -10.344 1.00 93.38 376 GLN A O 1
ATOM 2784 N N . ILE A 1 377 ? -2.650 0.043 -12.234 1.00 93.50 377 ILE A N 1
ATOM 2785 C CA . ILE A 1 377 ? -1.896 1.266 -12.536 1.00 93.50 377 ILE A CA 1
ATOM 2786 C C . ILE A 1 377 ? -2.226 2.324 -11.480 1.00 93.50 377 ILE A C 1
ATOM 2788 O O . ILE A 1 377 ? -1.319 2.913 -10.899 1.00 93.50 377 ILE A O 1
ATOM 2792 N N . ASP A 1 378 ? -3.507 2.512 -11.152 1.00 89.19 378 ASP A N 1
ATOM 2793 C CA . ASP A 1 378 ? -3.908 3.444 -10.092 1.00 89.19 378 ASP A CA 1
ATOM 2794 C C . ASP A 1 378 ? -3.337 3.057 -8.718 1.00 89.19 378 ASP A C 1
ATOM 2796 O O . ASP A 1 378 ? -2.840 3.915 -7.984 1.00 89.19 378 ASP A O 1
ATOM 2800 N N . TRP A 1 379 ? -3.334 1.757 -8.403 1.00 91.81 379 TRP A N 1
ATOM 2801 C CA . TRP A 1 379 ? -2.681 1.220 -7.211 1.00 91.81 379 TRP A CA 1
ATOM 2802 C C . TRP A 1 379 ? -1.189 1.571 -7.171 1.00 91.81 379 TRP A C 1
ATOM 2804 O O . TRP A 1 379 ? -0.715 2.085 -6.156 1.00 91.81 379 TRP A O 1
ATOM 2814 N N . ALA A 1 380 ? -0.462 1.362 -8.271 1.00 92.62 380 ALA A N 1
ATOM 2815 C CA . ALA A 1 380 ? 0.961 1.679 -8.363 1.00 92.62 380 ALA A CA 1
ATOM 2816 C C . ALA A 1 380 ? 1.250 3.185 -8.210 1.00 92.62 380 ALA A C 1
ATOM 2818 O O . ALA A 1 380 ? 2.267 3.567 -7.631 1.00 92.62 380 ALA A O 1
ATOM 2819 N N . LEU A 1 381 ? 0.347 4.054 -8.678 1.00 88.06 381 LEU A N 1
ATOM 2820 C CA . LEU A 1 381 ? 0.491 5.509 -8.560 1.00 88.06 381 LEU A CA 1
ATOM 2821 C C . LEU A 1 381 ? 0.299 6.031 -7.125 1.00 88.06 381 LEU A C 1
ATOM 2823 O O . LEU A 1 381 ? 0.889 7.053 -6.757 1.00 88.06 381 LEU A O 1
ATOM 2827 N N . GLY A 1 382 ? -0.532 5.370 -6.312 1.00 85.25 382 GLY A N 1
ATOM 2828 C CA . GLY A 1 382 ? -0.811 5.770 -4.928 1.00 85.25 382 GLY A CA 1
ATOM 2829 C C . GLY A 1 382 ? -1.295 7.224 -4.804 1.00 85.25 382 GLY A C 1
ATOM 2830 O O . GLY A 1 382 ? -2.120 7.679 -5.593 1.00 85.25 382 GLY A O 1
ATOM 2831 N N . THR A 1 383 ? -0.772 7.974 -3.827 1.00 74.56 383 THR A N 1
ATOM 2832 C CA . THR A 1 383 ? -1.090 9.403 -3.573 1.00 74.56 383 THR A CA 1
ATOM 2833 C C . THR A 1 383 ? 0.058 10.349 -3.919 1.00 74.56 383 THR A C 1
ATOM 2835 O O . THR A 1 383 ? 0.138 11.471 -3.415 1.00 74.56 383 THR A O 1
ATOM 2838 N N . ARG A 1 384 ? 0.974 9.899 -4.781 1.00 70.62 384 ARG A N 1
ATOM 2839 C CA . ARG A 1 384 ? 2.146 10.681 -5.164 1.00 70.62 384 ARG A CA 1
ATOM 2840 C C . ARG A 1 384 ? 1.743 12.011 -5.824 1.00 70.62 384 ARG A C 1
ATOM 2842 O O . ARG A 1 384 ? 0.851 12.038 -6.675 1.00 70.62 384 ARG A O 1
ATOM 2849 N N . LYS A 1 385 ? 2.398 13.104 -5.414 1.00 67.00 385 LYS A N 1
ATOM 2850 C CA . LYS A 1 385 ? 2.171 14.471 -5.918 1.00 67.00 385 LYS A CA 1
ATOM 2851 C C . LYS A 1 385 ? 3.118 14.768 -7.087 1.00 67.00 385 LYS A C 1
ATOM 2853 O O . LYS A 1 385 ? 4.251 14.305 -7.090 1.00 67.00 385 LYS A O 1
ATOM 2858 N N . GLY A 1 386 ? 2.685 15.607 -8.026 1.00 73.19 386 GLY A N 1
ATOM 2859 C CA . GLY A 1 386 ? 3.505 16.039 -9.166 1.00 73.19 386 GLY A CA 1
ATOM 2860 C C . GLY A 1 386 ? 3.283 15.222 -10.445 1.00 73.19 386 GLY A C 1
ATOM 2861 O O . GLY A 1 386 ? 2.410 14.352 -10.473 1.00 73.19 386 GLY A O 1
ATOM 2862 N N . PRO A 1 387 ? 4.025 15.538 -11.523 1.00 78.38 387 PRO A N 1
ATOM 2863 C CA . PRO A 1 387 ? 3.888 14.849 -12.799 1.00 78.38 387 PRO A CA 1
ATOM 2864 C C . PRO A 1 387 ? 4.335 13.391 -12.687 1.00 78.38 387 PRO A C 1
ATOM 2866 O O . PRO A 1 387 ? 5.327 13.076 -12.024 1.00 78.38 387 PRO A O 1
ATOM 2869 N N . VAL A 1 388 ? 3.615 12.509 -13.372 1.00 84.69 388 VAL A N 1
ATOM 2870 C CA . VAL A 1 388 ? 3.935 11.086 -13.466 1.00 84.69 388 VAL A CA 1
ATOM 2871 C C . VAL A 1 388 ? 4.131 10.714 -14.928 1.00 84.69 388 VAL A C 1
ATOM 2873 O O . VAL A 1 388 ? 3.258 10.969 -15.756 1.00 84.69 388 VAL A O 1
ATOM 2876 N N . VAL A 1 389 ? 5.265 10.091 -15.238 1.00 89.69 389 VAL A N 1
ATOM 2877 C CA . VAL A 1 389 ? 5.525 9.490 -16.545 1.00 89.69 389 VAL A CA 1
ATOM 2878 C C . VAL A 1 389 ? 5.162 8.012 -16.471 1.00 89.69 389 VAL A C 1
ATOM 2880 O O . VAL A 1 389 ? 5.808 7.245 -15.758 1.00 89.69 389 VAL A O 1
ATOM 2883 N N . VAL A 1 390 ? 4.123 7.616 -17.202 1.00 94.19 390 VAL A N 1
ATOM 2884 C CA . VAL A 1 390 ? 3.752 6.211 -17.388 1.00 94.19 390 VAL A CA 1
ATOM 2885 C C . VAL A 1 390 ? 4.534 5.678 -18.586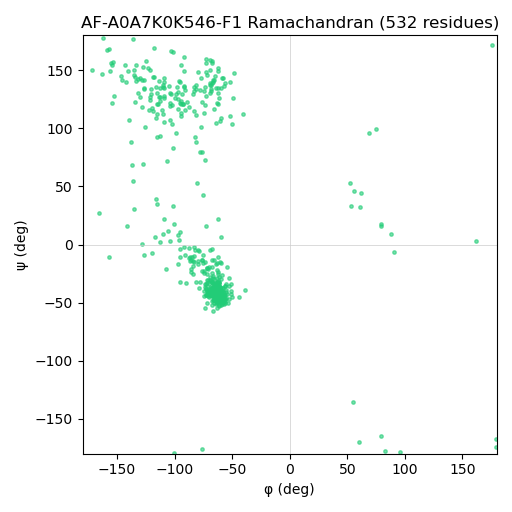 1.00 94.19 390 VAL A C 1
ATOM 2887 O O . VAL A 1 390 ? 4.396 6.195 -19.696 1.00 94.19 390 VAL A O 1
ATOM 2890 N N . ILE A 1 391 ? 5.372 4.670 -18.355 1.00 96.12 391 ILE A N 1
ATOM 2891 C CA . ILE A 1 391 ? 6.311 4.096 -19.323 1.00 96.12 391 ILE A CA 1
ATOM 2892 C C . ILE A 1 391 ? 5.894 2.647 -19.613 1.00 96.12 391 ILE A C 1
ATOM 2894 O O . ILE A 1 391 ? 6.277 1.736 -18.877 1.00 96.12 391 ILE A O 1
ATOM 2898 N N . PRO A 1 392 ? 5.076 2.409 -20.649 1.00 97.12 392 PRO A N 1
ATOM 2899 C CA . PRO A 1 392 ? 4.759 1.059 -21.094 1.00 97.12 392 PRO A CA 1
ATOM 2900 C C . PRO A 1 392 ? 5.942 0.424 -21.826 1.00 97.12 392 PRO A C 1
ATOM 2902 O O . PRO A 1 392 ? 6.562 1.055 -22.680 1.00 97.12 392 PRO A O 1
ATOM 2905 N N . ALA A 1 393 ? 6.238 -0.832 -21.516 1.00 94.25 393 ALA A N 1
ATOM 2906 C CA . ALA A 1 393 ? 7.374 -1.563 -22.069 1.00 94.25 393 ALA A CA 1
ATOM 2907 C C . ALA A 1 393 ? 6.972 -2.611 -23.124 1.00 94.25 393 ALA A C 1
ATOM 2909 O O . ALA A 1 393 ? 7.773 -3.449 -23.530 1.00 94.25 393 ALA A O 1
ATOM 2910 N N . SER A 1 394 ? 5.719 -2.579 -23.579 1.00 92.31 394 SER A N 1
ATOM 2911 C CA . SER A 1 394 ? 5.196 -3.467 -24.616 1.00 92.31 394 SER A CA 1
ATOM 2912 C C . SER A 1 394 ? 3.949 -2.888 -25.284 1.00 92.31 394 SER A C 1
ATOM 2914 O O . SER A 1 394 ? 3.313 -1.972 -24.762 1.00 92.31 394 SER A O 1
ATOM 2916 N N . GLU A 1 395 ? 3.519 -3.462 -26.410 1.00 93.06 395 GLU A N 1
ATOM 2917 C CA . GLU A 1 395 ? 2.231 -3.106 -27.026 1.00 93.06 395 GLU A CA 1
ATOM 2918 C C . GLU A 1 395 ? 1.025 -3.397 -26.113 1.00 93.06 395 GLU A C 1
ATOM 2920 O O . GLU A 1 395 ? 0.018 -2.688 -26.174 1.00 93.06 395 GLU A O 1
ATOM 2925 N N . ALA A 1 396 ? 1.096 -4.443 -25.284 1.00 93.06 396 ALA A N 1
ATOM 2926 C CA . ALA A 1 396 ? 0.009 -4.822 -24.383 1.00 93.06 396 ALA A CA 1
ATOM 2927 C C . ALA A 1 396 ? -0.118 -3.822 -23.226 1.00 93.06 396 ALA A C 1
ATOM 2929 O O . ALA A 1 396 ? -1.192 -3.258 -23.002 1.00 93.06 396 ALA A O 1
ATOM 2930 N N . THR A 1 397 ? 0.997 -3.531 -22.556 1.00 95.88 397 THR A N 1
ATOM 2931 C CA . THR A 1 397 ? 1.055 -2.544 -21.470 1.00 95.88 397 THR A CA 1
ATOM 2932 C C . THR A 1 397 ? 0.757 -1.130 -21.970 1.00 95.88 397 THR A C 1
ATOM 2934 O O . THR A 1 397 ? 0.100 -0.361 -21.270 1.00 95.88 397 THR A O 1
ATOM 2937 N N . ARG A 1 398 ? 1.139 -0.799 -23.214 1.00 95.94 398 ARG A N 1
ATOM 2938 C CA . ARG A 1 398 ? 0.788 0.460 -23.892 1.00 95.94 398 ARG A CA 1
ATOM 2939 C C . ARG A 1 398 ? -0.721 0.633 -24.013 1.00 95.94 398 ARG A C 1
ATOM 2941 O O . ARG A 1 398 ? -1.238 1.665 -23.597 1.00 95.94 398 ARG A O 1
ATOM 2948 N N . LYS A 1 399 ? -1.431 -0.376 -24.526 1.00 95.44 399 LYS A N 1
ATOM 2949 C CA . LYS A 1 399 ? -2.900 -0.335 -24.650 1.00 95.44 399 LYS A CA 1
ATOM 2950 C C . LYS A 1 399 ? -3.576 -0.161 -23.293 1.00 95.44 399 LYS A C 1
ATOM 2952 O O . LYS A 1 399 ? -4.513 0.624 -23.177 1.00 95.44 399 LYS A O 1
ATOM 2957 N N . LEU A 1 400 ? -3.093 -0.869 -22.272 1.00 95.75 400 LEU A N 1
ATOM 2958 C CA . LEU A 1 400 ? -3.617 -0.746 -20.913 1.00 95.75 400 LEU A CA 1
ATOM 2959 C C . LEU A 1 400 ? -3.395 0.666 -20.345 1.00 95.75 400 LEU A C 1
ATOM 2961 O O . LEU A 1 400 ? -4.306 1.255 -19.765 1.00 95.75 400 LEU A O 1
ATOM 2965 N N . ALA A 1 401 ? -2.206 1.235 -20.553 1.00 95.56 401 ALA A N 1
ATOM 2966 C CA . ALA A 1 401 ? -1.879 2.588 -20.123 1.00 95.56 401 ALA A CA 1
ATOM 2967 C C . ALA A 1 401 ? -2.724 3.654 -20.836 1.00 95.56 401 ALA A C 1
ATOM 2969 O O . ALA A 1 401 ? -3.174 4.596 -20.192 1.00 95.56 401 ALA A O 1
ATOM 2970 N N . GLU A 1 402 ? -2.976 3.502 -22.140 1.00 94.19 402 GLU A N 1
ATOM 2971 C CA . GLU A 1 402 ? -3.850 4.399 -22.910 1.00 94.19 402 GLU A CA 1
ATOM 2972 C C . GLU A 1 402 ? -5.276 4.403 -22.346 1.00 94.19 402 GLU A C 1
ATOM 2974 O O . GLU A 1 402 ? -5.814 5.473 -22.058 1.00 94.19 402 GLU A O 1
ATOM 2979 N N . GLN A 1 403 ? -5.845 3.219 -22.090 1.00 92.56 403 GLN A N 1
ATOM 2980 C CA . GLN A 1 403 ? -7.168 3.076 -21.467 1.00 92.56 403 GLN A CA 1
ATOM 2981 C C . GLN A 1 403 ? -7.226 3.724 -20.079 1.00 92.56 403 GLN A C 1
ATOM 2983 O O . GLN A 1 403 ? -8.195 4.414 -19.743 1.00 92.56 403 GLN A O 1
ATOM 2988 N N . PHE A 1 404 ? -6.184 3.515 -19.270 1.00 91.69 404 PHE A N 1
ATOM 2989 C CA . PHE A 1 404 ? -6.085 4.111 -17.945 1.00 91.69 404 PHE A CA 1
ATOM 2990 C C . PHE A 1 404 ? -6.006 5.639 -18.013 1.00 91.69 404 PHE A C 1
ATOM 2992 O O . PHE A 1 404 ? -6.763 6.308 -17.316 1.00 91.69 404 PHE A O 1
ATOM 2999 N N . VAL A 1 405 ? -5.126 6.201 -18.846 1.00 88.38 405 VAL A N 1
ATOM 3000 C CA . VAL A 1 405 ? -4.940 7.657 -18.962 1.00 88.38 405 VAL A CA 1
ATOM 3001 C C . VAL A 1 405 ? -6.213 8.331 -19.474 1.00 88.38 405 VAL A C 1
ATOM 3003 O O . VAL A 1 405 ? -6.620 9.347 -18.912 1.00 88.38 405 VAL A O 1
ATOM 3006 N N . GLU A 1 406 ? -6.882 7.751 -20.475 1.00 85.50 406 GLU A N 1
ATOM 3007 C CA . GLU A 1 406 ? -8.161 8.260 -20.988 1.00 85.50 406 GLU A CA 1
ATOM 3008 C C . GLU A 1 406 ? -9.232 8.308 -19.888 1.00 85.50 406 GLU A C 1
ATOM 3010 O O . GLU A 1 406 ? -9.899 9.329 -19.704 1.00 85.50 406 GLU A O 1
ATOM 3015 N N . SER A 1 407 ? -9.343 7.236 -19.099 1.00 83.56 407 SER A N 1
ATOM 3016 C CA . SER A 1 407 ? -10.301 7.155 -17.992 1.00 83.56 407 SER A CA 1
ATOM 3017 C C . SER A 1 407 ? -9.928 8.109 -16.848 1.00 83.56 407 SER A C 1
ATOM 3019 O O . SER A 1 407 ? -10.781 8.828 -16.327 1.00 83.56 407 SER A O 1
ATOM 3021 N N . ASN A 1 408 ? -8.647 8.183 -16.476 1.00 79.31 408 ASN A N 1
ATOM 3022 C CA . ASN A 1 408 ? -8.181 8.955 -15.325 1.00 79.31 408 ASN A CA 1
ATOM 3023 C C . ASN A 1 408 ? -8.280 10.468 -15.540 1.00 79.31 408 ASN A C 1
ATOM 3025 O O . ASN A 1 408 ? -8.679 11.173 -14.616 1.00 79.31 408 ASN A O 1
ATOM 3029 N N . LEU A 1 409 ? -7.993 10.963 -16.750 1.00 67.94 409 LEU A N 1
ATOM 3030 C CA . LEU A 1 409 ? -8.149 12.385 -17.086 1.00 67.94 409 LEU A CA 1
ATOM 3031 C C . LEU A 1 409 ? -9.592 12.877 -16.893 1.00 67.94 409 LEU A C 1
ATOM 3033 O O . LEU A 1 409 ? -9.806 14.059 -16.626 1.00 67.94 409 LEU A O 1
ATOM 3037 N N . SER A 1 410 ? -10.577 11.978 -16.994 1.00 64.44 410 SER A N 1
ATOM 3038 C CA . SER A 1 410 ? -11.980 12.305 -16.730 1.00 64.44 410 SER A CA 1
ATOM 3039 C C . SER A 1 410 ? -12.316 12.380 -15.233 1.00 64.44 410 SER A C 1
ATOM 3041 O O . SER A 1 410 ? -13.144 13.197 -14.832 1.00 64.44 410 SER A O 1
ATOM 3043 N N . GLU A 1 411 ? -11.653 11.572 -14.401 1.00 67.00 411 GLU A N 1
ATOM 3044 C CA . GLU A 1 411 ? -11.949 11.445 -12.968 1.00 67.00 411 GLU A CA 1
ATOM 3045 C C . GLU A 1 411 ? -11.074 12.339 -12.076 1.00 67.00 411 GLU A C 1
ATOM 3047 O O . GLU A 1 411 ? -11.533 12.799 -11.032 1.00 67.00 411 GLU A O 1
ATOM 3052 N N . ASN A 1 412 ? -9.819 12.587 -12.465 1.00 69.00 412 ASN A N 1
ATOM 3053 C CA . ASN A 1 412 ? -8.816 13.304 -11.672 1.00 69.00 412 ASN A CA 1
ATOM 3054 C C . ASN A 1 412 ? -8.023 14.292 -12.550 1.00 69.00 412 ASN A C 1
ATOM 3056 O O . ASN A 1 412 ? -6.824 14.104 -12.766 1.00 69.00 412 ASN A O 1
ATOM 3060 N N . PRO A 1 413 ? -8.656 15.374 -13.039 1.00 61.66 413 PRO A N 1
ATOM 3061 C CA . PRO A 1 413 ? -8.044 16.292 -14.006 1.00 61.66 413 PRO A CA 1
ATOM 3062 C C . PRO A 1 413 ? -6.808 17.034 -13.470 1.00 61.66 413 PRO A C 1
ATOM 3064 O O . PRO A 1 413 ? -6.031 17.581 -14.247 1.00 61.66 413 PRO A O 1
ATOM 3067 N N . GLU A 1 414 ? -6.611 17.064 -12.150 1.00 63.91 414 GLU A N 1
ATOM 3068 C CA . GLU A 1 414 ? -5.445 17.684 -11.509 1.00 63.91 414 GLU A CA 1
ATOM 3069 C C . GLU A 1 414 ? -4.187 16.798 -11.546 1.00 63.91 414 GLU A C 1
ATOM 3071 O O . GLU A 1 414 ? -3.079 17.281 -11.297 1.00 63.91 414 GLU A O 1
ATOM 3076 N N . ARG A 1 415 ? -4.325 15.502 -11.864 1.00 71.44 415 ARG A N 1
ATOM 3077 C CA . ARG A 1 415 ? -3.193 14.576 -11.954 1.00 71.44 415 ARG A CA 1
ATOM 3078 C C . ARG A 1 415 ? -2.502 14.737 -13.307 1.00 71.44 415 ARG A C 1
ATOM 3080 O O . ARG A 1 415 ? -3.041 14.367 -14.345 1.00 71.44 415 ARG A O 1
ATOM 3087 N N . SER A 1 416 ? -1.283 15.270 -13.298 1.00 78.88 416 SER A N 1
ATOM 3088 C CA . SER A 1 416 ? -0.466 15.395 -14.509 1.00 78.88 416 SER A CA 1
ATOM 3089 C C . SER A 1 416 ? 0.136 14.034 -14.872 1.00 78.88 416 SER A C 1
ATOM 3091 O O . SER A 1 416 ? 1.094 13.580 -14.246 1.00 78.88 416 SER A O 1
ATOM 3093 N N . LEU A 1 417 ? -0.464 13.367 -15.860 1.00 85.19 417 LEU A N 1
ATOM 3094 C CA . LEU A 1 417 ? -0.005 12.090 -16.404 1.00 85.19 417 LEU A CA 1
ATOM 3095 C C . LEU A 1 417 ? 0.563 12.304 -17.807 1.00 85.19 417 LEU A C 1
ATOM 3097 O O . LEU A 1 417 ? -0.123 12.830 -18.680 1.00 85.19 417 LEU A O 1
ATOM 3101 N N . VAL A 1 418 ? 1.794 11.848 -18.025 1.00 88.38 418 VAL A N 1
ATOM 3102 C CA . VAL A 1 418 ? 2.446 11.834 -19.337 1.00 88.38 418 VAL A CA 1
ATOM 3103 C C . VAL A 1 418 ? 2.691 10.391 -19.741 1.00 88.38 418 VAL A C 1
ATOM 3105 O O . VAL A 1 418 ? 3.369 9.644 -19.041 1.00 88.38 418 VAL A O 1
ATOM 3108 N N . LEU A 1 419 ? 2.133 9.987 -20.877 1.00 92.94 419 LEU A N 1
ATOM 3109 C CA . LEU A 1 419 ? 2.287 8.636 -21.397 1.00 92.94 419 LEU A CA 1
ATOM 3110 C C . LEU A 1 419 ? 3.452 8.578 -22.395 1.00 92.94 419 LEU A C 1
ATOM 3112 O O . LEU A 1 419 ? 3.351 9.108 -23.503 1.00 92.94 419 LEU A O 1
ATOM 3116 N N . ALA A 1 420 ? 4.543 7.904 -22.029 1.00 94.25 420 ALA A N 1
ATOM 3117 C CA . ALA A 1 420 ? 5.711 7.753 -22.895 1.00 94.25 420 ALA A CA 1
ATOM 3118 C C . ALA A 1 420 ? 5.398 6.862 -24.111 1.00 94.25 420 ALA A C 1
ATOM 3120 O O . ALA A 1 420 ? 4.761 5.824 -23.934 1.00 94.25 420 ALA A O 1
ATOM 3121 N N . PRO A 1 421 ? 5.849 7.208 -25.335 1.00 95.19 421 PRO A N 1
ATOM 3122 C CA . PRO A 1 421 ? 5.542 6.511 -26.597 1.00 95.19 421 PRO A CA 1
ATOM 3123 C C . PRO A 1 421 ? 6.254 5.153 -26.759 1.00 95.19 421 PRO A C 1
ATOM 3125 O O . PRO A 1 421 ? 6.340 4.639 -27.870 1.00 95.19 421 PRO A O 1
ATOM 3128 N N . THR A 1 422 ? 6.792 4.590 -25.679 1.00 94.94 422 THR A N 1
ATOM 3129 C CA . THR A 1 422 ? 7.547 3.336 -25.675 1.00 94.94 422 THR A CA 1
ATOM 3130 C C . THR A 1 422 ? 6.624 2.132 -25.876 1.00 94.94 422 THR A C 1
ATOM 3132 O O . THR A 1 422 ? 5.456 2.152 -25.487 1.00 94.94 422 THR A O 1
ATOM 3135 N N . VAL A 1 423 ? 7.138 1.086 -26.525 1.00 93.19 423 VAL A N 1
ATOM 3136 C CA . VAL A 1 423 ? 6.406 -0.166 -26.814 1.00 93.19 423 VAL A CA 1
ATOM 3137 C C . VAL A 1 423 ? 7.297 -1.404 -26.665 1.00 93.19 423 VAL A C 1
ATOM 3139 O O . VAL A 1 423 ? 6.962 -2.481 -27.160 1.00 93.19 423 VAL A O 1
ATOM 3142 N N . ASP A 1 424 ? 8.444 -1.242 -26.011 1.00 91.50 424 ASP A N 1
ATOM 3143 C CA . ASP A 1 424 ? 9.448 -2.276 -25.798 1.00 91.50 424 ASP A CA 1
ATOM 3144 C C . ASP A 1 424 ? 10.271 -1.977 -24.532 1.00 91.50 424 ASP A C 1
ATOM 3146 O O . ASP A 1 424 ? 10.368 -0.829 -24.083 1.00 91.50 424 ASP A O 1
ATOM 3150 N N . GLU A 1 425 ? 10.866 -3.025 -23.969 1.00 89.88 425 GLU A N 1
ATOM 3151 C CA . GLU A 1 425 ? 11.607 -2.963 -22.712 1.00 89.88 425 GLU A CA 1
ATOM 3152 C C . GLU A 1 425 ? 12.895 -2.131 -22.807 1.00 89.88 425 GLU A C 1
ATOM 3154 O O . GLU A 1 425 ? 13.252 -1.456 -21.846 1.00 89.88 425 GLU A O 1
ATOM 3159 N N . LEU A 1 426 ? 13.582 -2.121 -23.954 1.00 87.31 426 LEU A N 1
ATOM 3160 C CA . LEU A 1 426 ? 14.852 -1.402 -24.113 1.00 87.31 426 LEU A CA 1
ATOM 3161 C C . LEU A 1 426 ? 14.642 0.110 -24.177 1.00 87.31 426 LEU A C 1
ATOM 3163 O O . LEU A 1 426 ? 15.339 0.850 -23.488 1.00 87.31 426 LEU A O 1
ATOM 3167 N N . SER A 1 427 ? 13.641 0.567 -24.930 1.00 90.88 427 SER A N 1
ATOM 3168 C CA . SER A 1 427 ? 13.222 1.968 -24.940 1.00 90.88 427 SER A CA 1
ATOM 3169 C C . SER A 1 427 ? 12.750 2.416 -23.558 1.00 90.88 427 SER A C 1
ATOM 3171 O O . SER A 1 427 ? 13.047 3.534 -23.142 1.00 90.88 427 SER A O 1
ATOM 3173 N N . ALA A 1 428 ? 12.030 1.555 -22.829 1.00 92.00 428 ALA A N 1
ATOM 3174 C CA . ALA A 1 428 ? 11.601 1.847 -21.464 1.00 92.00 428 ALA A CA 1
ATOM 3175 C C . ALA A 1 428 ? 12.795 1.977 -20.504 1.00 92.00 428 ALA A C 1
ATOM 3177 O O . ALA A 1 428 ? 12.825 2.912 -19.701 1.00 92.00 428 ALA A O 1
ATOM 3178 N N . VAL A 1 429 ? 13.781 1.073 -20.592 1.00 86.38 429 VAL A N 1
ATOM 3179 C CA . VAL A 1 429 ? 15.011 1.109 -19.777 1.00 86.38 429 VAL A CA 1
ATOM 3180 C C . VAL A 1 429 ? 15.788 2.386 -20.060 1.00 86.38 429 VAL A C 1
ATOM 3182 O O . VAL A 1 429 ? 16.085 3.134 -19.128 1.00 86.38 429 VAL A O 1
ATOM 3185 N N . TRP A 1 430 ? 16.043 2.663 -21.341 1.00 86.44 430 TRP A N 1
ATOM 3186 C CA . TRP A 1 430 ? 16.764 3.852 -21.784 1.00 86.44 430 TRP A CA 1
ATOM 3187 C C . TRP A 1 430 ? 16.098 5.129 -21.276 1.00 86.44 430 TRP A C 1
ATOM 3189 O O . TRP A 1 430 ? 16.730 5.972 -20.640 1.00 86.44 430 TRP A O 1
ATOM 3199 N N . LEU A 1 431 ? 14.783 5.240 -21.480 1.00 89.69 431 LEU A N 1
ATOM 3200 C CA . LEU A 1 431 ? 14.023 6.399 -21.037 1.00 89.69 431 LEU A CA 1
ATOM 3201 C C . LEU A 1 431 ? 14.052 6.557 -19.514 1.00 89.69 431 LEU A C 1
ATOM 3203 O O . LEU A 1 431 ? 14.229 7.671 -19.021 1.00 89.69 431 LEU A O 1
ATOM 3207 N N . CYS A 1 432 ? 13.875 5.464 -18.767 1.00 86.88 432 CYS A N 1
ATOM 3208 C CA . CYS A 1 432 ? 13.916 5.493 -17.310 1.00 86.88 432 CYS A CA 1
ATOM 3209 C C . CYS A 1 432 ? 15.264 6.023 -16.811 1.00 86.88 432 CYS A C 1
ATOM 3211 O O . CYS A 1 432 ? 15.286 6.857 -15.909 1.00 86.88 432 CYS A O 1
ATOM 3213 N N . GLU A 1 433 ? 16.369 5.575 -17.408 1.00 79.69 433 GLU A N 1
ATOM 3214 C CA . GLU A 1 433 ? 17.714 6.007 -17.045 1.00 79.69 433 GLU A CA 1
ATOM 3215 C C . GLU A 1 433 ? 17.963 7.480 -17.389 1.00 79.69 433 GLU A C 1
ATOM 3217 O O . GLU A 1 433 ? 18.368 8.257 -16.518 1.00 79.69 433 GLU A O 1
ATOM 3222 N N . GLU A 1 434 ? 17.701 7.889 -18.630 1.00 83.62 434 GLU A N 1
ATOM 3223 C CA . GLU A 1 434 ? 17.963 9.254 -19.088 1.00 83.62 434 GLU A CA 1
ATOM 3224 C C . GLU A 1 434 ? 17.113 10.279 -18.335 1.00 83.62 434 GLU A C 1
ATOM 3226 O O . GLU A 1 434 ? 17.616 11.327 -17.924 1.00 83.62 434 GLU A O 1
ATOM 3231 N N . LEU A 1 435 ? 15.855 9.956 -18.020 1.00 82.88 435 LEU A N 1
ATOM 3232 C CA . LEU A 1 435 ? 15.009 10.836 -17.209 1.00 82.88 435 LEU A CA 1
ATOM 3233 C C . LEU A 1 435 ? 15.557 11.053 -15.793 1.00 82.88 435 LEU A C 1
ATOM 3235 O O . LEU A 1 435 ? 15.275 12.091 -15.191 1.00 82.88 435 LEU A O 1
ATOM 3239 N N . THR A 1 436 ? 16.389 10.149 -15.258 1.00 74.00 436 THR A N 1
ATOM 3240 C CA . THR A 1 436 ? 17.078 10.411 -13.984 1.00 74.00 436 THR A CA 1
ATOM 3241 C C . THR A 1 436 ? 18.112 11.539 -14.097 1.00 74.00 436 THR A C 1
ATOM 3243 O O . THR A 1 436 ? 18.428 12.189 -13.095 1.00 74.00 436 THR A O 1
ATOM 3246 N N . LYS A 1 437 ? 18.636 11.800 -15.296 1.00 75.19 437 LYS A N 1
ATOM 3247 C CA . LYS A 1 437 ? 19.680 12.802 -15.562 1.00 75.19 437 LYS A CA 1
ATOM 3248 C C . LYS A 1 437 ? 19.089 14.199 -15.799 1.00 75.19 437 LYS A C 1
ATOM 3250 O O . LYS A 1 437 ? 19.812 15.190 -15.713 1.00 75.19 437 LYS A O 1
ATOM 3255 N N . VAL A 1 438 ? 17.779 14.292 -16.026 1.00 72.25 438 VAL A N 1
ATOM 3256 C CA . VAL A 1 438 ? 17.065 15.541 -16.324 1.00 72.25 438 VAL A CA 1
ATOM 3257 C C . VAL A 1 438 ? 16.518 16.198 -15.046 1.00 72.25 438 VAL A C 1
ATOM 3259 O O . VAL A 1 438 ? 15.892 15.545 -14.209 1.00 72.25 438 VAL A O 1
ATOM 3262 N N . ASP A 1 439 ? 16.685 17.522 -14.897 1.00 69.25 439 ASP A N 1
ATOM 3263 C CA . ASP A 1 439 ? 15.954 18.293 -13.874 1.00 69.25 439 ASP A CA 1
ATOM 3264 C C . ASP A 1 439 ? 14.541 18.622 -14.369 1.00 69.25 439 ASP A C 1
ATOM 3266 O O . ASP A 1 439 ? 14.278 19.675 -14.956 1.00 69.25 439 ASP A O 1
ATOM 3270 N N . LEU A 1 440 ? 13.617 17.703 -14.106 1.00 65.06 440 LEU A N 1
ATOM 3271 C CA . LEU A 1 440 ? 12.232 17.768 -14.572 1.00 65.06 440 LEU A CA 1
ATOM 3272 C C . LEU A 1 440 ? 11.450 18.978 -14.021 1.00 65.06 440 LEU A C 1
ATOM 3274 O O . LEU A 1 440 ? 10.435 19.349 -14.601 1.00 65.06 440 LEU A O 1
ATOM 3278 N N . ARG A 1 441 ? 11.927 19.652 -12.961 1.00 62.31 441 ARG A N 1
ATOM 3279 C CA . ARG A 1 441 ? 11.312 20.897 -12.445 1.00 62.31 441 ARG A CA 1
ATOM 3280 C C . ARG A 1 441 ? 11.547 22.096 -13.356 1.00 62.31 441 ARG A C 1
ATOM 3282 O O . ARG A 1 441 ? 10.798 23.067 -13.296 1.00 62.31 441 ARG A O 1
ATOM 3289 N N . SER A 1 442 ? 12.624 22.058 -14.140 1.00 61.72 442 SER A N 1
ATOM 3290 C CA . SER A 1 442 ? 12.959 23.123 -15.089 1.00 61.72 442 SER A CA 1
ATOM 3291 C C . SER A 1 442 ? 12.087 23.078 -16.344 1.00 61.72 442 SER A C 1
ATOM 3293 O O . SER A 1 442 ? 12.047 24.047 -17.104 1.00 61.72 442 SER A O 1
ATOM 3295 N N . LEU A 1 443 ? 11.369 21.969 -16.549 1.00 62.91 443 LEU A N 1
ATOM 3296 C CA . LEU A 1 443 ? 10.496 21.791 -17.692 1.00 62.91 443 LEU A CA 1
ATOM 3297 C C . LEU A 1 443 ? 9.137 22.455 -17.422 1.00 62.91 443 LEU A C 1
ATOM 3299 O O . LEU A 1 443 ? 8.543 22.250 -16.361 1.00 62.91 443 LEU A O 1
ATOM 3303 N N . PRO A 1 444 ? 8.617 23.257 -18.366 1.00 58.53 444 PRO A N 1
ATOM 3304 C CA . PRO A 1 444 ? 7.301 23.863 -18.224 1.00 58.53 444 PRO A CA 1
ATOM 3305 C C . PRO A 1 444 ? 6.227 22.768 -18.149 1.00 58.53 444 PRO A C 1
ATOM 3307 O O . PRO A 1 444 ? 6.097 21.966 -19.073 1.00 58.53 444 PRO A O 1
ATOM 3310 N N . LEU A 1 445 ? 5.466 22.754 -17.046 1.00 55.41 445 LEU A N 1
ATOM 3311 C CA . LEU A 1 445 ? 4.446 21.736 -16.761 1.00 55.41 445 LEU A CA 1
ATOM 3312 C C . LEU A 1 445 ? 3.276 21.779 -17.753 1.00 55.41 445 LEU A C 1
ATOM 3314 O O . LEU A 1 445 ? 2.778 20.731 -18.126 1.00 55.41 445 LEU A O 1
ATOM 3318 N N . VAL A 1 446 ? 2.862 22.968 -18.200 1.00 54.84 446 VAL A N 1
ATOM 3319 C CA . VAL A 1 446 ? 1.825 23.244 -19.218 1.00 54.84 446 VAL A CA 1
ATOM 3320 C C . VAL A 1 446 ? 2.034 24.710 -19.665 1.00 54.84 446 VAL A C 1
ATOM 3322 O O . VAL A 1 446 ? 2.443 25.513 -18.820 1.00 54.84 446 VAL A O 1
ATOM 3325 N N . PRO A 1 447 ? 1.786 25.117 -20.933 1.00 47.25 447 PRO A N 1
ATOM 3326 C CA . PRO A 1 447 ? 1.164 24.370 -22.031 1.00 47.25 447 PRO A CA 1
ATOM 3327 C C . PRO A 1 447 ? 2.124 23.850 -23.101 1.00 47.25 447 PRO A C 1
ATOM 3329 O O . PRO A 1 447 ? 1.670 23.246 -24.067 1.00 47.25 447 PRO A O 1
ATOM 3332 N N . ASP A 1 448 ? 3.432 24.039 -22.953 1.00 53.50 448 ASP A N 1
ATOM 3333 C CA . ASP A 1 448 ? 4.334 23.759 -24.068 1.00 53.50 448 ASP A CA 1
ATOM 3334 C C . ASP A 1 448 ? 4.740 22.282 -24.201 1.00 53.50 448 ASP A C 1
ATOM 3336 O O . ASP A 1 448 ? 5.463 21.970 -25.135 1.00 53.50 448 ASP A O 1
ATOM 3340 N N . GLY A 1 449 ? 4.321 21.364 -23.325 1.00 68.94 449 GLY A N 1
ATOM 3341 C CA . GLY A 1 449 ? 4.689 19.944 -23.438 1.00 68.94 449 GLY A CA 1
ATOM 3342 C C . GLY A 1 449 ? 6.202 19.707 -23.325 1.00 68.94 449 GLY A C 1
ATOM 3343 O O . GLY A 1 449 ? 6.816 19.032 -24.154 1.00 68.94 449 GLY A O 1
ATOM 3344 N N . GLY A 1 450 ? 6.846 20.375 -22.359 1.00 79.75 450 GLY A N 1
ATOM 3345 C CA . GLY A 1 450 ? 8.298 20.308 -22.176 1.00 79.75 450 GLY A CA 1
ATOM 3346 C C . GLY A 1 450 ? 8.785 18.898 -21.846 1.00 79.75 450 GLY A C 1
ATOM 3347 O O . GLY A 1 450 ? 9.803 18.472 -22.384 1.00 79.75 450 GLY A O 1
ATOM 3348 N N . LEU A 1 451 ? 8.027 18.172 -21.021 1.00 81.12 451 LEU A N 1
ATOM 3349 C CA . LEU A 1 451 ? 8.320 16.790 -20.647 1.00 81.12 451 LEU A CA 1
ATOM 3350 C C . LEU A 1 451 ? 8.155 15.839 -21.834 1.00 81.12 451 LEU A C 1
ATOM 3352 O O . LEU A 1 451 ? 9.024 15.015 -22.086 1.00 81.12 451 LEU A O 1
ATOM 3356 N N . GLU A 1 452 ? 7.095 16.000 -22.620 1.00 86.19 452 GLU A N 1
ATOM 3357 C CA . GLU A 1 452 ? 6.854 15.223 -23.831 1.00 86.19 452 GLU A CA 1
ATOM 3358 C C . GLU A 1 452 ? 7.961 15.444 -24.859 1.00 86.19 452 GLU A C 1
ATOM 3360 O O . GLU A 1 452 ? 8.475 14.478 -25.416 1.00 86.19 452 GLU A O 1
ATOM 3365 N N . ARG A 1 453 ? 8.372 16.697 -25.095 1.00 86.88 453 ARG A N 1
ATOM 3366 C CA . ARG A 1 453 ? 9.495 16.993 -25.998 1.00 86.88 453 ARG A CA 1
ATOM 3367 C C . ARG A 1 453 ? 10.799 16.380 -25.516 1.00 86.88 453 ARG A C 1
ATOM 3369 O O . ARG A 1 453 ? 11.552 15.881 -26.343 1.00 86.88 453 ARG A O 1
ATOM 3376 N N . GLU A 1 454 ? 11.055 16.416 -24.214 1.00 87.62 454 GLU A N 1
ATOM 3377 C CA . GLU A 1 454 ? 12.258 15.819 -23.643 1.00 87.62 454 GLU A CA 1
ATOM 3378 C C . GLU A 1 454 ? 12.248 14.292 -23.780 1.00 87.62 454 GLU A C 1
ATOM 3380 O O . GLU A 1 454 ? 13.245 13.713 -24.200 1.00 87.62 454 GLU A O 1
ATOM 3385 N N . ILE A 1 455 ? 11.101 13.646 -23.547 1.00 90.75 455 ILE A N 1
ATOM 3386 C CA . ILE A 1 455 ? 10.915 12.212 -23.808 1.00 90.75 455 ILE A CA 1
ATOM 3387 C C . ILE A 1 455 ? 11.184 11.896 -25.287 1.00 90.75 455 ILE A C 1
ATOM 3389 O O . ILE A 1 455 ? 11.910 10.954 -25.589 1.00 90.75 455 ILE A O 1
ATOM 3393 N N . GLN A 1 456 ? 10.642 12.687 -26.220 1.00 92.25 456 GLN A N 1
ATOM 3394 C CA . GLN A 1 456 ? 10.892 12.495 -27.655 1.00 92.25 456 GLN A CA 1
ATOM 3395 C C . GLN A 1 456 ? 12.366 12.706 -28.022 1.00 92.25 456 GLN A C 1
ATOM 3397 O O . GLN A 1 456 ? 12.897 11.969 -28.848 1.00 92.25 456 GLN A O 1
ATOM 3402 N N . ARG A 1 457 ? 13.033 13.689 -27.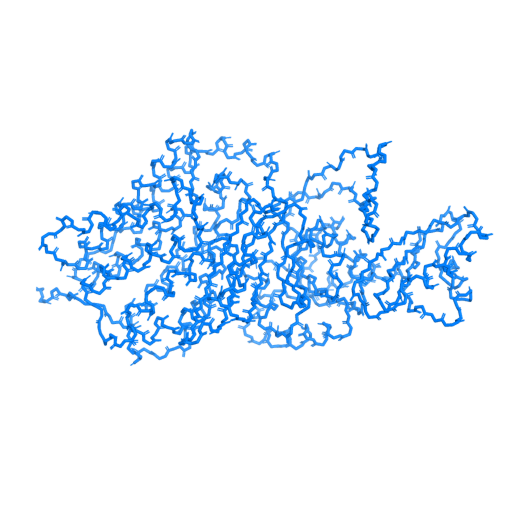404 1.00 92.62 457 ARG A N 1
ATOM 3403 C CA . ARG A 1 457 ? 14.465 13.951 -27.592 1.00 92.62 457 ARG A CA 1
ATOM 3404 C C . ARG A 1 457 ? 15.292 12.743 -27.151 1.00 92.62 457 ARG A C 1
ATOM 3406 O O . ARG A 1 457 ? 16.058 12.236 -27.959 1.00 92.62 457 ARG A O 1
ATOM 3413 N N . ILE A 1 458 ? 15.077 12.254 -25.929 1.00 91.06 458 ILE A N 1
ATOM 3414 C CA . ILE A 1 458 ? 15.752 11.068 -25.377 1.00 91.06 458 ILE A CA 1
ATOM 3415 C C . ILE A 1 458 ? 15.540 9.848 -26.280 1.00 91.06 458 ILE A C 1
ATOM 3417 O O . ILE A 1 458 ? 16.484 9.145 -26.619 1.00 91.06 458 ILE A O 1
ATOM 3421 N N . LEU A 1 459 ? 14.304 9.600 -26.718 1.00 92.62 459 LEU A N 1
ATOM 3422 C CA . LEU A 1 459 ? 14.001 8.442 -27.562 1.00 92.62 459 LEU A CA 1
ATOM 3423 C C . LEU A 1 459 ? 14.540 8.576 -28.993 1.00 92.62 459 LEU A C 1
ATOM 3425 O O . LEU A 1 459 ? 14.705 7.568 -29.670 1.00 92.62 459 LEU A O 1
ATOM 3429 N N . SER A 1 460 ? 14.840 9.791 -29.462 1.00 92.06 460 SER A N 1
ATOM 3430 C CA . SER A 1 460 ? 15.475 9.997 -30.771 1.00 92.06 460 SER A CA 1
ATOM 3431 C C . SER A 1 460 ? 16.958 9.612 -30.801 1.00 92.06 460 SER A C 1
ATOM 3433 O O . SER A 1 460 ? 17.516 9.441 -31.883 1.00 92.06 460 SER A O 1
ATOM 3435 N N . GLU A 1 461 ? 17.580 9.440 -29.631 1.00 90.31 461 GLU A N 1
ATOM 3436 C CA . GLU A 1 461 ? 18.973 8.998 -29.482 1.00 90.31 461 GLU A CA 1
ATOM 3437 C C . GLU A 1 461 ? 19.120 7.487 -29.656 1.00 90.31 461 GLU A C 1
ATOM 3439 O O . GLU A 1 461 ? 20.232 6.974 -29.668 1.00 90.31 461 GLU A O 1
ATOM 3444 N N . ILE A 1 462 ? 18.019 6.750 -29.792 1.00 89.88 462 ILE A N 1
ATOM 3445 C CA . ILE A 1 462 ? 18.050 5.296 -29.856 1.00 89.88 462 ILE A CA 1
ATOM 3446 C C . ILE A 1 462 ? 17.318 4.742 -31.066 1.00 89.88 462 ILE A C 1
ATOM 3448 O O . ILE A 1 462 ? 16.357 5.313 -31.580 1.00 89.88 462 ILE A O 1
ATOM 3452 N N . ARG A 1 463 ? 17.758 3.560 -31.490 1.00 90.06 463 ARG A N 1
ATOM 3453 C CA . ARG A 1 463 ? 17.066 2.725 -32.464 1.00 90.06 463 ARG A CA 1
ATOM 3454 C C . ARG A 1 463 ? 16.921 1.325 -31.895 1.00 90.06 463 ARG A C 1
ATOM 3456 O O . ARG A 1 463 ? 17.917 0.647 -31.654 1.00 90.06 463 ARG A O 1
ATOM 3463 N N . VAL A 1 464 ? 15.675 0.898 -31.720 1.00 88.69 464 VAL A N 1
ATOM 3464 C CA . VAL A 1 464 ? 15.338 -0.433 -31.217 1.00 88.69 464 VAL A CA 1
ATOM 3465 C C . VAL A 1 464 ? 14.737 -1.285 -32.327 1.00 88.69 464 VAL A C 1
ATOM 3467 O O . VAL A 1 464 ? 13.851 -0.839 -33.057 1.00 88.69 464 VAL A O 1
ATOM 3470 N N . GLU A 1 465 ? 15.193 -2.529 -32.441 1.00 89.25 465 GLU A N 1
ATOM 3471 C CA . GLU A 1 465 ? 14.681 -3.505 -33.399 1.00 89.25 465 GLU A CA 1
ATOM 3472 C C . GLU A 1 465 ? 14.420 -4.862 -32.746 1.00 89.25 465 GLU A C 1
ATOM 3474 O O . GLU A 1 465 ? 15.210 -5.353 -31.943 1.00 89.25 465 GLU A O 1
ATOM 3479 N N . LYS A 1 466 ? 13.323 -5.520 -33.136 1.00 88.00 466 LYS A N 1
ATOM 3480 C CA . LYS A 1 466 ? 13.113 -6.940 -32.818 1.00 88.00 466 LYS A CA 1
ATOM 3481 C C . LYS A 1 466 ? 14.108 -7.774 -33.624 1.00 88.00 466 LYS A C 1
ATOM 3483 O O . LYS A 1 466 ? 14.298 -7.520 -34.817 1.00 88.00 466 LYS A O 1
ATOM 3488 N N . MET A 1 467 ? 14.721 -8.772 -32.993 1.00 85.56 467 MET A N 1
ATOM 3489 C CA . MET A 1 467 ? 15.638 -9.657 -33.705 1.00 85.56 467 MET A CA 1
ATOM 3490 C C . MET A 1 467 ? 14.879 -10.487 -34.746 1.00 85.56 467 MET A C 1
ATOM 3492 O O . MET A 1 467 ? 13.765 -10.950 -34.494 1.00 85.56 467 MET A O 1
ATOM 3496 N N . SER A 1 468 ? 15.482 -10.674 -35.916 1.00 85.31 468 SER A N 1
ATOM 3497 C CA . SER A 1 468 ? 14.911 -11.446 -37.019 1.00 85.31 468 SER A CA 1
ATOM 3498 C C . SER A 1 468 ? 15.950 -12.370 -37.654 1.00 85.31 468 SER A C 1
ATOM 3500 O O . SER A 1 468 ? 17.136 -12.316 -37.327 1.00 85.31 468 SER A O 1
ATOM 3502 N N . ASP A 1 469 ? 15.518 -13.163 -38.636 1.00 83.50 469 ASP A N 1
ATOM 3503 C CA . ASP A 1 469 ? 16.397 -14.025 -39.438 1.00 83.50 469 ASP A CA 1
ATOM 3504 C C . ASP A 1 469 ? 17.450 -13.239 -40.256 1.00 83.50 469 ASP A C 1
ATOM 3506 O O . ASP A 1 469 ? 18.376 -13.829 -40.812 1.00 83.50 469 ASP A O 1
ATOM 3510 N N . HIS A 1 470 ? 17.337 -11.907 -40.339 1.00 85.62 470 HIS A N 1
ATOM 3511 C CA . HIS A 1 470 ? 18.259 -11.015 -41.052 1.00 85.62 470 HIS A CA 1
ATOM 3512 C C . HIS A 1 470 ? 19.239 -10.280 -40.122 1.00 85.62 470 HIS A C 1
ATOM 3514 O O . HIS A 1 470 ? 19.626 -9.144 -40.397 1.00 85.62 470 HIS A O 1
ATOM 3520 N N . LEU A 1 471 ? 19.648 -10.934 -39.032 1.00 81.50 471 LEU A N 1
ATOM 3521 C CA . LEU A 1 471 ? 20.421 -10.341 -37.940 1.00 81.50 471 LEU A CA 1
ATOM 3522 C C . LEU A 1 471 ? 21.680 -9.572 -38.384 1.00 81.50 471 LEU A C 1
ATOM 3524 O O . LEU A 1 471 ? 21.908 -8.473 -37.899 1.00 81.50 471 LEU A O 1
ATOM 3528 N N . GLU A 1 472 ? 22.466 -10.094 -39.327 1.00 82.38 472 GLU A N 1
ATOM 3529 C CA . GLU A 1 472 ? 23.687 -9.424 -39.815 1.00 82.38 472 GLU A CA 1
ATOM 3530 C C . GLU A 1 472 ? 23.385 -8.028 -40.390 1.00 82.38 472 GLU A C 1
ATOM 3532 O O . GLU A 1 472 ? 23.952 -7.031 -39.950 1.00 82.38 472 GLU A O 1
ATOM 3537 N N . SER A 1 473 ? 22.387 -7.928 -41.276 1.00 85.81 473 SER A N 1
ATOM 3538 C CA . SER A 1 473 ? 21.959 -6.644 -41.843 1.00 85.81 473 SER A CA 1
ATOM 3539 C C . SER A 1 473 ? 21.322 -5.716 -40.803 1.00 85.81 473 SER A C 1
ATOM 3541 O O . SER A 1 473 ? 21.368 -4.497 -40.979 1.00 85.81 473 SER A O 1
ATOM 3543 N N . GLN A 1 474 ? 20.688 -6.265 -39.762 1.00 86.81 474 GLN A N 1
ATOM 3544 C CA . GLN A 1 474 ? 20.132 -5.464 -38.668 1.00 86.81 474 GLN A CA 1
ATOM 3545 C C . GLN A 1 474 ? 21.245 -4.848 -37.823 1.00 86.81 474 GLN A C 1
ATOM 3547 O O . GLN A 1 474 ? 21.203 -3.652 -37.544 1.00 86.81 474 GLN A O 1
ATOM 3552 N N . LEU A 1 475 ? 22.263 -5.640 -37.470 1.00 82.12 475 LEU A N 1
ATOM 3553 C CA . LEU A 1 475 ? 23.433 -5.159 -36.740 1.00 82.12 475 LEU A CA 1
ATOM 3554 C C . LEU A 1 475 ? 24.140 -4.060 -37.535 1.00 82.12 475 LEU A C 1
ATOM 3556 O O . LEU A 1 475 ? 24.349 -2.984 -36.988 1.00 82.12 475 LEU A O 1
ATOM 3560 N N . ASP A 1 476 ? 24.389 -4.253 -38.832 1.00 83.50 476 ASP A N 1
ATOM 3561 C CA . ASP A 1 476 ? 24.974 -3.208 -39.686 1.00 83.50 476 ASP A CA 1
ATOM 3562 C C . ASP A 1 476 ? 24.167 -1.900 -39.639 1.00 83.50 476 ASP A C 1
ATOM 3564 O O . ASP A 1 476 ? 24.730 -0.809 -39.529 1.00 83.50 476 ASP A O 1
ATOM 3568 N N . GLY A 1 477 ? 22.835 -1.999 -39.684 1.00 86.19 477 GLY A N 1
ATOM 3569 C CA . GLY A 1 477 ? 21.938 -0.848 -39.611 1.00 86.19 477 GLY A CA 1
ATOM 3570 C C . GLY A 1 477 ? 21.943 -0.135 -38.254 1.00 86.19 477 GLY A C 1
ATOM 3571 O O . GLY A 1 477 ? 21.844 1.094 -38.220 1.00 86.19 477 GLY A O 1
ATOM 3572 N N . LEU A 1 478 ? 22.055 -0.883 -37.154 1.00 84.44 478 LEU A N 1
ATOM 3573 C CA . LEU A 1 478 ? 22.160 -0.343 -35.795 1.00 84.44 478 LEU A CA 1
ATOM 3574 C C . LEU A 1 478 ? 23.527 0.309 -35.561 1.00 84.44 478 LEU A C 1
ATOM 3576 O O . LEU A 1 478 ? 23.600 1.420 -35.050 1.00 84.44 478 LEU A O 1
ATOM 3580 N N . LEU A 1 479 ? 24.608 -0.322 -36.013 1.00 78.75 479 LEU A N 1
ATOM 3581 C CA . LEU A 1 479 ? 25.962 0.214 -35.872 1.00 78.75 479 LEU A CA 1
ATOM 3582 C C . LEU A 1 479 ? 26.169 1.462 -36.734 1.00 78.75 479 LEU A C 1
ATOM 3584 O O . LEU A 1 479 ? 26.819 2.406 -36.296 1.00 78.75 479 LEU A O 1
ATOM 3588 N N . ALA A 1 480 ? 25.586 1.499 -37.936 1.00 82.62 480 ALA A N 1
ATOM 3589 C CA . ALA A 1 480 ? 25.589 2.698 -38.773 1.00 82.62 480 ALA A CA 1
ATOM 3590 C C . ALA A 1 480 ? 24.838 3.870 -38.120 1.00 82.62 480 ALA A C 1
ATOM 3592 O O . ALA A 1 480 ? 25.165 5.027 -38.376 1.00 82.62 480 ALA A O 1
ATOM 3593 N N . PHE A 1 481 ? 23.840 3.583 -37.280 1.00 83.81 481 PHE A N 1
ATOM 3594 C CA . PHE A 1 481 ? 23.147 4.595 -36.488 1.00 83.81 481 PHE A CA 1
ATOM 3595 C C . PHE A 1 481 ? 24.012 5.105 -35.319 1.00 83.81 481 PHE A C 1
ATOM 3597 O O . PHE A 1 481 ? 23.963 6.296 -35.014 1.00 83.81 481 PHE A O 1
ATOM 3604 N N . SER A 1 482 ? 24.845 4.248 -34.720 1.00 73.19 482 SER A N 1
ATOM 3605 C CA . SER A 1 482 ? 25.612 4.555 -33.504 1.00 73.19 482 SER A CA 1
ATOM 3606 C C . SER A 1 482 ? 26.839 5.463 -33.644 1.00 73.19 482 SER A C 1
ATOM 3608 O O . SER A 1 482 ? 27.360 5.914 -32.632 1.00 73.19 482 SER A O 1
ATOM 3610 N N . GLY A 1 483 ? 27.288 5.791 -34.858 1.00 69.19 483 GLY A N 1
ATOM 3611 C CA . GLY A 1 483 ? 28.449 6.673 -35.065 1.00 69.19 483 GLY A CA 1
ATOM 3612 C C . GLY A 1 483 ? 29.815 5.968 -34.967 1.00 69.19 483 GLY A C 1
ATOM 3613 O O . GLY A 1 483 ? 29.897 4.745 -34.860 1.00 69.19 483 GLY A O 1
ATOM 3614 N N . GLU A 1 484 ? 30.910 6.735 -35.095 1.00 63.97 484 GLU A N 1
ATOM 3615 C CA . GLU A 1 484 ? 32.269 6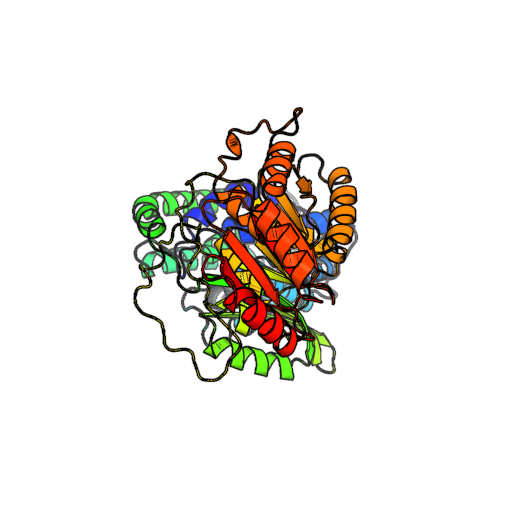.190 -35.317 1.00 63.97 484 GLU A CA 1
ATOM 3616 C C . GLU A 1 484 ? 33.148 6.041 -34.054 1.00 63.97 484 GLU A C 1
ATOM 3618 O O . GLU A 1 484 ? 34.141 5.315 -34.117 1.00 63.97 484 GLU A O 1
ATOM 3623 N N . GLU A 1 485 ? 32.834 6.685 -32.918 1.00 62.97 485 GLU A N 1
ATOM 3624 C CA . GLU A 1 485 ? 33.770 6.764 -31.772 1.00 62.97 485 GLU A CA 1
ATOM 3625 C C . GLU A 1 485 ? 33.637 5.618 -30.741 1.00 62.97 485 GLU A C 1
ATOM 3627 O O . GLU A 1 485 ? 34.660 5.167 -30.223 1.00 62.97 485 GLU A O 1
ATOM 3632 N N . THR A 1 486 ? 32.432 5.080 -30.497 1.00 61.69 486 THR A N 1
ATOM 3633 C CA . THR A 1 486 ? 32.180 3.886 -29.651 1.00 61.69 486 THR A CA 1
ATOM 3634 C C . THR A 1 486 ? 30.880 3.192 -30.068 1.00 61.69 486 THR A C 1
ATOM 3636 O O . THR A 1 486 ? 29.820 3.809 -30.017 1.00 61.69 486 THR A O 1
ATOM 3639 N N . LYS A 1 487 ? 30.940 1.910 -30.455 1.00 69.38 487 LYS A N 1
ATOM 3640 C CA . LYS A 1 487 ? 29.761 1.122 -30.852 1.00 69.38 487 LYS A CA 1
ATOM 3641 C C . LYS A 1 487 ? 29.298 0.254 -29.682 1.00 69.38 487 LYS A C 1
ATOM 3643 O O . LYS A 1 487 ? 29.823 -0.835 -29.469 1.00 69.38 487 LYS A O 1
ATOM 3648 N N . GLU A 1 488 ? 28.322 0.725 -28.921 1.00 71.81 488 GLU A N 1
ATOM 3649 C CA . GLU A 1 488 ? 27.674 -0.089 -27.889 1.00 71.81 488 GLU A CA 1
ATOM 3650 C C . GLU A 1 488 ? 26.358 -0.654 -28.429 1.00 71.81 488 GLU A C 1
ATOM 3652 O O . GLU A 1 488 ? 25.527 0.076 -28.973 1.00 71.81 488 GLU A O 1
ATOM 3657 N N . LEU A 1 489 ? 26.172 -1.965 -28.283 1.00 75.31 489 LEU A N 1
ATOM 3658 C CA . LEU A 1 489 ? 24.941 -2.648 -28.651 1.00 75.31 489 LEU A CA 1
ATOM 3659 C C . LEU A 1 489 ? 24.350 -3.331 -27.426 1.00 75.31 489 LEU A C 1
ATOM 3661 O O . LEU A 1 489 ? 25.010 -4.099 -26.725 1.00 75.31 489 LEU A O 1
ATOM 3665 N N . PHE A 1 490 ? 23.071 -3.083 -27.197 1.00 77.75 490 PHE A N 1
ATOM 3666 C CA . PHE A 1 490 ? 22.340 -3.651 -26.079 1.00 77.75 490 PHE A CA 1
ATOM 3667 C C . PHE A 1 490 ? 21.341 -4.661 -26.622 1.00 77.75 490 PHE A C 1
ATOM 3669 O O . PHE A 1 490 ? 20.677 -4.422 -27.628 1.00 77.75 490 PHE A O 1
ATOM 3676 N N . ALA A 1 491 ? 21.228 -5.806 -25.963 1.00 73.31 491 ALA A N 1
ATOM 3677 C CA . ALA A 1 491 ? 20.298 -6.852 -26.347 1.00 73.31 491 ALA A CA 1
ATOM 3678 C C . ALA A 1 491 ? 19.521 -7.326 -25.124 1.00 73.31 491 ALA A C 1
ATOM 3680 O O . ALA A 1 491 ? 20.125 -7.674 -24.114 1.00 73.31 491 ALA A O 1
ATOM 3681 N N . VAL A 1 492 ? 18.195 -7.396 -25.217 1.00 74.38 492 VAL A N 1
ATOM 3682 C CA . VAL A 1 492 ? 17.378 -8.142 -24.250 1.00 74.38 492 VAL A CA 1
ATOM 3683 C C . VAL A 1 492 ? 16.959 -9.432 -24.924 1.00 74.38 492 VAL A C 1
ATOM 3685 O O . VAL A 1 492 ? 16.294 -9.427 -25.956 1.00 74.38 492 VAL A O 1
ATOM 3688 N N . ILE A 1 493 ? 17.364 -10.551 -24.345 1.00 73.94 493 ILE A N 1
ATOM 3689 C CA . ILE A 1 493 ? 17.108 -11.881 -24.874 1.00 73.94 493 ILE A CA 1
ATOM 3690 C C . ILE A 1 493 ? 15.819 -12.416 -24.258 1.00 73.94 493 ILE A C 1
ATOM 3692 O O . ILE A 1 493 ? 15.716 -12.542 -23.035 1.00 73.94 493 ILE A O 1
ATOM 3696 N N . GLY A 1 494 ? 14.847 -12.729 -25.118 1.00 69.88 494 GLY A N 1
ATOM 3697 C CA . GLY A 1 494 ? 13.554 -13.271 -24.705 1.00 69.88 494 GLY A CA 1
ATOM 3698 C C . GLY A 1 494 ? 13.652 -14.696 -24.155 1.00 69.88 494 GLY A C 1
ATOM 3699 O O . GLY A 1 494 ? 14.584 -15.444 -24.455 1.00 69.88 494 GLY A O 1
ATOM 3700 N N . ALA A 1 495 ? 12.658 -15.105 -23.366 1.00 68.56 495 ALA A N 1
ATOM 3701 C CA . ALA A 1 495 ? 12.692 -16.387 -22.651 1.00 68.56 495 ALA A CA 1
ATOM 3702 C C . ALA A 1 495 ? 12.529 -17.632 -23.547 1.00 68.56 495 ALA A C 1
ATOM 3704 O O . ALA A 1 495 ? 12.904 -18.735 -23.150 1.00 68.56 495 ALA A O 1
ATOM 3705 N N . THR A 1 496 ? 11.963 -17.486 -24.746 1.00 69.56 496 THR A N 1
ATOM 3706 C CA . THR A 1 496 ? 11.560 -18.610 -25.609 1.00 69.56 496 THR A CA 1
ATOM 3707 C C . THR A 1 496 ? 12.707 -19.209 -26.428 1.00 69.56 496 THR A C 1
ATOM 3709 O O . THR A 1 496 ? 12.700 -20.417 -26.670 1.00 69.56 496 THR A O 1
ATOM 3712 N N . GLN A 1 497 ? 13.701 -18.409 -26.833 1.00 69.62 497 GLN A N 1
ATOM 3713 C CA . GLN A 1 497 ? 14.829 -18.843 -27.680 1.00 69.62 497 GLN A CA 1
ATOM 3714 C C . GLN A 1 497 ? 16.193 -18.328 -27.189 1.00 69.62 497 GLN A C 1
ATOM 3716 O O . GLN A 1 497 ? 17.140 -18.175 -27.958 1.00 69.62 497 GLN A O 1
ATOM 3721 N N . ALA A 1 498 ? 16.335 -18.154 -25.872 1.00 70.50 498 ALA A N 1
ATOM 3722 C CA . ALA A 1 498 ? 17.468 -17.432 -25.304 1.00 70.50 498 ALA A CA 1
ATOM 3723 C C . ALA A 1 498 ? 18.863 -17.956 -25.695 1.00 70.50 498 ALA A C 1
ATOM 3725 O O . ALA A 1 498 ? 19.784 -17.174 -25.920 1.00 70.50 498 ALA A O 1
ATOM 3726 N N . ASN A 1 499 ? 19.032 -19.279 -25.781 1.00 73.19 499 ASN A N 1
ATOM 3727 C CA . ASN A 1 499 ? 20.328 -19.891 -26.087 1.00 73.19 499 ASN A CA 1
ATOM 3728 C C . ASN A 1 499 ? 20.738 -19.724 -27.568 1.00 73.19 499 ASN A C 1
ATOM 3730 O O . ASN A 1 499 ? 21.834 -19.212 -27.803 1.00 73.19 499 ASN A O 1
ATOM 3734 N N . PRO A 1 500 ? 19.915 -20.123 -28.564 1.00 78.25 500 PRO A N 1
ATOM 3735 C CA . PRO A 1 500 ? 20.204 -19.865 -29.979 1.00 78.25 500 PRO A CA 1
ATOM 3736 C C . PRO A 1 500 ? 20.423 -18.386 -30.313 1.00 78.25 500 PRO A C 1
ATOM 3738 O O . PRO A 1 500 ? 21.383 -18.055 -31.013 1.00 78.25 500 PRO A O 1
ATOM 3741 N N . ASP A 1 501 ? 19.580 -17.505 -29.775 1.00 75.81 501 ASP A N 1
ATOM 3742 C CA . ASP A 1 501 ? 19.641 -16.063 -30.028 1.00 75.81 501 ASP A CA 1
ATOM 3743 C C . ASP A 1 501 ? 20.960 -15.476 -29.525 1.00 75.81 501 ASP A C 1
ATOM 3745 O O . ASP A 1 501 ? 21.690 -14.805 -30.258 1.00 75.81 501 ASP A O 1
ATOM 3749 N N . ARG A 1 502 ? 21.327 -15.830 -28.288 1.00 76.12 502 ARG A N 1
ATOM 3750 C CA . ARG A 1 502 ? 22.602 -15.446 -27.686 1.00 76.12 502 ARG A CA 1
ATOM 3751 C C . ARG A 1 502 ? 23.788 -15.936 -28.507 1.00 76.12 502 ARG A C 1
ATOM 3753 O O . ARG A 1 502 ? 24.699 -15.157 -28.763 1.00 76.12 502 ARG A O 1
ATOM 3760 N N . MET A 1 503 ? 23.811 -17.216 -28.887 1.00 77.88 503 MET A N 1
ATOM 3761 C CA . MET A 1 503 ? 24.932 -17.775 -29.650 1.00 77.88 503 MET A CA 1
ATOM 3762 C C . MET A 1 503 ? 25.103 -17.064 -30.993 1.00 77.88 503 MET A C 1
ATOM 3764 O O . MET A 1 503 ? 26.234 -16.787 -31.395 1.00 77.88 503 MET A O 1
ATOM 3768 N N . SER A 1 504 ? 23.995 -16.738 -31.657 1.00 79.62 504 SER A N 1
ATOM 3769 C CA . SER A 1 504 ? 23.998 -16.029 -32.939 1.00 79.62 504 SER A CA 1
ATOM 3770 C C . SER A 1 504 ? 24.548 -14.609 -32.786 1.00 79.62 504 SER A C 1
ATOM 3772 O O . SER A 1 504 ? 25.471 -14.232 -33.507 1.00 79.62 504 SER A O 1
ATOM 3774 N N . LEU A 1 505 ? 24.066 -13.859 -31.788 1.00 78.06 505 LEU A N 1
ATOM 3775 C CA . LEU A 1 505 ? 24.547 -12.507 -31.480 1.00 78.06 505 LEU A CA 1
ATOM 3776 C C . LEU A 1 505 ? 26.028 -12.489 -31.094 1.00 78.06 505 LEU A C 1
ATOM 3778 O O . LEU A 1 505 ? 26.800 -11.712 -31.649 1.00 78.06 505 LEU A O 1
ATOM 3782 N N . GLN A 1 506 ? 26.447 -13.376 -30.187 1.00 79.50 506 GLN A N 1
ATOM 3783 C CA . GLN A 1 506 ? 27.843 -13.465 -29.754 1.00 79.50 506 GLN A CA 1
ATOM 3784 C C . GLN A 1 506 ? 28.779 -13.829 -30.909 1.00 79.50 506 GLN A C 1
ATOM 3786 O O . GLN A 1 506 ? 29.869 -13.275 -31.001 1.00 79.50 506 GLN A O 1
ATOM 3791 N N . SER A 1 507 ? 28.359 -14.737 -31.796 1.00 80.88 507 SER A N 1
ATOM 3792 C CA . SER A 1 507 ? 29.177 -15.150 -32.942 1.00 80.88 507 SER A CA 1
ATOM 3793 C C . SER A 1 507 ? 29.376 -14.019 -33.947 1.00 80.88 507 SER A C 1
ATOM 3795 O O . SER A 1 507 ? 30.466 -13.889 -34.493 1.00 80.88 507 SER A O 1
ATOM 3797 N N . LEU A 1 508 ? 28.346 -13.202 -34.181 1.00 74.69 508 LEU A N 1
ATOM 3798 C CA . LEU A 1 508 ? 28.415 -12.075 -35.112 1.00 74.69 508 LEU A CA 1
ATOM 3799 C C . LEU A 1 508 ? 29.214 -10.907 -34.533 1.00 74.69 508 LEU A C 1
ATOM 3801 O O . LEU A 1 508 ? 30.089 -10.375 -35.208 1.00 74.69 508 LEU A O 1
ATOM 3805 N N . VAL A 1 509 ? 28.980 -10.554 -33.267 1.00 77.50 509 VAL A N 1
ATOM 3806 C CA . VAL A 1 509 ? 29.714 -9.470 -32.599 1.00 77.50 509 VAL A CA 1
ATOM 3807 C C . VAL A 1 509 ? 31.190 -9.823 -32.392 1.00 77.50 509 VAL A C 1
ATOM 3809 O O . VAL A 1 509 ? 32.046 -8.954 -32.508 1.00 77.50 509 VAL A O 1
ATOM 3812 N N . ALA A 1 510 ? 31.531 -11.100 -32.179 1.00 76.31 510 ALA A N 1
ATOM 3813 C CA . ALA A 1 510 ? 32.927 -11.537 -32.058 1.00 76.31 510 ALA A CA 1
ATOM 3814 C C . ALA A 1 510 ? 33.788 -11.237 -33.302 1.00 76.31 510 ALA A C 1
ATOM 3816 O O . ALA A 1 510 ? 35.017 -11.296 -33.221 1.00 76.31 510 ALA A O 1
ATOM 3817 N N . LEU A 1 511 ? 33.165 -10.936 -34.446 1.00 74.19 511 LEU A N 1
ATOM 3818 C CA . LEU A 1 511 ? 33.853 -10.570 -35.682 1.00 74.19 511 LEU A CA 1
ATOM 3819 C C . LEU A 1 511 ? 34.240 -9.081 -35.742 1.00 74.19 511 LEU A C 1
ATOM 3821 O O . LEU A 1 511 ? 35.093 -8.735 -36.560 1.00 74.19 511 LEU A O 1
ATOM 3825 N N . ASP A 1 512 ? 33.685 -8.223 -34.876 1.00 73.44 512 ASP A N 1
ATOM 3826 C CA . ASP A 1 512 ? 34.021 -6.796 -34.781 1.00 73.44 512 ASP A CA 1
ATOM 3827 C C . ASP A 1 512 ? 34.419 -6.419 -33.335 1.00 73.44 512 ASP A C 1
ATOM 3829 O O . ASP A 1 512 ? 33.559 -6.212 -32.476 1.00 73.44 512 ASP A O 1
ATOM 3833 N N . PRO A 1 513 ? 35.728 -6.289 -33.037 1.00 68.81 513 PRO A N 1
ATOM 3834 C CA . PRO A 1 513 ? 36.215 -5.998 -31.689 1.00 68.81 513 PRO A CA 1
ATOM 3835 C C . PRO A 1 513 ? 35.890 -4.576 -31.205 1.00 68.81 513 PRO A C 1
ATOM 3837 O O . PRO A 1 513 ? 36.221 -4.244 -30.069 1.00 68.81 513 PRO A O 1
ATOM 3840 N N . GLN A 1 514 ? 35.305 -3.720 -32.051 1.00 71.19 514 GLN A N 1
ATOM 3841 C CA . GLN A 1 514 ? 34.880 -2.369 -31.676 1.00 71.19 514 GLN A CA 1
ATOM 3842 C C . GLN A 1 514 ? 33.491 -2.337 -31.034 1.00 71.19 514 GLN A C 1
ATOM 3844 O O . GLN A 1 514 ? 33.097 -1.291 -30.518 1.00 71.19 514 GLN A O 1
ATOM 3849 N N . ILE A 1 515 ? 32.749 -3.447 -31.091 1.00 73.56 515 ILE A N 1
ATOM 3850 C CA . ILE A 1 515 ? 31.396 -3.538 -30.552 1.00 73.56 515 ILE A CA 1
ATOM 3851 C C . ILE A 1 515 ? 31.449 -4.050 -29.117 1.00 73.56 515 ILE A C 1
ATOM 3853 O O . ILE A 1 515 ? 31.883 -5.175 -28.856 1.00 73.56 515 ILE A O 1
ATOM 3857 N N . GLU A 1 516 ? 30.924 -3.259 -28.191 1.00 76.62 516 GLU A N 1
ATOM 3858 C CA . GLU A 1 516 ? 30.610 -3.743 -26.854 1.00 76.62 516 GLU A CA 1
ATOM 3859 C C . GLU A 1 516 ? 29.160 -4.247 -26.806 1.00 76.62 516 GLU A C 1
ATOM 3861 O O . GLU A 1 516 ? 28.222 -3.474 -26.986 1.00 76.62 516 GLU A O 1
ATOM 3866 N N . LEU A 1 517 ? 28.972 -5.553 -26.573 1.00 75.00 517 LEU A N 1
ATOM 3867 C CA . LEU A 1 517 ? 27.651 -6.175 -26.440 1.00 75.00 517 LEU A CA 1
ATOM 3868 C C . LEU A 1 517 ? 27.262 -6.327 -24.968 1.00 75.00 517 LEU A C 1
ATOM 3870 O O . LEU A 1 517 ? 27.851 -7.130 -24.241 1.00 75.00 517 LEU A O 1
ATOM 3874 N N . ILE A 1 518 ? 26.191 -5.648 -24.564 1.00 76.06 518 ILE A N 1
ATOM 3875 C CA . ILE A 1 518 ? 25.566 -5.813 -23.250 1.00 76.06 518 ILE A CA 1
ATOM 3876 C C . ILE A 1 518 ? 24.288 -6.628 -23.422 1.00 76.06 518 ILE A C 1
ATOM 3878 O O . ILE A 1 518 ? 23.394 -6.269 -24.184 1.00 76.06 518 ILE A O 1
ATOM 3882 N N . THR A 1 519 ? 24.207 -7.765 -22.732 1.00 71.75 519 THR A N 1
ATOM 3883 C CA . THR A 1 519 ? 23.074 -8.690 -22.845 1.00 71.75 519 THR A CA 1
ATOM 3884 C C . THR A 1 519 ? 22.301 -8.770 -21.537 1.00 71.75 519 THR A C 1
ATOM 3886 O O . THR A 1 519 ? 22.839 -9.192 -20.513 1.00 71.75 519 THR A O 1
ATOM 3889 N N . TYR A 1 520 ? 21.020 -8.438 -21.602 1.00 72.62 520 TYR A N 1
ATOM 3890 C CA . TYR A 1 520 ? 20.032 -8.690 -20.566 1.00 72.62 520 TYR A CA 1
ATOM 3891 C C . TYR A 1 520 ? 19.299 -9.991 -20.880 1.00 72.62 520 TYR A C 1
ATOM 3893 O O . TYR A 1 520 ? 18.935 -10.258 -22.024 1.00 72.62 520 TYR A O 1
ATOM 3901 N N . TYR A 1 521 ? 19.038 -10.792 -19.860 1.00 68.94 521 TYR A N 1
ATOM 3902 C CA . TYR A 1 521 ? 18.189 -11.976 -19.974 1.00 68.94 521 TYR A CA 1
ATOM 3903 C C . TYR A 1 521 ? 16.853 -11.624 -19.356 1.00 68.94 521 TYR A C 1
ATOM 3905 O O . TYR A 1 521 ? 16.865 -11.118 -18.241 1.00 68.94 521 TYR A O 1
ATOM 3913 N N . GLY A 1 522 ? 15.716 -11.870 -20.008 1.00 64.00 522 GLY A N 1
ATOM 3914 C CA . GLY A 1 522 ? 14.456 -11.502 -19.364 1.00 64.00 522 GLY A CA 1
ATOM 3915 C C . GLY A 1 522 ? 13.190 -11.977 -20.049 1.00 64.00 522 GLY A C 1
ATOM 3916 O O . GLY A 1 522 ? 13.145 -12.120 -21.263 1.00 64.00 522 GLY A O 1
ATOM 3917 N N . GLY A 1 523 ? 12.157 -12.201 -19.229 1.00 62.22 523 GLY A N 1
ATOM 3918 C CA . GLY A 1 523 ? 10.853 -12.799 -19.551 1.00 62.22 523 GLY A CA 1
ATOM 3919 C C . GLY A 1 523 ? 9.963 -12.079 -20.565 1.00 62.22 523 GLY A C 1
ATOM 3920 O O . GLY A 1 523 ? 8.773 -12.352 -20.590 1.00 62.22 523 GLY A O 1
ATOM 3921 N N . GLN A 1 524 ? 10.519 -11.233 -21.429 1.00 71.62 524 GLN A N 1
ATOM 3922 C CA . GLN A 1 524 ? 9.795 -10.705 -22.578 1.00 71.62 524 GLN A CA 1
ATOM 3923 C C . GLN A 1 524 ? 9.590 -11.775 -23.665 1.00 71.62 524 GLN A C 1
ATOM 3925 O O . GLN A 1 524 ? 10.307 -12.782 -23.750 1.00 71.62 524 GLN A O 1
ATOM 3930 N N . THR A 1 525 ? 8.607 -11.530 -24.530 1.00 71.12 525 THR A N 1
ATOM 3931 C CA . THR A 1 525 ? 8.129 -12.484 -25.545 1.00 71.12 525 THR A CA 1
ATOM 3932 C C . THR A 1 525 ? 9.178 -12.878 -26.589 1.00 71.12 525 THR A C 1
ATOM 3934 O O . THR A 1 525 ? 9.157 -14.015 -27.067 1.00 71.12 525 THR A O 1
ATOM 3937 N N . GLY A 1 526 ? 10.111 -11.982 -26.925 1.00 74.38 526 GLY A N 1
ATOM 3938 C CA . GLY A 1 526 ? 11.152 -12.229 -27.920 1.00 74.38 526 GLY A CA 1
ATOM 3939 C C . GLY A 1 526 ? 12.385 -11.337 -27.742 1.00 74.38 526 GLY A C 1
ATOM 3940 O O . GLY A 1 526 ? 12.354 -10.409 -26.942 1.00 74.38 526 GLY A O 1
ATOM 3941 N N . PRO A 1 527 ? 13.486 -11.642 -28.442 1.00 79.44 527 PRO A N 1
ATOM 3942 C CA . PRO A 1 527 ? 14.730 -10.874 -28.406 1.00 79.44 527 PRO A CA 1
ATOM 3943 C C . PRO A 1 527 ? 14.607 -9.487 -29.068 1.00 79.44 527 PRO A C 1
ATOM 3945 O O . PRO A 1 527 ? 14.040 -9.345 -30.156 1.00 79.44 527 PRO A O 1
ATOM 3948 N N . THR A 1 528 ? 15.216 -8.479 -28.446 1.00 82.88 528 THR A N 1
ATOM 3949 C CA . THR A 1 528 ? 15.233 -7.085 -28.916 1.00 82.88 528 THR A CA 1
ATOM 3950 C C . THR A 1 528 ? 16.659 -6.541 -28.870 1.00 82.88 528 THR A C 1
ATOM 3952 O O . THR A 1 528 ? 17.402 -6.856 -27.942 1.00 82.88 528 THR A O 1
ATOM 3955 N N . LEU A 1 529 ? 17.034 -5.732 -29.859 1.00 82.81 529 LEU A N 1
ATOM 3956 C CA . LEU A 1 529 ? 18.341 -5.095 -30.005 1.00 82.81 529 LEU A CA 1
ATOM 3957 C C . LEU A 1 529 ? 18.188 -3.576 -29.970 1.00 82.81 529 LEU A C 1
ATOM 3959 O O . LEU A 1 529 ? 17.218 -3.043 -30.503 1.00 82.81 529 LEU A O 1
ATOM 3963 N N . LEU A 1 530 ? 19.159 -2.892 -29.384 1.00 80.62 530 LEU A N 1
ATOM 3964 C CA . LEU A 1 530 ? 19.216 -1.444 -29.247 1.00 80.62 530 LEU A CA 1
ATOM 3965 C C . LEU A 1 530 ? 20.589 -0.951 -29.714 1.00 80.62 530 LEU A C 1
ATOM 3967 O O . LEU A 1 530 ? 21.620 -1.421 -29.230 1.00 80.62 530 LEU A O 1
ATOM 3971 N N . GLY A 1 531 ? 20.572 0.015 -30.630 1.00 78.38 531 GLY A N 1
ATOM 3972 C CA . GLY A 1 531 ? 21.713 0.859 -30.972 1.00 78.38 531 GLY A CA 1
ATOM 3973 C C . GLY A 1 531 ? 21.482 2.280 -30.463 1.00 78.38 531 GLY A C 1
ATOM 3974 O O . GLY A 1 531 ? 20.367 2.797 -30.554 1.00 78.38 531 GLY A O 1
ATOM 3975 N N . ILE A 1 532 ? 22.529 2.904 -29.931 1.00 77.62 532 ILE A N 1
ATOM 3976 C CA . ILE A 1 532 ? 22.490 4.266 -29.378 1.00 77.62 532 ILE A CA 1
ATOM 3977 C C . ILE A 1 532 ? 23.280 5.192 -30.287 1.00 77.62 532 ILE A C 1
ATOM 3979 O O . ILE A 1 532 ? 24.376 4.832 -30.700 1.00 77.62 532 ILE A O 1
ATOM 3983 N N . HIS A 1 533 ? 22.740 6.367 -30.574 1.00 73.69 533 HIS A N 1
ATOM 3984 C CA . HIS A 1 533 ? 23.410 7.462 -31.254 1.00 73.69 533 HIS A CA 1
ATOM 3985 C C . HIS A 1 533 ? 24.235 8.262 -30.239 1.00 73.69 533 HIS A C 1
ATOM 3987 O O . HIS A 1 533 ? 23.661 8.850 -29.322 1.00 73.69 533 HIS A O 1
ATOM 3993 N N . SER A 1 534 ? 25.565 8.251 -30.381 1.00 58.06 534 SER A N 1
ATOM 3994 C CA . SER A 1 534 ? 26.490 9.033 -29.544 1.00 58.06 534 SER A CA 1
ATOM 3995 C C . SER A 1 534 ? 26.556 10.503 -29.945 1.00 58.06 534 SER A C 1
ATOM 3997 O O . SER A 1 534 ? 26.772 10.740 -31.160 1.00 58.06 534 SER A O 1
#

Nearest PDB structures (foldseek):
  7w7h-assembly1_B  TM=3.521E-01  e=3.222E-18  Streptococcus suis 05ZYH33
  7w7h-assembly1_A  TM=3.502E-01  e=2.036E-17  Streptococcus suis 05ZYH33
  8vip-assembly1_A  TM=8.481E-01  e=9.958E-07  Staphylococcus aureus subsp. aureus NCTC 8325
  7snb-assembly1_A  TM=8.419E-01  e=1.723E-06  Staphylococcus aureus
  3pnl-assembly1_B  TM=8.573E-01  e=1.077E-04  Escherichia coli K-12

InterPro domains:
  IPR004007 DhaL domain [PS51480] (11-198)
  IPR036117 DhaL domain superfamily [G3DSA:1.25.40.340] (6-202)
  IPR036117 DhaL domain superfamily [SSF101473] (10-199)

pLDDT: mean 83.21, std 16.46, range [27.92, 98.69]

Solvent-accessible surface area (backbone atoms only — not comparable to full-atom values): 28229 Å² total; per-residue (Å²): 141,82,75,66,41,67,55,46,44,34,58,54,53,48,49,33,44,52,54,37,43,56,50,35,63,73,38,16,67,59,29,14,63,37,16,53,29,95,52,38,48,51,41,52,15,55,24,37,35,23,26,47,44,56,34,40,60,56,49,70,76,53,65,65,84,43,36,36,11,52,49,38,38,56,41,14,55,51,26,48,71,51,47,29,67,70,53,10,49,52,48,15,35,43,33,41,20,41,17,66,65,27,56,85,35,70,56,43,38,35,67,56,52,54,55,20,42,56,37,28,24,52,38,36,41,58,25,52,38,99,77,54,52,86,68,32,70,41,43,43,32,50,52,27,45,56,56,59,70,71,53,92,72,73,42,45,53,56,54,42,43,50,42,32,51,40,28,50,51,46,31,50,50,26,13,63,77,50,82,50,40,21,36,25,66,38,51,53,49,29,52,53,39,17,36,46,35,24,53,35,24,46,42,43,72,42,80,63,57,43,48,61,53,52,52,50,53,52,51,55,45,47,66,71,25,43,70,57,42,63,57,47,74,77,46,80,39,79,42,45,25,39,42,38,35,60,49,75,49,43,56,73,58,53,54,53,48,48,61,57,46,58,76,70,27,83,38,57,37,46,48,70,57,59,52,99,87,35,41,33,49,34,29,39,38,34,26,17,75,53,62,74,81,69,56,58,88,77,68,46,48,31,40,36,35,46,41,50,84,64,70,72,78,71,75,86,77,84,66,83,75,81,77,66,94,74,82,78,82,80,87,80,84,85,85,68,78,82,55,69,96,59,93,59,59,44,37,37,36,32,34,61,31,70,59,48,46,64,61,46,16,68,48,61,19,37,28,34,34,36,68,84,52,54,67,55,55,54,51,73,54,52,68,70,82,69,46,32,39,40,31,15,21,24,66,67,41,32,54,45,48,52,56,34,51,63,54,41,54,76,77,43,72,86,61,46,74,44,78,49,94,36,52,32,57,66,59,31,51,52,49,46,52,54,56,50,76,51,69,58,81,79,39,52,88,70,88,78,44,38,61,59,52,48,53,52,52,62,55,67,37,49,50,77,43,71,69,56,99,58,47,70,66,50,50,53,56,31,49,68,56,10,52,91,89,61,38,54,37,38,33,42,35,8,65,81,54,42,66,67,54,48,53,54,52,51,59,58,47,72,75,40,89,68,53,47,78,46,78,45,61,29,55,32,89,55,40,36,38,36,20,44,47,118

Mean predicted aligned error: 8.61 Å